Protein AF-A0A8J8P4Y7-F1 (afdb_monomer_lite)

Structure (mmCIF, N/CA/C/O backbone):
data_AF-A0A8J8P4Y7-F1
#
_entry.id   AF-A0A8J8P4Y7-F1
#
loop_
_atom_site.group_PDB
_atom_site.id
_atom_site.type_symbol
_atom_site.label_atom_id
_atom_site.label_alt_id
_atom_site.label_comp_id
_atom_site.label_asym_id
_atom_site.label_entity_id
_atom_site.label_seq_id
_atom_site.pdbx_PDB_ins_code
_atom_site.Cartn_x
_atom_site.Cartn_y
_atom_site.Cartn_z
_atom_site.occupancy
_atom_site.B_iso_or_equiv
_atom_site.auth_seq_id
_atom_site.auth_comp_id
_atom_site.auth_asym_id
_atom_site.auth_atom_id
_atom_site.pdbx_PDB_model_num
ATOM 1 N N . MET A 1 1 ? -2.052 -1.295 17.990 1.00 67.00 1 MET A N 1
ATOM 2 C CA . MET A 1 1 ? -0.932 -0.597 17.322 1.00 67.00 1 MET A CA 1
ATOM 3 C C . MET A 1 1 ? -0.901 0.845 17.812 1.00 67.00 1 MET A C 1
ATOM 5 O O . MET A 1 1 ? -1.959 1.467 17.832 1.00 67.00 1 MET A O 1
ATOM 9 N N . THR A 1 2 ? 0.243 1.356 18.278 1.00 83.56 2 THR A N 1
ATOM 10 C CA . THR A 1 2 ? 0.348 2.765 18.707 1.00 83.56 2 THR A CA 1
ATOM 11 C C . THR A 1 2 ? 0.399 3.689 17.486 1.00 83.56 2 THR A C 1
ATOM 13 O O . THR A 1 2 ? 0.768 3.260 16.392 1.00 83.56 2 THR A O 1
ATOM 16 N N . VAL A 1 3 ? 0.032 4.964 17.660 1.00 89.06 3 VAL A N 1
ATOM 17 C CA . VAL A 1 3 ? 0.063 5.965 16.576 1.00 89.06 3 VAL A CA 1
ATOM 18 C C . VAL A 1 3 ? 1.467 6.097 15.982 1.00 89.06 3 VAL A C 1
ATOM 20 O O . VAL A 1 3 ? 1.607 6.162 14.766 1.00 89.06 3 VAL A O 1
ATOM 23 N N . PHE A 1 4 ? 2.491 6.055 16.837 1.00 89.75 4 PHE A N 1
ATOM 24 C CA . PHE A 1 4 ? 3.898 6.089 16.446 1.00 89.75 4 PHE A CA 1
ATOM 25 C C . PHE A 1 4 ? 4.267 4.963 15.475 1.00 89.75 4 PHE A C 1
ATOM 27 O O . PHE A 1 4 ? 4.800 5.240 14.405 1.00 89.75 4 PHE A O 1
ATOM 34 N N . PHE A 1 5 ? 3.923 3.708 15.799 1.00 87.12 5 PHE A N 1
ATOM 35 C CA . PHE A 1 5 ? 4.222 2.580 14.913 1.00 87.12 5 PHE A CA 1
ATOM 36 C C . PHE A 1 5 ? 3.581 2.749 13.534 1.00 87.12 5 PHE A C 1
ATOM 38 O O . PHE A 1 5 ? 4.195 2.374 12.548 1.00 87.12 5 PHE A O 1
ATOM 45 N N . ARG A 1 6 ? 2.384 3.343 13.429 1.00 87.31 6 ARG A N 1
ATOM 46 C CA . ARG A 1 6 ? 1.764 3.599 12.116 1.00 87.31 6 ARG A CA 1
ATOM 47 C C . ARG A 1 6 ? 2.557 4.612 11.290 1.00 87.31 6 ARG A C 1
ATOM 49 O O . ARG A 1 6 ? 2.777 4.369 10.112 1.00 87.31 6 ARG A O 1
ATOM 56 N N . ILE A 1 7 ? 3.011 5.710 11.903 1.00 90.81 7 ILE A N 1
ATOM 57 C CA . ILE A 1 7 ? 3.855 6.712 11.226 1.00 90.81 7 ILE A CA 1
ATOM 58 C C . ILE A 1 7 ? 5.163 6.061 10.761 1.00 90.81 7 ILE A C 1
ATOM 60 O O . ILE A 1 7 ? 5.553 6.219 9.608 1.00 90.81 7 ILE A O 1
ATOM 64 N N . LEU A 1 8 ? 5.793 5.261 11.625 1.00 88.50 8 LEU A N 1
ATOM 65 C CA . LEU A 1 8 ? 7.009 4.524 11.289 1.00 88.50 8 LEU A CA 1
ATOM 66 C C . LEU A 1 8 ? 6.792 3.538 10.127 1.00 88.50 8 LEU A C 1
ATOM 68 O O . LEU A 1 8 ? 7.583 3.515 9.189 1.00 88.50 8 LEU A O 1
ATOM 72 N N . MET A 1 9 ? 5.699 2.766 10.137 1.00 84.25 9 MET A N 1
ATOM 73 C CA . MET A 1 9 ? 5.378 1.863 9.024 1.00 84.25 9 MET A CA 1
ATOM 74 C C . MET A 1 9 ? 5.112 2.628 7.729 1.00 84.25 9 MET A C 1
ATOM 76 O O . MET A 1 9 ? 5.584 2.224 6.670 1.00 84.25 9 MET A O 1
ATOM 80 N N . ASN A 1 10 ? 4.403 3.756 7.804 1.00 88.31 10 ASN A N 1
ATOM 81 C CA . ASN A 1 10 ? 4.172 4.618 6.649 1.00 88.31 10 ASN A CA 1
ATOM 82 C C . ASN A 1 10 ? 5.486 5.165 6.075 1.00 88.31 10 ASN A C 1
ATOM 84 O O . ASN A 1 10 ? 5.613 5.237 4.854 1.00 88.31 10 ASN A O 1
ATOM 88 N N . HIS A 1 11 ? 6.455 5.500 6.932 1.00 90.81 11 HIS A N 1
ATOM 89 C CA . HIS A 1 11 ? 7.795 5.913 6.525 1.00 90.81 11 HIS A CA 1
ATOM 90 C C . HIS A 1 11 ? 8.540 4.792 5.788 1.00 90.81 11 HIS A C 1
ATOM 92 O O . HIS A 1 11 ? 8.990 5.002 4.666 1.00 90.81 11 HIS A O 1
ATOM 98 N N . PHE A 1 12 ? 8.606 3.584 6.356 1.00 87.50 12 PHE A N 1
ATOM 99 C CA . PHE A 1 12 ? 9.275 2.456 5.695 1.00 87.50 12 PHE A CA 1
ATOM 100 C C . PHE A 1 12 ? 8.620 2.073 4.368 1.00 87.50 12 PHE A C 1
ATOM 102 O O . PHE A 1 12 ? 9.316 1.829 3.390 1.00 87.50 12 PHE A O 1
ATOM 109 N N . GLN A 1 13 ? 7.288 2.081 4.298 1.00 87.31 13 GLN A N 1
ATOM 110 C CA . GLN A 1 13 ? 6.571 1.837 3.046 1.00 87.31 13 GLN A CA 1
ATOM 111 C C . GLN A 1 13 ? 6.884 2.906 1.990 1.00 87.31 13 GLN A C 1
ATOM 113 O O . GLN A 1 13 ? 7.053 2.577 0.820 1.00 87.31 13 GLN A O 1
ATOM 118 N N . LEU A 1 14 ? 6.992 4.177 2.388 1.00 88.56 14 LEU A N 1
ATOM 119 C CA . LEU A 1 14 ? 7.361 5.267 1.483 1.00 88.56 14 LEU A CA 1
ATOM 120 C C . LEU A 1 14 ? 8.817 5.161 1.005 1.00 88.56 14 LEU A C 1
ATOM 122 O O . LEU A 1 14 ? 9.086 5.407 -0.170 1.00 88.56 14 LEU A O 1
ATOM 126 N N . LEU A 1 15 ? 9.739 4.749 1.880 1.00 87.25 15 LEU A N 1
ATOM 127 C CA . LEU A 1 15 ? 11.130 4.485 1.507 1.00 87.25 15 LEU A CA 1
ATOM 128 C C . LEU A 1 15 ? 11.232 3.344 0.494 1.00 87.25 15 LEU A C 1
ATOM 130 O O . LEU A 1 15 ? 11.951 3.482 -0.488 1.00 87.25 15 LEU A O 1
ATOM 134 N N . THR A 1 16 ? 10.485 2.255 0.680 1.00 84.56 16 THR A N 1
ATOM 135 C CA . THR A 1 16 ? 10.472 1.133 -0.271 1.00 84.56 16 THR A CA 1
ATOM 136 C C . THR A 1 16 ? 9.919 1.542 -1.636 1.00 84.56 16 THR A C 1
ATOM 138 O O . THR A 1 16 ? 10.506 1.174 -2.648 1.00 84.56 16 THR A O 1
ATOM 141 N N . LEU A 1 17 ? 8.863 2.364 -1.678 1.00 87.06 17 LEU A N 1
ATOM 142 C CA . LEU A 1 17 ? 8.360 2.953 -2.930 1.00 87.06 17 LEU A CA 1
ATOM 143 C C . LEU A 1 17 ? 9.372 3.912 -3.573 1.00 87.06 17 LEU A C 1
ATOM 145 O O . LEU A 1 17 ? 9.463 4.011 -4.789 1.00 87.06 17 LEU A O 1
ATOM 149 N N . THR A 1 18 ? 10.154 4.625 -2.762 1.00 85.75 18 THR A N 1
ATOM 150 C CA . THR A 1 18 ? 11.237 5.471 -3.281 1.00 85.75 18 THR A CA 1
ATOM 151 C C . THR A 1 18 ? 12.381 4.624 -3.850 1.00 85.75 18 THR A C 1
ATOM 153 O O . THR A 1 18 ? 12.959 4.942 -4.882 1.00 85.75 18 THR A O 1
ATOM 156 N N . ALA A 1 19 ? 12.697 3.504 -3.209 1.00 83.88 19 ALA A N 1
ATOM 157 C CA . ALA A 1 19 ? 13.748 2.603 -3.661 1.00 83.88 19 ALA A CA 1
ATOM 158 C C . ALA A 1 19 ? 13.392 1.851 -4.955 1.00 83.88 19 ALA A C 1
ATOM 160 O O . ALA A 1 19 ? 14.292 1.318 -5.600 1.00 83.88 19 ALA A O 1
ATOM 161 N N . SER A 1 20 ? 12.108 1.774 -5.327 1.00 81.88 20 SER A N 1
ATOM 162 C CA . SER A 1 20 ? 11.668 1.147 -6.578 1.00 81.88 20 SER A CA 1
ATOM 163 C C . SER A 1 20 ? 11.765 2.058 -7.801 1.00 81.88 20 SER A C 1
ATOM 165 O O . SER A 1 20 ? 11.549 1.582 -8.913 1.00 81.88 20 SER A O 1
ATOM 167 N N . PHE A 1 21 ? 12.113 3.338 -7.637 1.00 83.31 21 PHE A N 1
ATOM 168 C CA . PHE A 1 21 ? 12.521 4.161 -8.773 1.00 83.31 21 PHE A CA 1
ATOM 169 C C . PHE A 1 21 ? 13.902 3.713 -9.269 1.00 83.31 21 PHE A C 1
ATOM 171 O O . PHE A 1 21 ? 14.835 3.562 -8.475 1.00 83.31 21 PHE A O 1
ATOM 178 N N . ASP A 1 22 ? 14.047 3.548 -10.584 1.00 78.25 22 ASP A N 1
ATOM 179 C CA . ASP A 1 22 ? 15.304 3.160 -11.234 1.00 78.25 22 ASP A CA 1
ATOM 180 C C . ASP A 1 22 ? 16.260 4.359 -11.387 1.00 78.25 22 ASP A C 1
ATOM 182 O O . ASP A 1 22 ? 16.612 4.776 -12.489 1.00 78.25 22 ASP A O 1
ATOM 186 N N . LEU A 1 23 ? 16.639 4.973 -10.261 1.00 77.25 23 LEU A N 1
ATOM 187 C CA . LEU A 1 23 ? 17.478 6.178 -10.229 1.00 77.25 23 LEU A CA 1
ATOM 188 C C . LEU A 1 23 ? 18.984 5.880 -10.129 1.00 77.25 23 LEU A C 1
ATOM 190 O O . LEU A 1 23 ? 19.742 6.749 -9.712 1.00 77.25 23 LEU A O 1
ATOM 194 N N . GLU A 1 24 ? 19.413 4.659 -10.480 1.00 78.56 24 GLU A N 1
ATOM 195 C CA . GLU A 1 24 ? 20.826 4.230 -10.453 1.00 78.56 24 GLU A CA 1
ATOM 196 C C . GLU A 1 24 ? 21.525 4.549 -9.122 1.00 78.56 24 GLU A C 1
ATOM 198 O O . GLU A 1 24 ? 22.626 5.074 -9.071 1.00 78.56 24 GLU A O 1
ATOM 203 N N . TRP A 1 25 ? 20.867 4.250 -8.003 1.00 81.81 25 TRP A N 1
ATOM 204 C CA . TRP A 1 25 ? 21.324 4.658 -6.674 1.00 81.81 25 TRP A CA 1
ATOM 205 C C . TRP A 1 25 ? 22.778 4.255 -6.362 1.00 81.81 25 TRP A C 1
ATOM 207 O O . TRP A 1 25 ? 23.169 3.123 -6.660 1.00 81.81 25 TRP A O 1
ATOM 217 N N . PRO A 1 26 ? 23.555 5.090 -5.646 1.00 83.81 26 PRO A N 1
ATOM 218 C CA . PRO A 1 26 ? 24.888 4.719 -5.184 1.00 83.81 26 PRO A CA 1
ATOM 219 C C . PRO A 1 26 ? 24.840 3.534 -4.206 1.00 83.81 26 PRO A C 1
ATOM 221 O O . PRO A 1 26 ? 23.874 3.356 -3.457 1.00 83.81 26 PRO A O 1
ATOM 224 N N . SER A 1 27 ? 25.919 2.744 -4.171 1.00 80.44 27 SER A N 1
ATOM 225 C CA . SER A 1 27 ? 26.010 1.488 -3.399 1.00 80.44 27 SER A CA 1
ATOM 226 C C . SER A 1 27 ? 25.618 1.619 -1.917 1.00 80.44 27 SER A C 1
ATOM 228 O O . SER A 1 27 ? 24.980 0.728 -1.357 1.00 80.44 27 SER A O 1
ATOM 230 N N . GLN A 1 28 ? 25.924 2.754 -1.288 1.00 81.75 28 GLN A N 1
ATOM 231 C CA . GLN A 1 28 ? 25.591 3.041 0.106 1.00 81.75 28 GLN A CA 1
ATOM 232 C C . GLN A 1 28 ? 24.072 3.141 0.320 1.00 81.75 28 GLN A C 1
ATOM 234 O O . GLN A 1 28 ? 23.541 2.601 1.291 1.00 81.75 28 GLN A O 1
ATOM 239 N N . LEU A 1 29 ? 23.353 3.789 -0.605 1.00 80.81 29 LEU A N 1
ATOM 240 C CA . LEU A 1 29 ? 21.892 3.886 -0.548 1.00 80.81 29 LEU A CA 1
ATOM 241 C C . LEU A 1 29 ? 21.234 2.549 -0.886 1.00 80.81 29 LEU A C 1
ATOM 243 O O . LEU A 1 29 ? 20.260 2.175 -0.236 1.00 80.81 29 LEU A O 1
ATOM 247 N N . GLN A 1 30 ? 21.799 1.781 -1.820 1.00 81.31 30 GLN A N 1
ATOM 248 C CA . GLN A 1 30 ? 21.312 0.431 -2.115 1.00 81.31 30 GLN A CA 1
ATOM 249 C C . GLN A 1 30 ? 21.389 -0.490 -0.887 1.00 81.31 30 GLN A C 1
ATOM 251 O O . GLN A 1 30 ? 20.441 -1.232 -0.622 1.00 81.31 30 GLN A O 1
ATOM 256 N N . GLN A 1 31 ? 22.467 -0.414 -0.098 1.00 81.56 31 GLN A N 1
ATOM 257 C CA . GLN A 1 31 ? 22.594 -1.163 1.159 1.00 81.56 31 GLN A CA 1
ATOM 258 C C . GLN A 1 31 ? 21.553 -0.721 2.196 1.00 81.56 31 GLN A C 1
ATOM 260 O O . GLN A 1 31 ? 20.891 -1.565 2.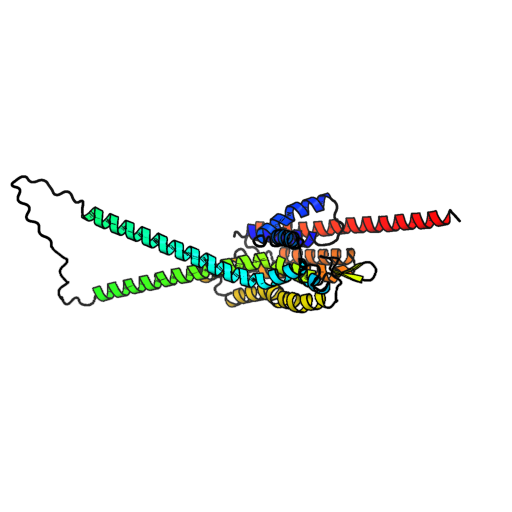800 1.00 81.56 31 GLN A O 1
ATOM 265 N N . PHE A 1 32 ? 21.348 0.590 2.362 1.00 82.25 32 PHE A N 1
ATOM 266 C CA . PHE A 1 32 ? 20.324 1.122 3.266 1.00 82.25 32 PHE A CA 1
ATOM 267 C C . PHE A 1 32 ? 18.905 0.684 2.868 1.00 82.25 32 PHE A C 1
ATOM 269 O O . PHE A 1 32 ? 18.132 0.211 3.710 1.00 82.25 32 PHE A O 1
ATOM 276 N N . PHE A 1 33 ? 18.559 0.780 1.581 1.00 81.44 33 PHE A N 1
ATOM 277 C CA . PHE A 1 33 ? 17.273 0.305 1.076 1.00 81.44 33 PHE A CA 1
ATOM 278 C C . PHE A 1 33 ? 17.120 -1.200 1.261 1.00 81.44 33 PHE A C 1
ATOM 280 O O . PHE A 1 33 ? 16.060 -1.649 1.683 1.00 81.44 33 PHE A O 1
ATOM 287 N N . SER A 1 34 ? 18.176 -1.978 1.027 1.00 75.50 34 SER A N 1
ATOM 288 C CA . SER A 1 34 ? 18.155 -3.431 1.222 1.00 75.50 34 SER A CA 1
ATOM 289 C C . SER A 1 34 ? 17.959 -3.829 2.686 1.00 75.50 34 SER A C 1
ATOM 291 O O . SER A 1 34 ? 17.294 -4.823 2.949 1.00 75.50 34 SER A O 1
ATOM 293 N N . ALA A 1 35 ? 18.453 -3.041 3.645 1.00 75.88 35 ALA A N 1
ATOM 294 C CA . ALA A 1 35 ? 18.175 -3.246 5.069 1.00 75.88 35 ALA A CA 1
ATOM 295 C C . ALA A 1 35 ? 16.746 -2.825 5.467 1.00 75.88 35 ALA A C 1
ATOM 297 O O . ALA A 1 35 ? 16.145 -3.407 6.370 1.00 75.88 35 ALA A O 1
ATOM 298 N N . THR A 1 36 ? 16.180 -1.832 4.777 1.00 72.19 36 THR A N 1
ATOM 299 C CA . THR A 1 36 ? 14.843 -1.285 5.064 1.00 72.19 36 THR A CA 1
ATOM 300 C C . THR A 1 36 ? 13.717 -2.101 4.418 1.00 72.19 36 THR A C 1
ATOM 302 O O . THR A 1 36 ? 12.642 -2.239 5.010 1.00 72.19 36 THR A O 1
ATOM 305 N N . LYS A 1 37 ? 13.967 -2.693 3.240 1.00 70.31 37 LYS A N 1
ATOM 306 C CA . LYS A 1 37 ? 13.020 -3.532 2.488 1.00 70.31 37 LYS A CA 1
ATOM 307 C C . LYS A 1 37 ? 12.408 -4.633 3.366 1.00 70.31 37 LYS A C 1
ATOM 309 O O . LYS A 1 37 ? 11.186 -4.597 3.531 1.00 70.31 37 LYS A O 1
ATOM 314 N N . PRO A 1 38 ? 13.195 -5.487 4.059 1.00 63.91 38 PRO A N 1
ATOM 315 C CA . PRO A 1 38 ? 12.656 -6.493 4.959 1.00 63.91 38 PRO A CA 1
ATOM 316 C C . PRO A 1 38 ? 11.788 -5.907 6.059 1.00 63.91 38 PRO A C 1
ATOM 318 O O . PRO A 1 38 ? 10.813 -6.529 6.397 1.00 63.91 38 PRO A O 1
ATOM 321 N N . VAL A 1 39 ? 12.062 -4.727 6.622 1.00 64.19 39 VAL A N 1
ATOM 322 C CA . VAL A 1 39 ? 11.243 -4.169 7.721 1.00 64.19 39 VAL A CA 1
ATOM 323 C C . VAL A 1 39 ? 9.893 -3.651 7.211 1.00 64.19 39 VAL A C 1
ATOM 325 O O . VAL A 1 39 ? 8.855 -3.841 7.855 1.00 64.19 39 VAL A O 1
ATOM 328 N N . SER A 1 40 ? 9.897 -3.041 6.023 1.00 62.03 40 SER A N 1
ATOM 329 C CA . SER A 1 40 ? 8.671 -2.646 5.324 1.00 62.03 40 SER A CA 1
ATOM 330 C C . SER A 1 40 ? 7.827 -3.867 4.938 1.00 62.03 40 SER A C 1
ATOM 332 O O . SER A 1 40 ? 6.601 -3.838 5.057 1.00 62.03 40 SER A O 1
ATOM 334 N N . GLU A 1 41 ? 8.505 -4.959 4.574 1.00 59.00 41 GLU A N 1
ATOM 335 C CA . GLU A 1 41 ? 7.914 -6.236 4.208 1.00 59.00 41 GLU A CA 1
ATOM 336 C C . GLU A 1 41 ? 7.573 -7.089 5.426 1.00 59.00 41 GLU A C 1
ATOM 338 O O . GLU A 1 41 ? 6.603 -7.803 5.354 1.00 59.00 41 GLU A O 1
ATOM 343 N N . VAL A 1 42 ? 8.251 -7.005 6.574 1.00 47.34 42 VAL A N 1
ATOM 344 C CA . VAL A 1 42 ? 7.956 -7.748 7.824 1.00 47.34 42 VAL A CA 1
ATOM 345 C C . VAL A 1 42 ? 6.528 -7.445 8.280 1.00 47.34 42 VAL A C 1
ATOM 347 O O . VAL A 1 42 ? 5.814 -8.300 8.800 1.00 47.34 42 VAL A O 1
ATOM 350 N N . SER A 1 43 ? 6.072 -6.225 8.000 1.00 48.06 43 SER A N 1
ATOM 351 C CA . SER A 1 43 ? 4.691 -5.799 8.224 1.00 48.06 43 SER A CA 1
ATOM 352 C C . SER A 1 43 ? 3.680 -6.436 7.254 1.00 48.06 43 SER A C 1
ATOM 354 O O . SER A 1 43 ? 2.487 -6.460 7.555 1.00 48.06 43 SER A O 1
ATOM 356 N N . THR A 1 44 ? 4.134 -6.967 6.115 1.00 49.00 44 THR A N 1
ATOM 357 C CA . THR A 1 44 ? 3.358 -7.653 5.061 1.00 49.00 44 THR A CA 1
ATOM 358 C C . THR A 1 44 ? 3.795 -9.119 4.818 1.00 49.00 44 THR A C 1
ATOM 360 O O . THR A 1 44 ? 3.182 -9.824 4.017 1.00 49.00 44 THR A O 1
ATOM 363 N N . GLN A 1 45 ? 4.780 -9.625 5.576 1.00 40.69 45 GLN A N 1
ATOM 364 C CA . GLN A 1 45 ? 5.555 -10.868 5.371 1.00 40.69 45 GLN A CA 1
ATOM 365 C C . GLN A 1 45 ? 4.823 -12.135 5.786 1.00 40.69 45 GLN A C 1
ATOM 367 O O . GLN A 1 45 ? 5.380 -13.229 5.700 1.00 40.69 45 GLN A O 1
ATOM 372 N N . PHE A 1 46 ? 3.550 -12.039 6.163 1.00 48.53 46 PHE A N 1
ATOM 373 C CA . PHE A 1 46 ? 2.712 -13.232 6.258 1.00 48.53 46 PHE A CA 1
ATOM 374 C C . PHE A 1 46 ? 2.667 -14.011 4.927 1.00 48.53 46 PHE A C 1
ATOM 376 O O . PHE A 1 46 ? 2.305 -15.183 4.918 1.00 48.53 46 PHE A O 1
ATOM 383 N N . LEU A 1 47 ? 3.079 -13.385 3.818 1.00 49.00 47 LEU A N 1
ATOM 384 C CA . LEU A 1 47 ? 3.142 -13.960 2.483 1.00 49.00 47 LEU A CA 1
ATOM 385 C C . LEU A 1 47 ? 4.594 -14.024 1.967 1.00 49.00 47 LEU A C 1
ATOM 387 O O . LEU A 1 47 ? 4.917 -13.402 0.960 1.00 49.00 47 LEU A O 1
ATOM 391 N N . SER A 1 48 ? 5.470 -14.812 2.607 1.00 49.88 48 SER A N 1
ATOM 392 C CA . SER A 1 48 ? 6.737 -15.276 1.996 1.00 49.88 48 SER A CA 1
ATOM 393 C C . SER A 1 48 ? 6.448 -16.300 0.886 1.00 49.88 48 SER A C 1
ATOM 395 O O . SER A 1 48 ? 6.803 -17.477 0.941 1.00 49.88 48 SER A O 1
ATOM 397 N N . VAL A 1 49 ? 5.687 -15.852 -0.108 1.00 54.66 49 VAL A N 1
ATOM 398 C CA . VAL A 1 49 ? 5.298 -16.637 -1.274 1.00 54.66 49 VAL A CA 1
ATOM 399 C C . VAL A 1 49 ? 6.509 -16.778 -2.190 1.00 54.66 49 VAL A C 1
ATOM 401 O O . VAL A 1 49 ? 6.738 -17.866 -2.696 1.00 54.66 49 VAL A O 1
ATOM 404 N N . ASP A 1 50 ? 7.343 -15.740 -2.303 1.00 54.25 50 ASP A N 1
ATOM 405 C CA . ASP A 1 50 ? 8.517 -15.728 -3.183 1.00 54.25 50 ASP A CA 1
ATOM 406 C C . ASP A 1 50 ? 9.512 -16.863 -2.838 1.00 54.25 50 ASP A C 1
ATOM 408 O O . ASP A 1 50 ? 9.902 -17.624 -3.720 1.00 54.25 50 ASP A O 1
ATOM 412 N N . CYS A 1 51 ? 9.816 -17.096 -1.551 1.00 57.72 51 CYS A N 1
ATOM 413 C CA . CYS A 1 51 ? 10.677 -18.212 -1.114 1.00 57.72 51 CYS A CA 1
ATOM 414 C C . CYS A 1 51 ? 10.006 -19.592 -1.283 1.00 57.72 51 CYS A C 1
ATOM 416 O O . CYS A 1 51 ? 10.649 -20.583 -1.637 1.00 57.72 51 CYS A O 1
ATOM 418 N N . PHE A 1 52 ? 8.691 -19.679 -1.059 1.00 53.69 52 PHE A N 1
ATOM 419 C CA . PHE A 1 52 ? 7.952 -20.937 -1.208 1.00 53.69 52 PHE A CA 1
ATOM 420 C C . PHE A 1 52 ? 7.751 -21.335 -2.681 1.00 53.69 52 PHE A C 1
ATOM 422 O O . PHE A 1 52 ? 7.710 -22.526 -3.000 1.00 53.69 52 PHE A O 1
ATOM 429 N N . LEU A 1 53 ? 7.597 -20.358 -3.580 1.00 56.44 53 LEU A N 1
ATOM 430 C CA . LEU A 1 53 ? 7.407 -20.580 -5.013 1.00 56.44 53 LEU A CA 1
ATOM 431 C C . LEU A 1 53 ? 8.717 -20.909 -5.723 1.00 56.44 53 LEU A C 1
ATOM 433 O O . LEU A 1 53 ? 8.723 -21.826 -6.542 1.00 56.44 53 LEU A O 1
ATOM 437 N N . ASP A 1 54 ? 9.823 -20.262 -5.352 1.00 54.91 54 ASP A N 1
ATOM 438 C CA . ASP A 1 54 ? 11.150 -20.583 -5.893 1.00 54.91 54 ASP A CA 1
ATOM 439 C C . ASP A 1 54 ? 11.525 -22.057 -5.630 1.00 54.91 54 ASP A C 1
ATOM 441 O O . ASP A 1 54 ? 11.912 -22.806 -6.531 1.00 54.91 54 ASP A O 1
ATOM 445 N N . LYS A 1 55 ? 11.238 -22.551 -4.415 1.00 53.47 55 LYS A N 1
ATOM 446 C CA . LYS A 1 55 ? 11.460 -23.957 -4.041 1.00 53.47 55 LYS A CA 1
ATOM 447 C C . LYS A 1 55 ? 10.531 -24.949 -4.757 1.00 53.47 55 LYS A C 1
ATOM 449 O O . LYS A 1 55 ? 10.850 -26.133 -4.838 1.00 53.47 55 LYS A O 1
ATOM 454 N N . ARG A 1 56 ? 9.364 -24.522 -5.254 1.00 51.25 56 ARG A N 1
ATOM 455 C CA . ARG A 1 56 ? 8.431 -25.412 -5.973 1.00 51.25 56 ARG A CA 1
ATOM 456 C C . ARG A 1 56 ? 8.829 -25.566 -7.443 1.00 51.25 56 ARG A C 1
ATOM 458 O O . ARG A 1 56 ? 8.758 -26.675 -7.965 1.00 51.25 56 ARG A O 1
ATOM 465 N N . THR A 1 57 ? 9.314 -24.490 -8.064 1.00 51.22 57 THR A N 1
ATOM 466 C CA . THR A 1 57 ? 9.815 -24.482 -9.450 1.00 51.22 57 THR A CA 1
ATOM 467 C C . THR A 1 57 ? 11.044 -25.378 -9.617 1.00 51.22 57 THR A C 1
ATOM 469 O O . THR A 1 57 ? 11.126 -26.128 -10.587 1.00 51.22 57 THR A O 1
ATOM 472 N N . SER A 1 58 ? 11.960 -25.396 -8.642 1.00 49.47 58 SER A N 1
ATOM 473 C CA . SER A 1 58 ? 13.136 -26.280 -8.689 1.00 49.47 58 SER A CA 1
ATOM 474 C C . SER A 1 58 ? 12.786 -27.772 -8.601 1.00 49.47 58 SER A C 1
ATOM 476 O O . SER A 1 58 ? 13.433 -28.585 -9.255 1.00 49.47 58 SER A O 1
ATOM 478 N N . ASN A 1 59 ? 11.725 -28.137 -7.871 1.00 47.22 59 ASN A N 1
ATOM 479 C CA . ASN A 1 59 ? 11.261 -29.526 -7.761 1.00 47.22 59 ASN A CA 1
ATOM 480 C C . ASN A 1 59 ? 10.451 -30.002 -8.984 1.00 47.22 59 ASN A C 1
ATOM 482 O O . ASN A 1 59 ? 10.425 -31.196 -9.268 1.00 47.22 59 ASN A O 1
ATOM 486 N N . LEU A 1 60 ? 9.808 -29.094 -9.727 1.00 49.97 60 LEU A N 1
ATOM 487 C CA . LEU A 1 60 ? 9.075 -29.414 -10.964 1.00 49.97 60 LEU A CA 1
ATOM 488 C C . LEU A 1 60 ? 9.994 -29.653 -12.174 1.00 49.97 60 LEU A C 1
ATOM 490 O O . LEU A 1 60 ? 9.569 -30.273 -13.145 1.00 49.97 60 LEU A O 1
ATOM 494 N N . ASN A 1 61 ? 11.261 -29.237 -12.096 1.00 49.22 61 ASN A N 1
ATOM 495 C CA . ASN A 1 61 ? 12.266 -29.503 -13.129 1.00 49.22 61 ASN A CA 1
ATOM 496 C C . ASN A 1 61 ? 12.880 -30.912 -13.059 1.00 49.22 61 ASN A C 1
ATOM 498 O O . ASN A 1 61 ? 13.757 -31.232 -13.864 1.00 49.22 61 ASN A O 1
ATOM 502 N N . GLN A 1 62 ? 12.418 -31.783 -12.153 1.00 47.84 62 GLN A N 1
ATOM 503 C CA . GLN A 1 62 ? 12.886 -33.164 -12.086 1.00 47.84 62 GLN A CA 1
ATOM 504 C C . GLN A 1 62 ? 11.842 -34.145 -12.635 1.00 47.84 62 GLN A C 1
ATOM 506 O O . GLN A 1 62 ? 11.045 -34.722 -11.905 1.00 47.84 62 GLN A O 1
ATOM 511 N N . GLY A 1 63 ? 11.930 -34.372 -13.949 1.00 50.09 63 GLY A N 1
ATOM 512 C CA . GLY A 1 63 ? 11.546 -35.634 -14.583 1.00 50.09 63 GLY A CA 1
ATOM 513 C C . GLY A 1 63 ? 10.157 -35.696 -15.227 1.00 50.09 63 GLY A C 1
ATOM 514 O O . GLY A 1 63 ? 9.139 -35.774 -14.553 1.00 50.09 63 GLY A O 1
ATOM 515 N N . ILE A 1 64 ? 10.168 -35.847 -16.558 1.00 48.34 64 ILE A N 1
ATOM 516 C CA . ILE A 1 64 ? 9.150 -36.497 -17.415 1.00 48.34 64 ILE A CA 1
ATOM 517 C C . ILE A 1 64 ? 8.023 -35.607 -17.990 1.00 48.34 64 ILE A C 1
ATOM 519 O O . ILE A 1 64 ? 7.515 -35.941 -19.056 1.00 48.34 64 ILE A O 1
ATOM 523 N N . LEU A 1 65 ? 7.680 -34.442 -17.424 1.00 47.25 65 LEU A N 1
ATOM 524 C CA . LEU A 1 65 ? 6.564 -33.626 -17.962 1.00 47.25 65 LEU A CA 1
ATOM 525 C C . LEU A 1 65 ? 6.948 -32.550 -19.004 1.00 47.25 65 LEU A C 1
ATOM 527 O O . LEU A 1 65 ? 6.067 -31.953 -19.618 1.00 47.25 65 LEU A O 1
ATOM 531 N N . SER A 1 66 ? 8.240 -32.289 -19.229 1.00 50.00 66 SER A N 1
ATOM 532 C CA . SER A 1 66 ? 8.716 -31.194 -20.096 1.00 50.00 66 SER A CA 1
ATOM 533 C C . SER A 1 66 ? 8.671 -31.486 -21.601 1.00 50.00 66 SER A C 1
ATOM 535 O O . SER A 1 66 ? 8.923 -30.585 -22.395 1.00 50.00 66 SER A O 1
ATOM 537 N N . SER A 1 67 ? 8.346 -32.715 -22.012 1.00 49.16 67 SER A N 1
ATOM 538 C CA . SER A 1 67 ? 8.294 -33.116 -23.426 1.00 49.16 67 SER A CA 1
ATOM 539 C C . SER A 1 67 ? 6.881 -33.226 -24.009 1.00 49.16 67 SER A C 1
ATOM 541 O O . SER A 1 67 ? 6.752 -33.484 -25.203 1.00 49.16 67 SER A O 1
ATOM 543 N N . LEU A 1 68 ? 5.826 -33.036 -23.205 1.00 48.75 68 LEU A N 1
ATOM 544 C CA . LEU A 1 68 ? 4.427 -33.206 -23.637 1.00 48.75 68 LEU A CA 1
ATOM 545 C C . LEU A 1 68 ? 3.556 -31.953 -23.459 1.00 48.75 68 LEU A C 1
ATOM 547 O O . LEU A 1 68 ? 2.353 -32.013 -23.699 1.00 48.75 68 LEU A O 1
ATOM 551 N N . ILE A 1 69 ? 4.136 -30.827 -23.041 1.00 48.19 69 ILE A N 1
ATOM 552 C CA . ILE A 1 69 ? 3.400 -29.584 -22.800 1.00 48.19 69 ILE A CA 1
ATOM 553 C C . ILE A 1 69 ? 3.963 -28.493 -23.712 1.00 48.19 69 ILE A C 1
ATOM 555 O O . ILE A 1 69 ? 5.165 -28.232 -23.693 1.00 48.19 69 ILE A O 1
ATOM 559 N N . ASP A 1 70 ? 3.081 -27.864 -24.496 1.00 46.12 70 ASP A N 1
ATOM 560 C CA . ASP A 1 70 ? 3.399 -26.722 -25.356 1.00 46.12 70 ASP A CA 1
ATOM 561 C C . ASP A 1 70 ? 4.238 -25.665 -24.610 1.00 46.12 70 ASP A C 1
ATOM 563 O O . ASP A 1 70 ? 3.925 -25.326 -23.460 1.00 46.12 70 ASP A O 1
ATOM 567 N N . PRO A 1 71 ? 5.256 -25.069 -25.259 1.00 49.50 71 PRO A N 1
ATOM 568 C CA . PRO A 1 71 ? 6.081 -24.020 -24.657 1.00 49.50 71 PRO A CA 1
ATOM 569 C C . PRO A 1 71 ? 5.266 -22.796 -24.193 1.00 49.50 71 PRO A C 1
ATOM 571 O O . PRO A 1 71 ? 5.703 -22.086 -23.286 1.00 49.50 71 PRO A O 1
ATOM 574 N N . ASP A 1 72 ? 4.057 -22.592 -24.730 1.00 49.69 72 ASP A N 1
ATOM 575 C CA . ASP A 1 72 ? 3.114 -21.548 -24.306 1.00 49.69 72 ASP A CA 1
ATOM 576 C C . ASP A 1 72 ? 2.494 -21.792 -22.913 1.00 49.69 72 ASP A C 1
ATOM 578 O O . ASP A 1 72 ? 2.146 -20.836 -22.215 1.00 49.69 72 ASP A O 1
ATOM 582 N N . SER A 1 73 ? 2.393 -23.040 -22.435 1.00 49.00 73 SER A N 1
ATOM 583 C CA . SER A 1 73 ? 1.825 -23.320 -21.104 1.00 49.00 73 SER A CA 1
ATOM 584 C C . SER A 1 73 ? 2.763 -22.903 -19.969 1.00 49.00 73 SER A C 1
ATOM 586 O O . SER A 1 73 ? 2.297 -22.565 -18.880 1.00 49.00 73 SER A O 1
ATOM 588 N N . ASN A 1 74 ? 4.078 -22.882 -20.209 1.00 56.16 74 ASN A N 1
ATOM 589 C CA . ASN A 1 74 ? 5.073 -22.464 -19.214 1.00 56.16 74 ASN A CA 1
ATOM 590 C C . ASN A 1 74 ? 4.985 -20.963 -18.892 1.00 56.16 74 ASN A C 1
ATOM 592 O O . ASN A 1 74 ? 5.441 -20.532 -17.833 1.00 56.16 74 ASN A O 1
ATOM 596 N N . TYR A 1 75 ? 4.353 -20.162 -19.759 1.00 58.78 75 TYR A N 1
ATOM 597 C CA . TYR A 1 75 ? 4.200 -18.724 -19.545 1.00 58.78 75 TYR A CA 1
ATOM 598 C C . TYR A 1 75 ? 3.265 -18.389 -18.380 1.00 58.78 75 TYR A C 1
ATOM 600 O O . TYR A 1 75 ? 3.581 -17.485 -17.618 1.00 58.78 75 TYR A O 1
ATOM 608 N N . VAL A 1 76 ? 2.150 -19.112 -18.203 1.00 58.72 76 VAL A N 1
ATOM 609 C CA . VAL A 1 76 ? 1.182 -18.865 -17.109 1.00 58.72 76 VAL A CA 1
ATOM 610 C C . VAL A 1 76 ? 1.736 -19.303 -15.748 1.00 58.72 76 VAL A C 1
ATOM 612 O O . VAL A 1 76 ? 1.412 -18.701 -14.727 1.00 58.72 76 VAL A O 1
ATOM 615 N N . PHE A 1 77 ? 2.619 -20.305 -15.731 1.00 63.47 77 PHE A N 1
ATOM 616 C CA . PHE A 1 77 ? 3.282 -20.796 -14.519 1.00 63.47 77 PHE A CA 1
ATOM 617 C C . PHE A 1 77 ? 4.472 -19.939 -14.066 1.00 63.47 77 PHE A C 1
ATOM 619 O O . PHE A 1 77 ? 5.108 -20.266 -13.063 1.00 63.47 77 PHE A O 1
ATOM 626 N N . ARG A 1 78 ? 4.773 -18.826 -14.750 1.00 76.00 78 ARG A N 1
ATOM 627 C CA . ARG A 1 78 ? 5.792 -17.885 -14.274 1.00 76.00 78 ARG A CA 1
ATOM 628 C C . ARG A 1 78 ? 5.424 -17.359 -12.889 1.00 76.00 78 ARG A C 1
ATOM 630 O O . ARG A 1 78 ? 4.282 -16.976 -12.625 1.00 76.00 78 ARG A O 1
ATOM 637 N N . ILE A 1 79 ? 6.441 -17.274 -12.033 1.00 77.69 79 ILE A N 1
ATOM 638 C CA . ILE A 1 79 ? 6.335 -16.815 -10.640 1.00 77.69 79 ILE A CA 1
ATOM 639 C C . ILE A 1 79 ? 5.615 -15.462 -10.565 1.00 77.69 79 ILE A C 1
ATOM 641 O O . ILE A 1 79 ? 4.767 -15.261 -9.696 1.00 77.69 79 ILE A O 1
ATOM 645 N N . PHE A 1 80 ? 5.877 -14.573 -11.526 1.00 81.38 80 PHE A N 1
ATOM 646 C CA . PHE A 1 80 ? 5.225 -13.271 -11.635 1.00 81.38 80 PHE A CA 1
ATOM 647 C C . PHE A 1 80 ? 3.686 -13.357 -11.708 1.00 81.38 80 PHE A C 1
ATOM 649 O O . PHE A 1 80 ? 2.985 -12.729 -10.912 1.00 81.38 80 PHE A O 1
ATOM 656 N N . PHE A 1 81 ? 3.130 -14.166 -12.615 1.00 84.06 81 PHE A N 1
ATOM 657 C CA . PHE A 1 81 ? 1.676 -14.278 -12.768 1.00 84.06 81 PHE A CA 1
ATOM 658 C C . PHE A 1 81 ? 1.025 -15.006 -11.594 1.00 84.06 81 PHE A C 1
ATOM 660 O O . PHE A 1 81 ? -0.053 -14.616 -11.139 1.00 84.06 81 PHE A O 1
ATOM 667 N N . GLN A 1 82 ? 1.698 -16.018 -11.046 1.00 82.62 82 GLN A N 1
ATOM 668 C CA . GLN A 1 82 ? 1.234 -16.684 -9.836 1.00 82.62 82 GLN A CA 1
ATOM 669 C C . GLN A 1 82 ? 1.169 -15.709 -8.650 1.00 82.62 82 GLN A C 1
ATOM 671 O O . GLN A 1 82 ? 0.185 -15.709 -7.905 1.00 82.62 82 GLN A O 1
ATOM 676 N N . LYS A 1 83 ? 2.175 -14.838 -8.501 1.00 84.19 83 LYS A N 1
ATOM 677 C CA . LYS A 1 83 ? 2.208 -13.776 -7.488 1.00 84.19 83 LYS A CA 1
ATOM 678 C C . LYS A 1 83 ? 1.034 -12.807 -7.644 1.00 84.19 83 LYS A C 1
ATOM 680 O O . LYS A 1 83 ? 0.377 -12.510 -6.647 1.00 84.19 83 LYS A O 1
ATOM 685 N N . LEU A 1 84 ? 0.712 -12.381 -8.870 1.00 86.69 84 LEU A N 1
ATOM 686 C CA . LEU A 1 84 ? -0.458 -11.533 -9.140 1.00 86.69 84 LEU A CA 1
ATOM 687 C C . LEU A 1 84 ? -1.770 -12.203 -8.727 1.00 86.69 84 LEU A C 1
ATOM 689 O O . LEU A 1 84 ? -2.591 -11.584 -8.056 1.00 86.69 84 LEU A O 1
ATOM 693 N N . ILE A 1 85 ? -1.964 -13.476 -9.071 1.00 88.00 85 ILE A N 1
ATOM 694 C CA . ILE A 1 85 ? -3.187 -14.201 -8.710 1.00 88.00 85 ILE A CA 1
ATOM 695 C C . ILE A 1 85 ? -3.297 -14.332 -7.184 1.00 88.00 85 ILE A C 1
ATOM 697 O O . ILE A 1 85 ? -4.324 -13.977 -6.605 1.00 88.00 85 ILE A O 1
ATOM 701 N N . ILE A 1 86 ? -2.230 -14.775 -6.508 1.00 86.19 86 ILE A N 1
ATOM 702 C CA . ILE A 1 86 ? -2.220 -14.949 -5.046 1.00 86.19 86 ILE A CA 1
ATOM 703 C C . ILE A 1 86 ? -2.502 -13.622 -4.332 1.00 86.19 86 ILE A C 1
ATOM 705 O O . ILE A 1 86 ? -3.331 -13.573 -3.421 1.00 86.19 86 ILE A O 1
ATOM 709 N N . LEU A 1 87 ? -1.855 -12.532 -4.751 1.00 85.50 87 LEU A N 1
ATOM 710 C CA . LEU A 1 87 ? -2.074 -11.212 -4.159 1.00 85.50 87 LEU A CA 1
ATOM 711 C C . LEU A 1 87 ? -3.433 -10.608 -4.528 1.00 85.50 87 LEU A C 1
ATOM 713 O O . LEU A 1 87 ? -3.995 -9.875 -3.719 1.00 85.50 87 LEU A O 1
ATOM 717 N N . GLY A 1 88 ? -4.003 -10.945 -5.685 1.00 87.44 88 GLY A N 1
ATOM 718 C CA . GLY A 1 88 ? -5.370 -10.567 -6.048 1.00 87.44 88 GLY A CA 1
ATOM 719 C C . GLY A 1 88 ? -6.420 -11.191 -5.120 1.00 87.44 88 GLY A C 1
ATOM 720 O O . GLY A 1 88 ? -7.394 -10.533 -4.755 1.00 87.44 88 GLY A O 1
ATOM 721 N N . PHE A 1 89 ? -6.194 -12.430 -4.665 1.00 89.31 89 PHE A N 1
ATOM 722 C CA . PHE A 1 89 ? -7.070 -13.126 -3.708 1.00 89.31 89 PHE A CA 1
ATOM 723 C C . PHE A 1 89 ? -6.728 -12.873 -2.229 1.00 89.31 89 PHE A C 1
ATOM 725 O O . PHE A 1 89 ? -7.526 -13.199 -1.345 1.00 89.31 89 PHE A O 1
ATOM 732 N N . SER A 1 90 ? -5.573 -12.270 -1.940 1.00 87.38 90 SER A N 1
ATOM 733 C CA . SER A 1 90 ? -5.079 -11.992 -0.583 1.00 87.38 90 SER A CA 1
ATOM 734 C C . SER A 1 90 ? -6.111 -11.324 0.345 1.00 87.38 90 SER A C 1
ATOM 736 O O . SER A 1 90 ? -6.293 -11.821 1.460 1.00 87.38 90 SER A O 1
ATOM 738 N N . PRO A 1 91 ? -6.865 -10.282 -0.066 1.00 89.25 91 PRO A N 1
ATOM 739 C CA . PRO A 1 91 ? -7.857 -9.651 0.807 1.00 89.25 91 PRO A CA 1
ATOM 740 C C . PRO A 1 91 ? -8.928 -10.623 1.319 1.00 89.25 91 PRO A C 1
ATOM 742 O O . PRO A 1 91 ? -9.301 -10.574 2.492 1.00 89.25 91 PRO A O 1
ATOM 745 N N . PHE A 1 92 ? -9.381 -11.558 0.477 1.00 91.94 92 PHE A N 1
ATOM 746 C CA . PHE A 1 92 ? -10.338 -12.590 0.882 1.00 91.94 92 PHE A CA 1
ATOM 747 C C . PHE A 1 92 ? -9.717 -13.588 1.860 1.00 91.94 92 PHE A C 1
ATOM 749 O O . PHE A 1 92 ? -10.337 -13.933 2.868 1.00 91.94 92 PHE A O 1
ATOM 756 N N . MET A 1 93 ? -8.474 -14.004 1.600 1.00 88.75 93 MET A N 1
ATOM 757 C CA . MET A 1 93 ? -7.723 -14.896 2.486 1.00 88.75 93 MET A CA 1
ATOM 758 C C . MET A 1 93 ? -7.503 -14.271 3.867 1.00 88.75 93 MET A C 1
ATOM 760 O O . MET A 1 93 ? -7.680 -14.942 4.882 1.00 88.75 93 MET A O 1
ATOM 764 N N . VAL A 1 94 ? -7.187 -12.974 3.924 1.00 87.19 94 VAL A N 1
ATOM 765 C CA . VAL A 1 94 ? -7.028 -12.219 5.176 1.00 87.19 94 VAL A CA 1
ATOM 766 C C . VAL A 1 94 ? -8.327 -12.194 5.977 1.00 87.19 94 VAL A C 1
ATOM 768 O O . VAL A 1 94 ? -8.304 -12.413 7.192 1.00 87.19 94 VAL A O 1
ATOM 771 N N . VAL A 1 95 ? -9.465 -11.955 5.319 1.00 91.19 95 VAL A N 1
ATOM 772 C CA . VAL A 1 95 ? -10.779 -11.969 5.977 1.00 91.19 95 VAL A CA 1
ATOM 773 C C . VAL A 1 95 ? -11.073 -13.361 6.534 1.00 91.19 95 VAL A C 1
ATOM 775 O O . VAL A 1 95 ? -11.327 -13.491 7.732 1.00 91.19 95 VAL A O 1
ATOM 778 N N . ALA A 1 96 ? -10.974 -14.404 5.706 1.00 91.81 96 ALA A N 1
ATOM 779 C CA . ALA A 1 96 ? -11.237 -15.782 6.118 1.00 91.81 96 ALA A CA 1
ATOM 780 C C . ALA A 1 96 ? -10.322 -16.227 7.274 1.00 91.81 96 ALA A C 1
ATOM 782 O O . ALA A 1 96 ? -10.805 -16.734 8.289 1.00 91.81 96 ALA A O 1
ATOM 783 N N . GLY A 1 97 ? -9.018 -15.961 7.165 1.00 90.31 97 GLY A N 1
ATOM 784 C CA . GLY A 1 97 ? -8.029 -16.278 8.194 1.00 90.31 97 GLY A CA 1
ATOM 785 C C . GLY A 1 97 ? -8.295 -15.547 9.509 1.00 90.31 97 GLY A C 1
ATOM 786 O O . GLY A 1 97 ? -8.272 -16.165 10.571 1.00 90.31 97 GLY A O 1
ATOM 787 N N . SER A 1 98 ? -8.640 -14.258 9.457 1.00 90.12 98 SER A N 1
ATOM 788 C CA . SER A 1 98 ? -8.975 -13.478 10.658 1.00 90.12 98 SER A CA 1
ATOM 789 C C . SER A 1 98 ? -10.212 -14.028 11.370 1.00 90.12 98 SER A C 1
ATOM 791 O O . SER A 1 98 ? -10.216 -14.153 12.596 1.00 90.12 98 SER A O 1
ATOM 793 N N . PHE A 1 99 ? -11.254 -14.396 10.617 1.00 91.81 99 PHE A N 1
ATOM 794 C CA . PHE A 1 99 ? -12.440 -15.042 11.181 1.00 91.81 99 PHE A CA 1
ATOM 795 C C . PHE A 1 99 ? -12.095 -16.386 11.821 1.00 91.81 99 PHE A C 1
ATOM 797 O O . PHE A 1 99 ? -12.533 -16.653 12.940 1.00 91.81 99 PHE A O 1
ATOM 804 N N . PHE A 1 100 ? -11.306 -17.222 11.147 1.00 92.38 100 PHE A N 1
ATOM 805 C CA . PHE A 1 100 ? -10.899 -18.524 11.667 1.00 92.38 100 PHE A CA 1
ATOM 806 C C . PHE A 1 100 ? -10.096 -18.391 12.969 1.00 92.38 100 PHE A C 1
ATOM 808 O O . PHE A 1 100 ? -10.489 -18.956 13.988 1.00 92.38 100 PHE A O 1
ATOM 815 N N . ILE A 1 101 ? -9.042 -17.565 12.973 1.00 91.25 101 ILE A N 1
ATOM 816 C CA . ILE A 1 101 ? -8.164 -17.344 14.134 1.00 91.25 101 ILE A CA 1
ATOM 817 C C . ILE A 1 101 ? -8.971 -16.894 15.352 1.00 91.25 101 ILE A C 1
ATOM 819 O O . ILE A 1 101 ? -8.854 -17.478 16.430 1.00 91.25 101 ILE A O 1
ATOM 823 N N . TRP A 1 102 ? -9.825 -15.882 15.196 1.00 92.00 102 TRP A N 1
ATOM 824 C CA . TRP A 1 102 ? -10.623 -15.395 16.316 1.00 92.00 102 TRP A CA 1
ATOM 825 C C . TRP A 1 102 ? -11.653 -16.421 16.784 1.00 92.00 102 TRP A C 1
ATOM 827 O O . TRP A 1 102 ? -11.868 -16.537 17.987 1.00 92.00 102 TRP A O 1
ATOM 837 N N . ASN A 1 103 ? -12.274 -17.191 15.885 1.00 90.00 103 ASN A N 1
ATOM 838 C CA . ASN A 1 103 ? -13.170 -18.267 16.305 1.00 90.00 103 ASN A CA 1
ATOM 839 C C . ASN A 1 103 ? -12.434 -19.338 17.120 1.00 90.00 103 ASN A C 1
ATOM 841 O O . ASN A 1 103 ? -12.946 -19.721 18.169 1.00 90.00 103 ASN A O 1
ATOM 845 N N . CYS A 1 104 ? -11.220 -19.728 16.724 1.00 90.75 104 CYS A N 1
ATOM 846 C CA . CYS A 1 104 ? -10.380 -20.650 17.491 1.00 90.75 104 CYS A CA 1
ATOM 847 C C . CYS A 1 104 ? -9.991 -20.081 18.864 1.00 90.75 104 CYS A C 1
ATOM 849 O O . CYS A 1 104 ? -10.121 -20.772 19.871 1.00 90.75 104 CYS A O 1
ATOM 851 N N . ILE A 1 105 ? -9.579 -18.809 18.935 1.00 90.44 105 ILE A N 1
ATOM 852 C CA . ILE A 1 105 ? -9.234 -18.146 20.206 1.00 90.44 105 ILE A CA 1
ATOM 853 C C . ILE A 1 105 ? -10.444 -18.098 21.142 1.00 90.44 105 ILE A C 1
ATOM 855 O O . ILE A 1 105 ? -10.319 -18.408 22.324 1.00 90.44 105 ILE A O 1
ATOM 859 N N . PHE A 1 106 ? -11.616 -17.710 20.633 1.00 87.06 106 PHE A N 1
ATOM 860 C CA . PHE A 1 106 ? -12.832 -17.646 21.444 1.00 87.06 106 PHE A CA 1
ATOM 861 C C . PHE A 1 106 ? -13.291 -19.029 21.901 1.00 87.06 106 PHE A C 1
ATOM 863 O O . PHE A 1 106 ? -13.709 -19.167 23.045 1.00 87.06 106 PHE A O 1
ATOM 870 N N . PHE A 1 107 ? -13.181 -20.041 21.041 1.00 88.75 107 PHE A N 1
ATOM 871 C CA . PHE A 1 107 ? -13.471 -21.423 21.410 1.00 88.75 107 PHE A CA 1
ATOM 872 C C . PHE A 1 107 ? -12.537 -21.910 22.523 1.00 88.75 107 PHE A C 1
ATOM 874 O O . PHE A 1 107 ? -13.001 -22.440 23.526 1.00 88.75 107 PHE A O 1
ATOM 881 N N . TYR A 1 108 ? -11.233 -21.650 22.397 1.00 89.56 108 TYR A N 1
ATOM 882 C CA . TYR A 1 108 ? -10.252 -21.990 23.426 1.00 89.56 108 TYR A CA 1
ATOM 883 C C . TYR A 1 108 ? -10.512 -21.258 24.754 1.00 89.56 108 TYR A C 1
ATOM 885 O O . TYR A 1 108 ? -10.387 -21.849 25.823 1.00 89.56 108 TYR A O 1
ATOM 893 N N . GLN A 1 109 ? -10.909 -19.981 24.702 1.00 86.69 109 GLN A N 1
ATOM 894 C CA . GLN A 1 109 ? -11.287 -19.212 25.895 1.00 86.69 109 GLN A CA 1
ATOM 895 C C . GLN A 1 109 ? -12.548 -19.765 26.569 1.00 86.69 109 GLN A C 1
ATOM 897 O O . GLN A 1 109 ? -12.583 -19.842 27.793 1.00 86.69 109 GLN A O 1
ATOM 902 N N . ASP A 1 110 ? -13.562 -20.156 25.794 1.00 84.19 110 ASP A N 1
ATOM 903 C CA . ASP A 1 110 ? -14.790 -20.758 26.325 1.00 84.19 110 ASP A CA 1
ATOM 904 C C . ASP A 1 110 ? -14.517 -22.122 26.970 1.00 84.19 110 ASP A C 1
ATOM 906 O O . ASP A 1 110 ? -14.968 -22.379 28.085 1.00 84.19 110 ASP A O 1
ATOM 910 N N . TRP A 1 111 ? -13.713 -22.959 26.306 1.00 86.62 111 TRP A N 1
ATOM 911 C CA . TRP A 1 111 ? -13.268 -24.248 26.834 1.00 86.62 111 TRP A CA 1
ATOM 912 C C . TRP A 1 111 ? -12.526 -24.082 28.167 1.00 86.62 111 TRP A C 1
ATOM 914 O O . TRP A 1 111 ? -12.940 -24.646 29.176 1.00 86.62 111 TRP A O 1
ATOM 924 N N . LYS A 1 112 ? -11.520 -23.199 28.216 1.00 86.88 112 LYS A N 1
ATOM 925 C CA . LYS A 1 112 ? -10.750 -22.938 29.440 1.00 86.88 112 LYS A CA 1
ATOM 926 C C . LYS A 1 112 ? -11.603 -22.366 30.581 1.00 86.88 112 LYS A C 1
ATOM 928 O O . LYS A 1 112 ? -11.375 -22.691 31.745 1.00 86.88 112 LYS A O 1
ATOM 933 N N . ASN A 1 113 ? -12.574 -21.503 30.273 1.00 81.19 113 ASN A N 1
ATOM 934 C CA . ASN A 1 113 ? -13.461 -20.934 31.289 1.00 81.19 113 ASN A CA 1
ATOM 935 C C . ASN A 1 113 ? -14.395 -21.994 31.891 1.00 81.19 113 ASN A C 1
ATOM 937 O O . ASN A 1 113 ? -14.630 -21.966 33.099 1.00 81.19 113 ASN A O 1
ATOM 941 N N . LYS A 1 114 ? -14.897 -22.937 31.082 1.00 79.81 114 LYS A N 1
ATOM 942 C CA . LYS A 1 114 ? -15.719 -24.057 31.567 1.00 79.81 114 LYS A CA 1
ATOM 943 C C . LYS A 1 114 ? -14.952 -24.951 32.533 1.00 79.81 114 LYS A C 1
ATOM 945 O O . LYS A 1 114 ? -15.489 -25.268 33.592 1.00 79.81 114 LYS A O 1
ATOM 950 N N . ASP A 1 115 ? -13.698 -25.267 32.229 1.00 74.00 115 ASP A N 1
ATOM 951 C CA . ASP A 1 115 ? -12.851 -26.048 33.137 1.00 74.00 115 ASP A CA 1
ATOM 952 C C . ASP A 1 115 ? -12.649 -25.307 34.471 1.00 74.00 115 ASP A C 1
ATOM 954 O O . ASP A 1 115 ? -12.892 -25.868 35.536 1.00 74.00 115 ASP A O 1
ATOM 958 N N . SER A 1 116 ? -12.358 -23.999 34.432 1.00 71.00 116 SER A N 1
ATOM 959 C CA . SER A 1 116 ? -12.165 -23.201 35.656 1.00 71.00 116 SER A CA 1
ATOM 960 C C . SER A 1 116 ? -13.417 -23.064 36.537 1.00 71.00 116 SER A C 1
ATOM 962 O O . SER A 1 116 ? -13.309 -23.020 37.762 1.00 71.00 116 SER A O 1
ATOM 964 N N . LEU A 1 117 ? -14.610 -23.007 35.931 1.00 71.31 117 LEU A N 1
ATOM 965 C CA . LEU A 1 117 ? -15.886 -22.990 36.656 1.00 71.31 117 LEU A CA 1
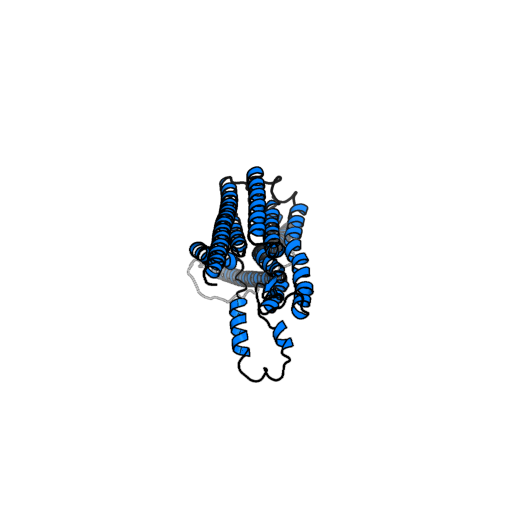ATOM 966 C C . LEU A 1 117 ? -16.180 -24.356 37.285 1.00 71.31 117 LEU A C 1
ATOM 968 O O . LEU A 1 117 ? -16.702 -24.422 38.395 1.00 71.31 117 LEU A O 1
ATOM 972 N N . THR A 1 118 ? -15.810 -25.435 36.595 1.00 65.50 118 THR A N 1
ATOM 973 C CA . THR A 1 118 ? -15.954 -26.805 37.098 1.00 65.50 118 THR A CA 1
ATOM 974 C C . THR A 1 118 ? -15.049 -27.019 38.315 1.00 65.50 118 THR A C 1
ATOM 976 O O . THR A 1 118 ? -15.519 -27.494 39.347 1.00 65.50 118 THR A O 1
ATOM 979 N N . ASP A 1 119 ? -13.799 -26.551 38.263 1.00 66.25 119 ASP A N 1
ATOM 980 C CA . ASP A 1 119 ? -12.863 -26.609 39.394 1.00 66.25 119 ASP A CA 1
ATOM 981 C C . ASP A 1 119 ? -13.316 -25.759 40.595 1.00 66.25 119 ASP A C 1
ATOM 983 O O . ASP A 1 119 ? -13.154 -26.173 41.746 1.00 66.25 119 ASP A O 1
ATOM 987 N N . SER A 1 120 ? -13.913 -24.579 40.365 1.00 62.47 120 SER A N 1
ATOM 988 C CA . SER A 1 120 ? -14.431 -23.745 41.461 1.00 62.47 120 SER A CA 1
ATOM 989 C C . SER A 1 120 ? -15.646 -24.385 42.134 1.00 62.47 120 SER A C 1
ATOM 991 O O . SER A 1 120 ? -15.712 -24.420 43.360 1.00 62.47 120 SER A O 1
ATOM 993 N N . GLN A 1 121 ? -16.576 -24.948 41.355 1.00 61.66 121 GLN A N 1
ATOM 994 C CA . GLN A 1 121 ? -17.739 -25.656 41.897 1.00 61.66 121 GLN A CA 1
ATOM 995 C C . GLN A 1 121 ? -17.338 -26.917 42.673 1.00 61.66 121 GLN A C 1
ATOM 997 O O . GLN A 1 121 ? -17.949 -27.224 43.700 1.00 61.66 121 GLN A O 1
ATOM 1002 N N . ILE A 1 122 ? -16.295 -27.624 42.227 1.00 60.16 122 ILE A N 1
ATOM 1003 C CA . ILE A 1 122 ? -15.723 -28.765 42.952 1.00 60.16 122 ILE A CA 1
ATOM 1004 C C . ILE A 1 122 ? -15.073 -28.303 44.266 1.00 60.16 122 ILE A C 1
ATOM 1006 O O . ILE A 1 122 ? -15.340 -28.900 45.309 1.00 60.16 122 ILE A O 1
ATOM 1010 N N . ASN A 1 123 ? -14.288 -27.219 44.261 1.00 54.94 123 ASN A N 1
ATOM 1011 C CA . ASN A 1 123 ? -13.654 -26.683 45.474 1.00 54.94 123 ASN A CA 1
ATOM 1012 C C . ASN A 1 123 ? -14.660 -26.139 46.500 1.00 54.94 123 ASN A C 1
ATOM 1014 O O . ASN A 1 123 ? -14.472 -26.338 47.701 1.00 54.94 123 ASN A O 1
ATOM 1018 N N . ASP A 1 124 ? -15.740 -25.494 46.058 1.00 58.03 124 ASP A N 1
ATOM 1019 C CA . ASP A 1 124 ? -16.799 -25.024 46.956 1.00 58.03 124 ASP A CA 1
ATOM 1020 C C . ASP A 1 124 ? -17.608 -26.197 47.533 1.00 58.03 124 ASP A C 1
ATOM 1022 O O . ASP A 1 124 ? -17.911 -26.212 48.727 1.00 58.03 124 ASP A O 1
ATOM 1026 N N . SER A 1 125 ? -17.871 -27.236 46.730 1.00 53.94 125 SER A N 1
ATOM 1027 C CA . SER A 1 125 ? -18.499 -28.477 47.212 1.00 53.94 125 SER A CA 1
ATOM 1028 C C . SER A 1 125 ? -17.608 -29.216 48.220 1.00 53.94 125 SER A C 1
ATOM 1030 O O . SER A 1 125 ? -18.100 -29.738 49.219 1.00 53.94 125 SER A O 1
ATOM 1032 N N . ALA A 1 126 ? -16.289 -29.214 48.008 1.00 49.50 126 ALA A N 1
ATOM 1033 C CA . ALA A 1 126 ? -15.319 -29.789 48.936 1.00 49.50 126 ALA A CA 1
ATOM 1034 C C . ALA A 1 126 ? -15.193 -28.981 50.242 1.00 49.50 126 ALA A C 1
ATOM 1036 O O . ALA A 1 126 ? -15.032 -29.570 51.306 1.00 49.50 126 ALA A O 1
ATOM 1037 N N . ARG A 1 127 ? -15.320 -27.646 50.202 1.00 45.69 127 ARG A N 1
ATOM 1038 C CA . ARG A 1 127 ? -15.301 -26.785 51.401 1.00 45.69 127 ARG A CA 1
ATOM 1039 C C . ARG A 1 127 ? -16.518 -26.976 52.304 1.00 45.69 127 ARG A C 1
ATOM 1041 O O . ARG A 1 127 ? -16.366 -26.943 53.519 1.00 45.69 127 ARG A O 1
ATOM 1048 N N . VAL A 1 128 ? -17.702 -27.218 51.741 1.00 49.75 128 VAL A N 1
ATOM 1049 C CA . VAL A 1 128 ? -18.914 -27.519 52.530 1.00 49.75 128 VAL A CA 1
ATOM 1050 C C . VAL A 1 128 ? -18.821 -28.893 53.211 1.00 49.75 128 VAL A C 1
ATOM 1052 O O . VAL A 1 128 ? -19.379 -29.081 54.288 1.00 49.75 128 VAL A O 1
ATOM 1055 N N . ALA A 1 129 ? -18.073 -29.837 52.632 1.00 46.59 129 ALA A N 1
ATOM 1056 C CA . ALA A 1 129 ? -17.844 -31.156 53.222 1.00 46.59 129 ALA A CA 1
ATOM 1057 C C . ALA A 1 129 ? -16.828 -31.157 54.388 1.00 46.59 129 ALA A C 1
ATOM 1059 O O . ALA A 1 129 ? -16.749 -32.145 55.116 1.00 46.59 129 ALA A O 1
ATOM 1060 N N . ILE A 1 130 ? -16.066 -30.074 54.591 1.00 41.72 130 ILE A N 1
ATOM 1061 C CA . ILE A 1 130 ? -15.034 -29.952 55.634 1.00 41.72 130 ILE A CA 1
ATOM 1062 C C . ILE A 1 130 ? -15.450 -28.851 56.624 1.00 41.72 130 ILE A C 1
ATOM 1064 O O . ILE A 1 130 ? -14.853 -27.780 56.683 1.00 41.72 130 ILE A O 1
ATOM 1068 N N . ILE A 1 131 ? -16.494 -29.100 57.414 1.00 35.16 131 ILE A N 1
ATOM 1069 C CA . ILE A 1 131 ? -16.718 -28.379 58.677 1.00 35.16 131 ILE A CA 1
ATOM 1070 C C . ILE A 1 131 ? -16.389 -29.380 59.795 1.00 35.16 131 ILE A C 1
ATOM 1072 O O . ILE A 1 131 ? -17.039 -30.425 59.856 1.00 35.16 131 ILE A O 1
ATOM 1076 N N . PRO A 1 132 ? -15.378 -29.133 60.650 1.00 34.44 132 PRO A N 1
ATOM 1077 C CA . PRO A 1 132 ? -15.098 -30.007 61.781 1.00 34.44 132 PRO A CA 1
ATOM 1078 C C . PRO A 1 132 ? -16.260 -29.914 62.772 1.00 34.44 132 PRO A C 1
ATOM 1080 O O . PRO A 1 132 ? -16.579 -28.827 63.251 1.00 34.44 132 PRO A O 1
ATOM 1083 N N . GLY A 1 133 ? -16.896 -31.049 63.054 1.00 33.28 133 GLY A N 1
ATOM 1084 C CA . GLY A 1 133 ? -17.832 -31.170 64.162 1.00 33.28 133 GLY A CA 1
ATOM 1085 C C . GLY A 1 133 ? -17.100 -30.974 65.486 1.00 33.28 133 GLY A C 1
ATOM 1086 O O . GLY A 1 133 ? -16.048 -31.571 65.717 1.00 33.28 133 GLY A O 1
ATOM 1087 N N . GLU A 1 134 ? -17.668 -30.113 66.320 1.00 31.19 134 GLU A N 1
ATOM 1088 C CA . GLU A 1 134 ? -17.325 -29.926 67.723 1.00 31.19 134 GLU A CA 1
ATOM 1089 C C . GLU A 1 134 ? -17.367 -31.279 68.450 1.00 31.19 134 GLU A C 1
ATOM 1091 O O . GLU A 1 134 ? -18.320 -32.051 68.322 1.00 31.19 134 GLU A O 1
ATOM 1096 N N . THR A 1 135 ? -16.272 -31.611 69.129 1.00 31.70 135 THR A N 1
ATOM 1097 C CA . THR A 1 135 ? -16.122 -32.852 69.884 1.00 31.70 135 THR A CA 1
ATOM 1098 C C . THR A 1 135 ? -16.800 -32.711 71.236 1.00 31.70 135 THR A C 1
ATOM 1100 O O . THR A 1 135 ? -16.172 -32.213 72.166 1.00 31.70 135 THR A O 1
ATOM 1103 N N . ASP A 1 136 ? -18.016 -33.238 71.354 1.00 26.78 136 ASP A N 1
ATOM 1104 C CA . ASP A 1 136 ? -18.567 -33.653 72.641 1.00 26.78 136 ASP A CA 1
ATOM 1105 C C . ASP A 1 136 ? -18.631 -35.180 72.688 1.00 26.78 136 ASP A C 1
ATOM 1107 O O . ASP A 1 136 ? -19.210 -35.858 71.834 1.00 26.78 136 ASP A O 1
ATOM 1111 N N . ALA A 1 137 ? -17.930 -35.720 73.679 1.00 34.59 137 ALA A N 1
ATOM 1112 C CA . ALA A 1 137 ? -17.846 -37.133 73.974 1.00 34.59 137 ALA A CA 1
ATOM 1113 C C . ALA A 1 137 ? -19.187 -37.640 74.521 1.00 34.59 137 ALA A C 1
ATOM 1115 O O . ALA A 1 137 ? -19.628 -37.171 75.559 1.00 34.59 137 ALA A O 1
ATOM 1116 N N . GLU A 1 138 ? -19.805 -38.611 73.846 1.00 33.38 138 GLU A N 1
ATOM 1117 C CA . GLU A 1 138 ? -20.144 -39.927 74.414 1.00 33.38 138 GLU A CA 1
ATOM 1118 C C . GLU A 1 138 ? -21.014 -40.759 73.449 1.00 33.38 138 GLU A C 1
ATOM 1120 O O . GLU A 1 138 ? -22.068 -40.345 72.974 1.00 33.38 138 GLU A O 1
ATOM 1125 N N . THR A 1 139 ? -20.600 -42.019 73.260 1.00 27.44 139 THR A N 1
ATOM 1126 C CA . THR A 1 139 ? -21.350 -43.164 72.693 1.00 27.44 139 THR A CA 1
ATOM 1127 C C . THR A 1 139 ? -21.631 -43.211 71.176 1.00 27.44 139 THR A C 1
ATOM 1129 O O . THR A 1 139 ? -22.620 -42.713 70.648 1.00 27.44 139 THR A O 1
ATOM 1132 N N . HIS A 1 140 ? -20.776 -43.968 70.474 1.00 27.06 140 HIS A N 1
ATOM 1133 C CA . HIS A 1 140 ? -20.859 -44.312 69.052 1.00 27.06 140 HIS A CA 1
ATOM 1134 C C . HIS A 1 140 ? -21.963 -45.337 68.713 1.00 27.06 140 HIS A C 1
ATOM 1136 O O . HIS A 1 140 ? -21.851 -46.520 69.037 1.00 27.06 140 HIS A O 1
ATOM 1142 N N . LYS A 1 141 ? -22.953 -44.910 67.919 1.00 26.28 141 LYS A N 1
ATOM 1143 C CA . LYS A 1 141 ? -23.633 -45.723 66.889 1.00 26.28 141 LYS A CA 1
ATOM 1144 C C . LYS A 1 141 ? -24.089 -44.798 65.754 1.00 26.28 141 LYS A C 1
ATOM 1146 O O . LYS A 1 141 ? -25.115 -44.135 65.856 1.00 26.28 141 LYS A O 1
ATOM 1151 N N . THR A 1 142 ? -23.318 -44.743 64.669 1.00 25.80 142 THR A N 1
ATOM 1152 C CA . THR A 1 142 ? -23.665 -43.958 63.475 1.00 25.80 142 THR A CA 1
ATOM 1153 C C . THR A 1 142 ? -24.600 -44.773 62.584 1.00 25.80 142 THR A C 1
ATOM 1155 O O . THR A 1 142 ? -24.163 -45.640 61.829 1.00 25.80 142 THR A O 1
ATOM 1158 N N . THR A 1 143 ? -25.899 -44.500 62.672 1.00 23.83 143 THR A N 1
ATOM 1159 C CA . THR A 1 143 ? -26.875 -44.896 61.650 1.00 23.83 143 THR A CA 1
ATOM 1160 C C . THR A 1 143 ? -26.657 -44.015 60.418 1.00 23.83 143 THR A C 1
ATOM 1162 O O . THR A 1 143 ? -26.742 -42.792 60.512 1.00 23.83 143 THR A O 1
ATOM 1165 N N . MET A 1 144 ? -26.369 -44.621 59.263 1.00 24.25 144 MET A N 1
ATOM 1166 C CA . MET A 1 144 ? -26.334 -43.919 57.977 1.00 24.25 144 MET A CA 1
ATOM 1167 C C . MET A 1 144 ? -27.723 -43.351 57.661 1.00 24.25 144 MET A C 1
ATOM 1169 O O . MET A 1 144 ? -28.665 -44.107 57.437 1.00 24.25 144 MET A O 1
ATOM 1173 N N . VAL A 1 145 ? -27.844 -42.025 57.603 1.00 24.92 145 VAL A N 1
ATOM 1174 C CA . VAL A 1 145 ? -28.992 -41.354 56.986 1.00 24.92 145 VAL A CA 1
ATOM 1175 C C . VAL A 1 145 ? -28.533 -40.804 55.640 1.00 24.92 145 VAL A C 1
ATOM 1177 O O . VAL A 1 145 ? -27.982 -39.713 55.540 1.00 24.92 145 VAL A O 1
ATOM 1180 N N . THR A 1 146 ? -28.752 -41.580 54.581 1.00 25.83 146 THR A N 1
ATOM 1181 C CA . THR A 1 146 ? -28.785 -41.071 53.208 1.00 25.83 146 THR A CA 1
ATOM 1182 C C . THR A 1 146 ? -30.072 -40.273 53.022 1.00 25.83 146 THR A C 1
ATOM 1184 O O . THR A 1 146 ? -31.149 -40.861 52.918 1.00 25.83 146 THR A O 1
ATOM 1187 N N . GLN A 1 147 ? -29.985 -38.944 52.961 1.00 25.19 147 GLN A N 1
ATOM 1188 C CA . GLN A 1 147 ? -31.062 -38.112 52.424 1.00 25.19 147 GLN A CA 1
ATOM 1189 C C . GLN A 1 147 ? -30.700 -37.650 51.012 1.00 25.19 147 GLN A C 1
ATOM 1191 O O . GLN A 1 147 ? -29.812 -36.828 50.802 1.00 25.19 147 GLN A O 1
ATOM 1196 N N . ALA A 1 148 ? -31.414 -38.223 50.042 1.00 26.52 148 ALA A N 1
ATOM 1197 C CA . ALA A 1 148 ? -31.537 -37.713 48.685 1.00 26.52 148 ALA A CA 1
ATOM 1198 C C . ALA A 1 148 ? -32.272 -36.354 48.691 1.00 26.52 148 ALA A C 1
ATOM 1200 O O . ALA A 1 148 ? -33.111 -36.120 49.566 1.00 26.52 148 ALA A O 1
ATOM 1201 N N . PRO A 1 149 ? -32.015 -35.462 47.718 1.00 30.62 149 PRO A N 1
ATOM 1202 C CA . PRO A 1 149 ? -32.624 -34.140 47.689 1.00 30.62 149 PRO A CA 1
ATOM 1203 C C . PRO A 1 149 ? -34.116 -34.249 47.344 1.00 30.62 149 PRO A C 1
ATOM 1205 O O . PRO A 1 149 ? -34.505 -34.541 46.214 1.00 30.62 149 PRO A O 1
ATOM 1208 N N . THR A 1 150 ? -34.973 -34.020 48.336 1.00 26.44 150 THR A N 1
ATOM 1209 C CA . THR A 1 150 ? -36.425 -33.933 48.162 1.00 26.44 150 THR A CA 1
ATOM 1210 C C . THR A 1 150 ? -36.826 -32.674 47.396 1.00 26.44 150 THR A C 1
ATOM 1212 O O . THR A 1 150 ? -36.479 -31.555 47.768 1.00 26.44 150 THR A O 1
ATOM 1215 N N . LEU A 1 151 ? -37.621 -32.899 46.347 1.00 33.03 151 LEU A N 1
ATOM 1216 C CA . LEU A 1 151 ? -38.376 -31.930 45.555 1.00 33.03 151 LEU A CA 1
ATOM 1217 C C . LEU A 1 151 ? -39.023 -30.821 46.404 1.00 33.03 151 LEU A C 1
ATOM 1219 O O . LEU A 1 151 ? -39.782 -31.082 47.338 1.00 33.03 151 LEU A O 1
ATOM 1223 N N . ILE A 1 152 ? -38.766 -29.578 45.996 1.00 33.06 152 ILE A N 1
ATOM 1224 C CA . ILE A 1 152 ? -39.365 -28.345 46.514 1.00 33.06 152 ILE A CA 1
ATOM 1225 C C . ILE A 1 152 ? -40.898 -28.438 46.410 1.00 33.06 152 ILE A C 1
ATOM 1227 O O . ILE A 1 152 ? -41.469 -28.450 45.317 1.00 33.06 152 ILE A O 1
ATOM 1231 N N . LYS A 1 153 ? -41.579 -28.503 47.562 1.00 31.39 153 LYS A N 1
ATOM 1232 C CA . LYS A 1 153 ? -43.042 -28.406 47.665 1.00 31.39 153 LYS A CA 1
ATOM 1233 C C . LYS A 1 153 ? -43.507 -26.978 47.356 1.00 31.39 153 LYS A C 1
ATOM 1235 O O . LYS A 1 153 ? -42.960 -26.006 47.868 1.00 31.39 153 LYS A O 1
ATOM 1240 N N . LYS A 1 154 ? -44.566 -26.894 46.542 1.00 36.62 154 LYS A N 1
ATOM 1241 C CA . LYS A 1 154 ? -45.361 -25.701 46.213 1.00 36.62 154 LYS A CA 1
ATOM 1242 C C . LYS A 1 154 ? -45.661 -24.854 47.459 1.00 36.62 154 LYS A C 1
ATOM 1244 O O . LYS A 1 154 ? -46.428 -25.279 48.317 1.00 36.62 154 LYS A O 1
ATOM 1249 N N . GLY A 1 155 ? -45.121 -23.639 47.491 1.00 30.03 155 GLY A N 1
ATOM 1250 C CA . GLY A 1 155 ? -45.519 -22.556 48.384 1.00 30.03 155 GLY A CA 1
ATOM 1251 C C . GLY A 1 155 ? -45.661 -21.271 47.572 1.00 30.03 155 GLY A C 1
ATOM 1252 O O . GLY A 1 155 ? -44.803 -20.943 46.756 1.00 30.03 155 GLY A O 1
ATOM 1253 N N . THR A 1 156 ? -46.783 -20.585 47.741 1.00 41.12 156 THR A N 1
ATOM 1254 C CA . THR A 1 156 ? -47.151 -19.300 47.135 1.00 41.12 156 THR A CA 1
ATOM 1255 C C . THR A 1 156 ? -46.070 -18.239 47.393 1.00 41.12 156 THR A C 1
ATOM 1257 O O . THR A 1 156 ? -46.036 -17.627 48.454 1.00 41.12 156 THR A O 1
ATOM 1260 N N . PHE A 1 157 ? -45.178 -18.019 46.422 1.00 39.91 157 PHE A N 1
ATOM 1261 C CA . PHE A 1 157 ? -44.094 -17.030 46.491 1.00 39.91 157 PHE A CA 1
ATOM 1262 C C . PHE A 1 157 ? -44.377 -15.891 45.496 1.00 39.91 157 PHE A C 1
ATOM 1264 O O . PHE A 1 157 ? -44.098 -15.984 44.299 1.00 39.91 157 PHE A O 1
ATOM 1271 N N . GLY A 1 158 ? -45.044 -14.843 45.984 1.00 36.34 158 GLY A N 1
ATOM 1272 C CA . GLY A 1 158 ? -45.515 -13.706 45.193 1.00 36.34 158 GLY A CA 1
ATOM 1273 C C . GLY A 1 158 ? -44.445 -12.633 44.948 1.00 36.34 158 GLY A C 1
ATOM 1274 O O . GLY A 1 158 ? -43.683 -12.276 45.842 1.00 36.34 158 GLY A O 1
ATOM 1275 N N . GLY A 1 159 ? -44.422 -12.093 43.723 1.00 36.75 159 GLY A N 1
ATOM 1276 C CA . GLY A 1 159 ? -43.839 -10.792 43.353 1.00 36.75 159 GLY A CA 1
ATOM 1277 C C . GLY A 1 159 ? -42.310 -10.689 43.319 1.00 36.75 159 GLY A C 1
ATOM 1278 O O . GLY A 1 159 ? -41.721 -10.579 42.246 1.00 36.75 159 GLY A O 1
ATOM 1279 N N . SER A 1 160 ? -41.665 -10.729 44.486 1.00 37.75 160 SER A N 1
ATOM 1280 C CA . SER A 1 160 ? -40.274 -10.281 44.675 1.00 37.75 160 SER A CA 1
ATOM 1281 C C . SER A 1 160 ? -39.228 -11.203 44.023 1.00 37.75 160 SER A C 1
ATOM 1283 O O . SER A 1 160 ? -38.303 -10.747 43.351 1.00 37.75 160 SER A O 1
ATOM 1285 N N . LEU A 1 161 ? -39.419 -12.525 44.106 1.00 42.84 161 LEU A N 1
ATOM 1286 C CA . LEU A 1 161 ? -38.482 -13.501 43.527 1.00 42.84 161 LEU A CA 1
ATOM 1287 C C . LEU A 1 161 ? -38.574 -13.567 41.992 1.00 42.84 161 LEU A C 1
ATOM 1289 O O . LEU A 1 161 ? -37.570 -13.769 41.315 1.00 42.84 161 LEU A O 1
ATOM 1293 N N . LYS A 1 162 ? -39.766 -13.311 41.428 1.00 41.47 162 LYS A N 1
ATOM 1294 C CA . LYS A 1 162 ? -39.960 -13.138 39.977 1.00 41.47 162 LYS A CA 1
ATOM 1295 C C . LYS A 1 162 ? -39.205 -11.908 39.472 1.00 41.47 162 LYS A C 1
ATOM 1297 O O . LYS A 1 162 ? -38.585 -11.974 38.416 1.00 41.47 162 LYS A O 1
ATOM 1302 N N . GLN A 1 163 ? -39.224 -10.814 40.231 1.00 46.06 163 GLN A N 1
ATOM 1303 C CA . GLN A 1 163 ? -38.516 -9.582 39.884 1.00 46.06 163 GLN A CA 1
ATOM 1304 C C . GLN A 1 163 ? -36.991 -9.767 39.961 1.00 46.06 163 GLN A C 1
ATOM 1306 O O . GLN A 1 163 ? -36.294 -9.380 39.030 1.00 46.06 163 GLN A O 1
ATOM 1311 N N . SER A 1 164 ? -36.483 -10.479 40.974 1.00 48.66 164 SER A N 1
ATOM 1312 C CA . SER A 1 164 ? -35.062 -10.855 41.082 1.00 48.66 164 SER A CA 1
ATOM 1313 C C . SER A 1 164 ? -34.591 -11.770 39.936 1.00 48.66 164 SER A C 1
ATOM 1315 O O . SER A 1 164 ? -33.578 -11.478 39.302 1.00 48.66 164 SER A O 1
ATOM 1317 N N . PHE A 1 165 ? -35.367 -12.799 39.570 1.00 58.62 165 PHE A N 1
ATOM 1318 C CA . PHE A 1 165 ? -35.058 -13.657 38.414 1.00 58.62 165 PHE A CA 1
ATOM 1319 C C . PHE A 1 165 ? -35.117 -12.911 37.071 1.00 58.62 165 PHE A C 1
ATOM 1321 O O . PHE A 1 165 ? -34.337 -13.210 36.167 1.00 58.62 165 PHE A O 1
ATOM 1328 N N . THR A 1 166 ? -36.030 -11.943 36.924 1.00 60.72 166 THR A N 1
ATOM 1329 C CA . THR A 1 166 ? -36.157 -11.146 35.691 1.00 60.72 166 THR A CA 1
ATOM 1330 C C . THR A 1 166 ? -34.958 -10.210 35.527 1.00 60.72 166 THR A C 1
ATOM 1332 O O . THR A 1 166 ? -34.347 -10.195 34.462 1.00 60.72 166 THR A O 1
ATOM 1335 N N . VAL A 1 167 ? -34.540 -9.533 36.603 1.00 68.50 167 VAL A N 1
ATOM 1336 C CA . VAL A 1 167 ? -33.344 -8.669 36.623 1.00 68.50 167 VAL A CA 1
ATOM 1337 C C . VAL A 1 167 ? -32.067 -9.471 36.346 1.00 68.50 167 VAL A C 1
ATOM 1339 O O . VAL A 1 167 ? -31.224 -9.044 35.560 1.00 68.50 167 VAL A O 1
ATOM 1342 N N . GLN A 1 168 ? -31.927 -10.667 36.923 1.00 71.19 168 GLN A N 1
ATOM 1343 C CA . GLN A 1 168 ? -30.743 -11.506 36.715 1.00 71.19 168 GLN A CA 1
ATOM 1344 C C . GLN A 1 168 ? -30.666 -12.072 35.286 1.00 71.19 168 GLN A C 1
ATOM 1346 O O . GLN A 1 168 ? -29.585 -12.156 34.703 1.00 71.19 168 GLN A O 1
ATOM 1351 N N . LYS A 1 169 ? -31.816 -12.380 34.671 1.00 69.81 169 LYS A N 1
ATOM 1352 C CA . LYS A 1 169 ? -31.897 -12.776 33.257 1.00 69.81 169 LYS A CA 1
ATOM 1353 C C . LYS A 1 169 ? -31.533 -11.624 32.313 1.00 69.81 169 LYS A C 1
ATOM 1355 O O . LYS A 1 169 ? -30.809 -11.846 31.346 1.00 69.81 169 LYS A O 1
ATOM 1360 N N . GLU A 1 170 ? -31.991 -10.404 32.591 1.00 73.62 170 GLU A N 1
ATOM 1361 C CA . GLU A 1 170 ? -31.628 -9.212 31.808 1.00 73.62 170 GLU A CA 1
ATOM 1362 C C . GLU A 1 170 ? -30.129 -8.895 31.894 1.00 73.62 170 GLU A C 1
ATOM 1364 O O . GLU A 1 170 ? -29.509 -8.580 30.876 1.00 73.62 170 GLU A O 1
ATOM 1369 N N . GLN A 1 171 ? -29.519 -9.053 33.073 1.00 77.25 171 GLN A N 1
ATOM 1370 C CA . GLN A 1 171 ? -28.075 -8.888 33.260 1.00 77.25 171 GLN A CA 1
ATOM 1371 C C . GLN A 1 171 ? -27.256 -9.921 32.472 1.00 77.25 171 GLN A C 1
ATOM 1373 O O . GLN A 1 171 ? -26.258 -9.554 31.850 1.00 77.25 171 GLN A O 1
ATOM 1378 N N . LEU A 1 172 ? -27.692 -11.185 32.432 1.00 74.81 172 LEU A N 1
ATOM 1379 C CA . LEU A 1 172 ? -27.046 -12.235 31.635 1.00 74.81 172 LEU A CA 1
ATOM 1380 C C . LEU A 1 172 ? -27.138 -11.948 30.129 1.00 74.81 172 LEU A C 1
ATOM 1382 O O . LEU A 1 172 ? -26.123 -11.988 29.437 1.00 74.81 172 LEU A O 1
ATOM 1386 N N . ILE A 1 173 ? -28.318 -11.562 29.630 1.00 79.00 173 ILE A N 1
ATOM 1387 C CA . ILE A 1 173 ? -28.513 -11.194 28.215 1.00 79.00 173 ILE A CA 1
ATOM 1388 C C . ILE A 1 173 ? -27.650 -9.979 27.841 1.00 79.00 173 ILE A C 1
ATOM 1390 O O . ILE A 1 173 ? -27.061 -9.927 26.758 1.00 79.00 173 ILE A O 1
ATOM 1394 N N . HIS A 1 174 ? -27.554 -8.989 28.732 1.00 80.94 174 HIS A N 1
ATOM 1395 C CA . HIS A 1 174 ? -26.718 -7.813 28.510 1.00 80.94 174 HIS A CA 1
ATOM 1396 C C . HIS A 1 174 ? -25.226 -8.172 28.471 1.00 80.94 174 HIS A C 1
ATOM 1398 O O . HIS A 1 174 ? -24.507 -7.708 27.583 1.00 80.94 174 HIS A O 1
ATOM 1404 N N . ALA A 1 175 ? -24.770 -9.043 29.375 1.00 77.44 175 ALA A N 1
ATOM 1405 C CA . ALA A 1 175 ? -23.396 -9.536 29.397 1.00 77.44 175 ALA A CA 1
ATOM 1406 C C . ALA A 1 175 ? -23.044 -10.336 28.128 1.00 77.44 175 ALA A C 1
ATOM 1408 O O . ALA A 1 175 ? -22.002 -10.082 27.517 1.00 77.44 175 ALA A O 1
ATOM 1409 N N . GLU A 1 176 ? -23.931 -11.228 27.671 1.00 80.88 176 GLU A N 1
ATOM 1410 C CA . GLU A 1 176 ? -23.764 -11.972 26.413 1.00 80.88 176 GLU A CA 1
ATOM 1411 C C . GLU A 1 176 ? -23.677 -11.035 25.202 1.00 80.88 176 GLU A C 1
ATOM 1413 O O . GLU A 1 176 ? -22.829 -11.214 24.320 1.00 80.88 176 GLU A O 1
ATOM 1418 N N . LYS A 1 177 ? -24.517 -9.992 25.167 1.00 83.50 177 LYS A N 1
ATOM 1419 C CA . LYS A 1 177 ? -24.491 -8.982 24.104 1.00 83.50 177 LYS A CA 1
ATOM 1420 C C . LYS A 1 177 ? -23.165 -8.221 24.081 1.00 83.50 177 LYS A C 1
ATOM 1422 O O . LYS A 1 177 ? -22.549 -8.135 23.021 1.00 83.50 177 LYS A O 1
ATOM 1427 N N . ILE A 1 178 ? -22.685 -7.747 25.234 1.00 83.31 178 ILE A N 1
ATOM 1428 C CA . ILE A 1 178 ? -21.383 -7.067 25.351 1.00 83.31 178 ILE A CA 1
ATOM 1429 C C . ILE A 1 178 ? -20.250 -7.985 24.879 1.00 83.31 178 ILE A C 1
ATOM 1431 O O . ILE A 1 178 ? -19.369 -7.554 24.134 1.00 83.31 178 ILE A O 1
ATOM 1435 N N . GLN A 1 179 ? -20.264 -9.261 25.271 1.00 82.38 179 GLN A N 1
ATOM 1436 C CA . GLN A 1 179 ? -19.237 -10.221 24.865 1.00 82.38 179 GLN A CA 1
ATOM 1437 C C . GLN A 1 179 ? -19.251 -10.468 23.349 1.00 82.38 179 GLN A C 1
ATOM 1439 O O . GLN A 1 179 ? -18.187 -10.515 22.720 1.00 82.38 179 GLN A O 1
ATOM 1444 N N . LYS A 1 180 ? -20.439 -10.573 22.743 1.00 84.12 180 LYS A N 1
ATOM 1445 C CA . LYS A 1 180 ? -20.604 -10.718 21.291 1.00 84.12 180 LYS A CA 1
ATOM 1446 C C . LYS A 1 180 ? -20.140 -9.473 20.535 1.00 84.12 180 LYS A C 1
ATOM 1448 O O . LYS A 1 180 ? -19.405 -9.606 19.554 1.00 84.12 180 LYS A O 1
ATOM 1453 N N . ASP A 1 181 ? -20.508 -8.284 21.005 1.00 84.88 181 ASP A N 1
ATOM 1454 C CA . ASP A 1 181 ? -20.104 -7.011 20.402 1.00 84.88 181 ASP A CA 1
ATOM 1455 C C . ASP A 1 181 ? -18.583 -6.822 20.474 1.00 84.88 181 ASP A C 1
ATOM 1457 O O . ASP A 1 181 ? -17.958 -6.463 19.474 1.00 84.88 181 ASP A O 1
ATOM 1461 N N . LYS A 1 182 ? -17.967 -7.191 21.603 1.00 85.25 182 LYS A N 1
ATOM 1462 C CA . LYS A 1 182 ? -16.510 -7.203 21.800 1.00 85.25 182 LYS A CA 1
ATOM 1463 C C . LYS A 1 182 ? -15.802 -8.199 20.874 1.00 85.25 182 LYS A C 1
ATOM 1465 O O . LYS A 1 182 ? -14.760 -7.885 20.298 1.00 85.25 182 LYS A O 1
ATOM 1470 N N . LYS A 1 183 ? -16.366 -9.402 20.677 1.00 85.69 183 LYS A N 1
ATOM 1471 C CA . LYS A 1 183 ? -15.860 -10.391 19.701 1.00 85.69 183 LYS A CA 1
ATOM 1472 C C . LYS A 1 183 ? -15.871 -9.822 18.285 1.00 85.69 183 LYS A C 1
ATOM 1474 O O . LYS A 1 183 ? -14.850 -9.866 17.602 1.00 85.69 183 LYS A O 1
ATOM 1479 N N . GLN A 1 184 ? -17.003 -9.266 17.856 1.00 88.25 184 GLN A N 1
ATOM 1480 C CA . GLN A 1 184 ? -17.131 -8.656 16.532 1.00 88.25 184 GLN A CA 1
ATOM 1481 C C . GLN A 1 184 ? -16.194 -7.456 16.367 1.00 88.25 184 GLN A C 1
ATOM 1483 O O . GLN A 1 184 ? -15.559 -7.324 15.324 1.00 88.25 184 GLN A O 1
ATOM 1488 N N . GLY A 1 185 ? -16.065 -6.617 17.399 1.00 90.06 185 GLY A N 1
ATOM 1489 C CA . GLY A 1 185 ? -15.168 -5.465 17.416 1.00 90.06 185 GLY A CA 1
ATOM 1490 C C . GLY A 1 185 ? -13.722 -5.845 17.134 1.00 90.06 185 GLY A C 1
ATOM 1491 O O . GLY A 1 185 ? -13.106 -5.308 16.215 1.00 90.06 185 GLY A O 1
ATOM 1492 N N . ARG A 1 186 ? -13.217 -6.845 17.860 1.00 89.62 186 ARG A N 1
ATOM 1493 C CA . ARG A 1 186 ? -11.855 -7.365 17.697 1.00 89.62 186 ARG A CA 1
ATOM 1494 C C . ARG A 1 186 ? -11.602 -7.951 16.309 1.00 89.62 186 ARG A C 1
ATOM 1496 O O . ARG A 1 186 ? -10.586 -7.624 15.705 1.00 89.62 186 ARG A O 1
ATOM 1503 N N . ILE A 1 187 ? -12.532 -8.755 15.785 1.00 90.69 187 ILE A N 1
ATOM 1504 C CA . ILE A 1 187 ? -12.423 -9.337 14.435 1.00 90.69 187 ILE A CA 1
ATOM 1505 C C . ILE A 1 187 ? -12.355 -8.231 13.378 1.00 90.69 187 ILE A C 1
ATOM 1507 O O . ILE A 1 187 ? -11.441 -8.226 12.554 1.00 90.69 187 ILE A O 1
ATOM 1511 N N . ILE A 1 188 ? -13.289 -7.274 13.424 1.00 92.00 188 ILE A N 1
ATOM 1512 C CA . ILE A 1 188 ? -13.354 -6.159 12.470 1.00 92.00 188 ILE A CA 1
ATOM 1513 C C . ILE A 1 188 ? -12.070 -5.326 12.532 1.00 92.00 188 ILE A C 1
ATOM 1515 O O . ILE A 1 188 ? -11.483 -5.032 11.492 1.00 92.00 188 ILE A O 1
ATOM 1519 N N . ALA A 1 189 ? -11.598 -4.993 13.736 1.00 91.62 189 ALA A N 1
ATOM 1520 C CA . ALA A 1 189 ? -10.372 -4.227 13.916 1.00 91.62 189 ALA A CA 1
ATOM 1521 C C . ALA A 1 189 ? -9.148 -4.959 13.345 1.00 91.62 189 ALA A C 1
ATOM 1523 O O . ALA A 1 189 ? -8.349 -4.341 12.645 1.00 91.62 189 ALA A O 1
ATOM 1524 N N . THR A 1 190 ? -9.008 -6.270 13.590 1.00 90.31 190 THR A N 1
ATOM 1525 C CA . THR A 1 190 ? -7.913 -7.071 13.018 1.00 90.31 190 THR A CA 1
ATOM 1526 C C . THR A 1 190 ? -7.968 -7.080 11.494 1.00 90.31 190 THR A C 1
ATOM 1528 O O . THR A 1 190 ? -6.955 -6.786 10.866 1.00 90.31 190 THR A O 1
ATOM 1531 N N . ILE A 1 191 ? -9.139 -7.338 10.902 1.00 91.56 191 ILE A N 1
ATOM 1532 C CA . ILE A 1 191 ? -9.318 -7.344 9.443 1.00 91.56 191 ILE A CA 1
ATOM 1533 C C . ILE A 1 191 ? -8.902 -5.998 8.847 1.00 91.56 191 ILE A C 1
ATOM 1535 O O . ILE A 1 191 ? -8.111 -5.964 7.909 1.00 91.56 191 ILE A O 1
ATOM 1539 N N . ILE A 1 192 ? -9.388 -4.888 9.410 1.00 91.75 192 ILE A N 1
ATOM 1540 C CA . ILE A 1 192 ? -9.055 -3.543 8.927 1.00 91.75 192 ILE A CA 1
ATOM 1541 C C . ILE A 1 192 ? -7.549 -3.292 9.013 1.00 91.75 192 ILE A C 1
ATOM 1543 O O . ILE A 1 192 ? -6.961 -2.843 8.036 1.00 91.75 192 ILE A O 1
ATOM 1547 N N . ILE A 1 193 ? -6.915 -3.601 10.148 1.00 89.69 193 ILE A N 1
ATOM 1548 C CA . ILE A 1 193 ? -5.472 -3.394 10.331 1.00 89.69 193 ILE A CA 1
ATOM 1549 C C . ILE A 1 193 ? -4.677 -4.189 9.291 1.00 89.69 193 ILE A C 1
ATOM 1551 O O . ILE A 1 193 ? -3.820 -3.616 8.624 1.00 89.69 193 ILE A O 1
ATOM 1555 N N . VAL A 1 194 ? -4.964 -5.484 9.122 1.00 88.19 194 VAL A N 1
ATOM 1556 C CA . VAL A 1 194 ? -4.212 -6.329 8.182 1.00 88.19 194 VAL A CA 1
ATOM 1557 C C . VAL A 1 194 ? -4.442 -5.885 6.736 1.00 88.19 194 VAL A C 1
ATOM 1559 O O . VAL A 1 194 ? -3.476 -5.743 5.992 1.00 88.19 194 VAL A O 1
ATOM 1562 N N . LEU A 1 195 ? -5.684 -5.579 6.342 1.00 90.19 195 LEU A N 1
ATOM 1563 C CA . LEU A 1 195 ? -5.979 -5.070 4.997 1.00 90.19 195 LEU A CA 1
ATOM 1564 C C . LEU A 1 195 ? -5.249 -3.752 4.708 1.00 90.19 195 LEU A C 1
ATOM 1566 O O . LEU A 1 195 ? -4.727 -3.576 3.611 1.00 90.19 195 LEU A O 1
ATOM 1570 N N . PHE A 1 196 ? -5.167 -2.848 5.686 1.00 88.44 196 PHE A N 1
ATOM 1571 C CA . PHE A 1 196 ? -4.447 -1.579 5.542 1.00 88.44 196 PHE A CA 1
ATOM 1572 C C . PHE A 1 196 ? -2.938 -1.765 5.405 1.00 88.44 196 PHE A C 1
ATOM 1574 O O . PHE A 1 196 ? -2.300 -1.035 4.649 1.00 88.44 196 PHE A O 1
ATOM 1581 N N . LEU A 1 197 ? -2.363 -2.733 6.121 1.00 85.62 197 LEU A N 1
ATOM 1582 C CA . LEU A 1 197 ? -0.936 -3.035 6.029 1.00 85.62 197 LEU A CA 1
ATOM 1583 C C . LEU A 1 197 ? -0.573 -3.682 4.687 1.00 85.62 197 LEU A C 1
ATOM 1585 O O . LEU A 1 197 ? 0.457 -3.338 4.117 1.00 85.62 197 LEU A O 1
ATOM 1589 N N . VAL A 1 198 ? -1.427 -4.569 4.168 1.00 85.38 198 VAL A N 1
ATOM 1590 C CA . VAL A 1 198 ? -1.191 -5.323 2.922 1.00 85.38 198 VAL A CA 1
ATOM 1591 C C . VAL A 1 198 ? -1.529 -4.507 1.660 1.00 85.38 198 VAL A C 1
ATOM 1593 O O . VAL A 1 198 ? -0.948 -4.733 0.597 1.00 85.38 198 VAL A O 1
ATOM 1596 N N . HIS A 1 199 ? -2.431 -3.526 1.767 1.00 89.62 199 HIS A N 1
ATOM 1597 C CA . HIS A 1 199 ? -2.869 -2.649 0.671 1.00 89.62 199 HIS A CA 1
ATOM 1598 C C . HIS A 1 199 ? -1.744 -2.059 -0.206 1.00 89.62 199 HIS A C 1
ATOM 1600 O O . HIS A 1 199 ? -1.843 -2.212 -1.428 1.00 89.62 199 HIS A O 1
ATOM 1606 N N . PRO A 1 200 ? -0.687 -1.411 0.331 1.00 88.19 200 PRO A N 1
ATOM 1607 C CA . PRO A 1 200 ? 0.359 -0.818 -0.503 1.00 88.19 200 PRO A CA 1
ATOM 1608 C C . PRO A 1 200 ? 1.118 -1.865 -1.324 1.00 88.19 200 PRO A C 1
ATOM 1610 O O . PRO A 1 200 ? 1.405 -1.616 -2.492 1.00 88.19 200 PRO A O 1
ATOM 1613 N N . THR A 1 201 ? 1.377 -3.051 -0.762 1.00 86.31 201 THR A N 1
ATOM 1614 C CA . THR A 1 201 ? 2.046 -4.153 -1.472 1.00 86.31 201 THR A CA 1
ATOM 1615 C C . THR A 1 201 ? 1.184 -4.696 -2.607 1.00 86.31 201 THR A C 1
ATOM 1617 O O . THR A 1 201 ? 1.684 -4.861 -3.719 1.00 86.31 201 THR A O 1
ATOM 1620 N N . ILE A 1 202 ? -0.114 -4.928 -2.362 1.00 89.25 202 ILE A N 1
ATOM 1621 C CA . ILE A 1 202 ? -1.044 -5.348 -3.422 1.00 89.25 202 ILE A CA 1
ATOM 1622 C C . ILE A 1 202 ? -1.068 -4.285 -4.516 1.00 89.25 202 ILE A C 1
ATOM 1624 O O . ILE A 1 202 ? -0.825 -4.594 -5.675 1.00 89.25 202 ILE A O 1
ATOM 1628 N N . THR A 1 203 ? -1.311 -3.028 -4.145 1.00 92.56 203 THR A N 1
ATOM 1629 C CA . THR A 1 203 ? -1.467 -1.935 -5.108 1.00 92.56 203 THR A CA 1
ATOM 1630 C C . THR A 1 203 ? -0.212 -1.758 -5.960 1.00 92.56 203 THR 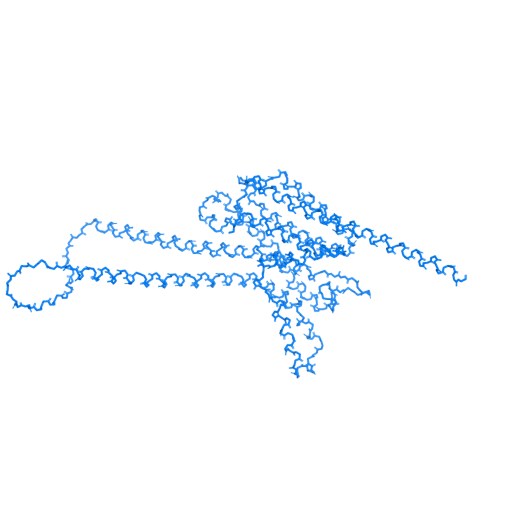A C 1
ATOM 1632 O O . THR A 1 203 ? -0.318 -1.710 -7.180 1.00 92.56 203 THR A O 1
ATOM 1635 N N . SER A 1 204 ? 0.974 -1.745 -5.342 1.00 90.31 204 SER A N 1
ATOM 1636 C CA . SER A 1 204 ? 2.251 -1.657 -6.057 1.00 90.31 204 SER A CA 1
ATOM 1637 C C . SER A 1 204 ? 2.459 -2.833 -7.007 1.00 90.31 204 SER A C 1
ATOM 1639 O O . SER A 1 204 ? 2.759 -2.607 -8.173 1.00 90.31 204 SER A O 1
ATOM 1641 N N . THR A 1 205 ? 2.203 -4.069 -6.567 1.00 89.31 205 THR A N 1
ATOM 1642 C CA . THR A 1 205 ? 2.376 -5.249 -7.431 1.00 89.31 205 THR A CA 1
ATOM 1643 C C . THR A 1 205 ? 1.418 -5.226 -8.624 1.00 89.31 205 THR A C 1
ATOM 1645 O O . THR A 1 205 ? 1.816 -5.534 -9.744 1.00 89.31 205 THR A O 1
ATOM 1648 N N . MET A 1 206 ? 0.159 -4.826 -8.409 1.00 93.19 206 MET A N 1
ATOM 1649 C CA . MET A 1 206 ? -0.829 -4.745 -9.488 1.00 93.19 206 MET A CA 1
ATOM 1650 C C . MET A 1 206 ? -0.518 -3.617 -10.479 1.00 93.19 206 MET A C 1
ATOM 1652 O O . MET A 1 206 ? -0.760 -3.787 -11.668 1.00 93.19 206 MET A O 1
ATOM 1656 N N . PHE A 1 207 ? 0.030 -2.485 -10.023 1.00 93.56 207 PHE A N 1
ATOM 1657 C CA . PHE A 1 207 ? 0.507 -1.429 -10.920 1.00 93.56 207 PHE A CA 1
ATOM 1658 C C . PHE A 1 207 ? 1.776 -1.852 -11.673 1.00 93.56 207 PHE A C 1
ATOM 1660 O O . PHE A 1 207 ? 1.866 -1.604 -12.871 1.00 93.56 207 PHE A O 1
ATOM 1667 N N . ASN A 1 208 ? 2.720 -2.543 -11.025 1.00 90.56 208 ASN A N 1
ATOM 1668 C CA . ASN A 1 208 ? 3.952 -3.015 -11.670 1.00 90.56 208 ASN A CA 1
ATOM 1669 C C . ASN A 1 208 ? 3.686 -4.029 -12.792 1.00 90.56 208 ASN A C 1
ATOM 1671 O O . ASN A 1 208 ? 4.517 -4.159 -13.685 1.00 90.56 208 ASN A O 1
ATOM 1675 N N . ALA A 1 209 ? 2.509 -4.667 -12.825 1.00 91.62 209 ALA A N 1
ATOM 1676 C CA . ALA A 1 209 ? 2.054 -5.458 -13.971 1.00 91.62 209 ALA A CA 1
ATOM 1677 C C . ALA A 1 209 ? 1.851 -4.654 -15.266 1.00 91.62 209 ALA A C 1
ATOM 1679 O O . ALA A 1 209 ? 1.630 -5.247 -16.314 1.00 91.62 209 ALA A O 1
ATOM 1680 N N . PHE A 1 210 ? 1.924 -3.325 -15.208 1.00 92.88 210 PHE A N 1
ATOM 1681 C CA . PHE A 1 210 ? 1.890 -2.434 -16.369 1.00 92.88 210 PHE A CA 1
ATOM 1682 C C . PHE A 1 210 ? 3.220 -1.699 -16.586 1.00 92.88 210 PHE A C 1
ATOM 1684 O O . PHE A 1 210 ? 3.318 -0.870 -17.487 1.00 92.88 210 PHE A O 1
ATOM 1691 N N . SER A 1 211 ? 4.239 -1.976 -15.766 1.00 91.38 211 SER A N 1
ATOM 1692 C CA . SER A 1 211 ? 5.550 -1.335 -15.873 1.00 91.38 211 SER A CA 1
ATOM 1693 C C . SER A 1 211 ? 6.367 -2.003 -16.976 1.00 91.38 211 SER A C 1
ATOM 1695 O O . SER A 1 211 ? 7.016 -3.026 -16.753 1.00 91.38 211 SER A O 1
ATOM 1697 N N . CYS A 1 212 ? 6.305 -1.444 -18.180 1.00 90.88 212 CYS A N 1
ATOM 1698 C CA . CYS A 1 212 ? 6.982 -1.960 -19.366 1.00 90.88 212 CYS A CA 1
ATOM 1699 C C . CYS A 1 212 ? 8.149 -1.056 -19.765 1.00 90.88 212 CYS A C 1
ATOM 1701 O O . CYS A 1 212 ? 7.994 0.164 -19.849 1.00 90.88 212 CYS A O 1
ATOM 1703 N N . GLN A 1 213 ? 9.293 -1.664 -20.073 1.00 89.25 213 GLN A N 1
ATOM 1704 C CA . GLN A 1 213 ? 10.478 -0.985 -20.588 1.00 89.25 213 GLN A CA 1
ATOM 1705 C C . GLN A 1 213 ? 10.864 -1.513 -21.968 1.00 89.25 213 GLN A C 1
ATOM 1707 O O . GLN A 1 213 ? 10.706 -2.699 -22.261 1.00 89.25 213 GLN A O 1
ATOM 1712 N N . ASN A 1 214 ? 11.371 -0.635 -22.829 1.00 89.56 214 ASN A N 1
ATOM 1713 C CA . ASN A 1 214 ? 11.816 -1.020 -24.161 1.00 89.56 214 ASN A CA 1
ATOM 1714 C C . ASN A 1 214 ? 13.241 -1.590 -24.100 1.00 89.56 214 ASN A C 1
ATOM 1716 O O . ASN A 1 214 ? 14.158 -0.909 -23.649 1.00 89.56 214 ASN A O 1
ATOM 1720 N N . ILE A 1 215 ? 13.414 -2.832 -24.552 1.00 89.75 215 ILE A N 1
ATOM 1721 C CA . ILE A 1 215 ? 14.713 -3.492 -24.708 1.00 89.75 215 ILE A CA 1
ATOM 1722 C C . ILE A 1 215 ? 14.800 -3.991 -26.149 1.00 89.75 215 ILE A C 1
ATOM 1724 O O . ILE A 1 215 ? 13.985 -4.817 -26.573 1.00 89.75 215 ILE A O 1
ATOM 1728 N N . ASP A 1 216 ? 15.787 -3.494 -26.892 1.00 88.44 216 ASP A N 1
ATOM 1729 C CA . ASP A 1 216 ? 16.058 -3.856 -28.290 1.00 88.44 216 ASP A CA 1
ATOM 1730 C C . ASP A 1 216 ? 14.831 -3.720 -29.212 1.00 88.44 216 ASP A C 1
ATOM 1732 O O . ASP A 1 216 ? 14.563 -4.569 -30.061 1.00 88.44 216 ASP A O 1
ATOM 1736 N N . GLY A 1 217 ? 14.033 -2.665 -29.014 1.00 86.69 217 GLY A N 1
ATOM 1737 C CA . GLY A 1 217 ? 12.830 -2.404 -29.808 1.00 86.69 217 GLY A CA 1
ATOM 1738 C C . GLY A 1 217 ? 11.596 -3.202 -29.379 1.00 86.69 217 GLY A C 1
ATOM 1739 O O . GLY A 1 217 ? 10.528 -3.016 -29.958 1.00 86.69 217 GLY A O 1
ATOM 1740 N N . THR A 1 218 ? 11.701 -4.046 -28.348 1.00 91.12 218 THR A N 1
ATOM 1741 C CA . THR A 1 218 ? 10.573 -4.804 -27.787 1.00 91.12 218 THR A CA 1
ATOM 1742 C C . THR A 1 218 ? 10.244 -4.339 -26.375 1.00 91.12 218 THR A C 1
ATOM 1744 O O . THR A 1 218 ? 11.125 -4.235 -25.523 1.00 91.12 218 THR A O 1
ATOM 1747 N N . GLU A 1 219 ? 8.970 -4.064 -26.100 1.00 91.69 219 GLU A N 1
ATOM 1748 C CA . GLU A 1 219 ? 8.532 -3.734 -24.746 1.00 91.69 219 GLU A CA 1
ATOM 1749 C C . GLU A 1 219 ? 8.440 -5.001 -23.897 1.00 91.69 219 GLU A C 1
ATOM 1751 O O . GLU A 1 219 ? 7.708 -5.941 -24.214 1.00 91.69 219 GLU A O 1
ATOM 1756 N N . ARG A 1 220 ? 9.190 -5.022 -22.802 1.00 90.69 220 ARG A N 1
ATOM 1757 C CA . ARG A 1 220 ? 9.260 -6.129 -21.851 1.00 90.69 220 ARG A CA 1
ATOM 1758 C C . ARG A 1 220 ? 8.896 -5.641 -20.461 1.00 90.69 220 ARG A C 1
ATOM 1760 O O . ARG A 1 220 ? 9.138 -4.488 -20.109 1.00 90.69 220 ARG A O 1
ATOM 1767 N N . LEU A 1 221 ? 8.297 -6.522 -19.676 1.00 90.12 221 LEU A N 1
ATOM 1768 C CA . LEU A 1 221 ? 7.890 -6.225 -18.311 1.00 90.12 221 LEU A CA 1
ATOM 1769 C C . LEU A 1 221 ? 9.131 -5.991 -17.444 1.00 90.12 221 LEU A C 1
ATOM 1771 O O . LEU A 1 221 ? 10.040 -6.812 -17.438 1.00 90.12 221 LEU A O 1
ATOM 1775 N N . TYR A 1 222 ? 9.153 -4.901 -16.681 1.00 87.44 222 TYR A N 1
ATOM 1776 C CA . TYR A 1 222 ? 10.304 -4.510 -15.863 1.00 87.44 222 TYR A CA 1
ATOM 1777 C C . TYR A 1 222 ? 10.678 -5.566 -14.805 1.00 87.44 222 TYR A C 1
ATOM 1779 O O . TYR A 1 222 ? 11.853 -5.850 -14.600 1.00 87.44 222 TYR A O 1
ATOM 1787 N N . GLU A 1 223 ? 9.679 -6.179 -14.164 1.00 82.94 223 GLU A N 1
ATOM 1788 C CA . GLU A 1 223 ? 9.873 -7.184 -13.101 1.00 82.94 223 GLU A CA 1
ATOM 1789 C C . GLU A 1 223 ? 10.317 -8.564 -13.626 1.00 82.94 223 GLU A C 1
ATOM 1791 O O . GLU A 1 223 ? 10.945 -9.332 -12.902 1.00 82.94 223 GLU A O 1
ATOM 1796 N N . ASP A 1 224 ? 9.989 -8.902 -14.878 1.00 85.94 224 ASP A N 1
ATOM 1797 C CA . ASP A 1 224 ? 10.425 -10.138 -15.541 1.00 85.94 224 ASP A CA 1
ATOM 1798 C C . ASP A 1 224 ? 10.650 -9.849 -17.028 1.00 85.94 224 ASP A C 1
ATOM 1800 O O . ASP A 1 224 ? 9.722 -9.902 -17.837 1.00 85.94 224 ASP A O 1
ATOM 1804 N N . LEU A 1 225 ? 11.907 -9.571 -17.391 1.00 87.56 225 LEU A N 1
ATOM 1805 C CA . LEU A 1 225 ? 12.299 -9.199 -18.756 1.00 87.56 225 LEU A CA 1
ATOM 1806 C C . LEU A 1 225 ? 11.990 -10.284 -19.793 1.00 87.56 225 LEU A C 1
ATOM 1808 O O . LEU A 1 225 ? 11.998 -10.014 -20.991 1.00 87.56 225 LEU A O 1
ATOM 1812 N N . GLN A 1 226 ? 11.726 -11.520 -19.371 1.00 86.81 226 GLN A N 1
ATOM 1813 C CA . GLN A 1 226 ? 11.329 -12.577 -20.293 1.00 86.81 226 GLN A CA 1
ATOM 1814 C C . GLN A 1 226 ? 9.860 -12.441 -20.721 1.00 86.81 226 GLN A C 1
ATOM 1816 O O . GLN A 1 226 ? 9.440 -13.077 -21.686 1.00 86.81 226 GLN A O 1
ATOM 1821 N N . VAL A 1 227 ? 9.055 -11.632 -20.031 1.00 87.00 227 VAL A N 1
ATOM 1822 C CA . VAL A 1 227 ? 7.663 -11.365 -20.395 1.00 87.00 227 VAL A CA 1
ATOM 1823 C C . VAL A 1 227 ? 7.604 -10.183 -21.357 1.00 87.00 227 VAL A C 1
ATOM 1825 O O . VAL A 1 227 ? 7.974 -9.062 -21.016 1.00 87.00 227 VAL A O 1
ATOM 1828 N N . ILE A 1 228 ? 7.101 -10.430 -22.565 1.00 89.38 228 ILE A N 1
ATOM 1829 C CA . ILE A 1 228 ? 6.846 -9.388 -23.562 1.00 89.38 228 ILE A CA 1
ATOM 1830 C C . ILE A 1 228 ? 5.513 -8.714 -23.223 1.00 89.38 228 ILE A C 1
ATOM 1832 O O . ILE A 1 228 ? 4.483 -9.378 -23.057 1.00 89.38 228 ILE A O 1
ATOM 1836 N N . CYS A 1 229 ? 5.534 -7.389 -23.104 1.00 91.62 229 CYS A N 1
ATOM 1837 C CA . CYS A 1 229 ? 4.351 -6.603 -22.795 1.00 91.62 229 CYS A CA 1
ATOM 1838 C C . CYS A 1 229 ? 3.338 -6.635 -23.943 1.00 91.62 229 CYS A C 1
ATOM 1840 O O . CYS A 1 229 ? 3.680 -6.806 -25.109 1.00 91.62 229 CYS A O 1
ATOM 1842 N N . TYR A 1 230 ? 2.060 -6.488 -23.588 1.00 89.69 230 TYR A N 1
ATOM 1843 C CA . TYR A 1 230 ? 0.923 -6.458 -24.524 1.00 89.69 230 TYR A CA 1
ATOM 1844 C C . TYR A 1 230 ? 0.765 -7.688 -25.438 1.00 89.69 230 TYR A C 1
ATOM 1846 O O . TYR A 1 230 ? -0.061 -7.683 -26.346 1.00 89.69 230 TYR A O 1
ATOM 1854 N N . GLN A 1 231 ? 1.489 -8.777 -25.171 1.00 87.94 231 GLN A N 1
ATOM 1855 C CA . GLN A 1 231 ? 1.249 -10.072 -25.801 1.00 87.94 231 GLN A CA 1
ATOM 1856 C C . GLN A 1 231 ? 0.112 -10.822 -25.086 1.00 87.94 231 GLN A C 1
ATOM 1858 O O . GLN A 1 231 ? -0.183 -10.544 -23.923 1.00 87.94 231 GLN A O 1
ATOM 1863 N N . LYS A 1 232 ? -0.522 -11.795 -25.762 1.00 82.88 232 LYS A N 1
ATOM 1864 C CA . LYS A 1 232 ? -1.743 -12.491 -25.299 1.00 82.88 232 LYS A CA 1
ATOM 1865 C C . LYS A 1 232 ? -1.737 -12.869 -23.807 1.00 82.88 232 LYS A C 1
ATOM 1867 O O . LYS A 1 232 ? -2.680 -12.524 -23.105 1.00 82.88 232 LYS A O 1
ATOM 1872 N N . SER A 1 233 ? -0.703 -13.549 -23.311 1.00 81.44 233 SER A N 1
ATOM 1873 C CA . SER A 1 233 ? -0.630 -14.011 -21.913 1.00 81.44 233 SER A CA 1
ATOM 1874 C C . SER A 1 233 ? -0.565 -12.851 -20.912 1.00 81.44 233 SER A C 1
ATOM 1876 O O . SER A 1 233 ? -1.382 -12.775 -19.993 1.00 81.44 233 SER A O 1
ATOM 1878 N N . HIS A 1 234 ? 0.356 -11.910 -21.132 1.00 89.31 234 HIS A N 1
ATOM 1879 C CA . HIS A 1 234 ? 0.503 -10.707 -20.316 1.00 89.31 234 HIS A CA 1
ATOM 1880 C C . HIS A 1 234 ? -0.770 -9.855 -20.331 1.00 89.31 234 HIS A C 1
ATOM 1882 O O . HIS A 1 234 ? -1.277 -9.476 -19.280 1.00 89.31 234 HIS A O 1
ATOM 1888 N N . GLN A 1 235 ? -1.324 -9.599 -21.517 1.00 90.19 235 GLN A N 1
ATOM 1889 C CA . GLN A 1 235 ? -2.497 -8.754 -21.712 1.00 90.19 235 GLN A CA 1
ATOM 1890 C C . GLN A 1 235 ? -3.737 -9.318 -21.009 1.00 90.19 235 GLN A C 1
ATOM 1892 O O . GLN A 1 235 ? -4.454 -8.571 -20.342 1.00 90.19 235 GLN A O 1
ATOM 1897 N N . ILE A 1 236 ? -3.974 -10.632 -21.112 1.00 89.19 236 ILE A N 1
ATOM 1898 C CA . ILE A 1 236 ? -5.094 -11.282 -20.424 1.00 89.19 236 ILE A CA 1
ATOM 1899 C C . ILE A 1 236 ? -4.946 -11.099 -18.916 1.00 89.19 236 ILE A C 1
ATOM 1901 O O . ILE A 1 236 ? -5.891 -10.651 -18.274 1.00 89.19 236 ILE A O 1
ATOM 1905 N N . ILE A 1 237 ? -3.785 -11.401 -18.334 1.00 88.19 237 ILE A N 1
ATOM 1906 C CA . ILE A 1 237 ? -3.619 -11.379 -16.873 1.00 88.19 237 ILE A CA 1
ATOM 1907 C C . ILE A 1 237 ? -3.593 -9.941 -16.338 1.00 88.19 237 ILE A C 1
ATOM 1909 O O . ILE A 1 237 ? -4.282 -9.638 -15.364 1.00 88.19 237 ILE A O 1
ATOM 1913 N N . ALA A 1 238 ? -2.883 -9.028 -17.000 1.00 90.75 238 ALA A N 1
ATOM 1914 C CA . ALA A 1 238 ? -2.839 -7.622 -16.615 1.00 90.75 238 ALA A CA 1
ATOM 1915 C C . ALA A 1 238 ? -4.248 -6.996 -16.621 1.00 90.75 238 ALA A C 1
ATOM 1917 O O . ALA A 1 238 ? -4.655 -6.375 -15.639 1.00 90.75 238 ALA A O 1
ATOM 1918 N N . TYR A 1 239 ? -5.050 -7.221 -17.667 1.00 92.81 239 TYR A N 1
ATOM 1919 C CA . TYR A 1 239 ? -6.388 -6.627 -17.751 1.00 92.81 239 TYR A CA 1
ATOM 1920 C C . TYR A 1 239 ? -7.472 -7.377 -16.975 1.00 92.81 239 TYR A C 1
ATOM 1922 O O . TYR A 1 239 ? -8.365 -6.727 -16.441 1.00 92.81 239 TYR A O 1
ATOM 1930 N N . SER A 1 240 ? -7.418 -8.707 -16.873 1.00 90.31 240 SER A N 1
ATOM 1931 C CA . SER A 1 240 ? -8.442 -9.478 -16.144 1.00 90.31 240 SER A CA 1
ATOM 1932 C C . SER A 1 240 ? -8.183 -9.582 -14.641 1.00 90.31 240 SER A C 1
ATOM 1934 O O . SER A 1 240 ? -9.135 -9.697 -13.873 1.00 90.31 240 SER A O 1
ATOM 1936 N N . VAL A 1 241 ? -6.923 -9.513 -14.201 1.00 91.62 241 VAL A N 1
ATOM 1937 C CA . VAL A 1 241 ? -6.548 -9.603 -12.780 1.00 91.62 241 VAL A CA 1
ATOM 1938 C C . VAL A 1 241 ? -6.053 -8.258 -12.262 1.00 91.62 241 VAL A C 1
ATOM 1940 O O . VAL A 1 241 ? -6.555 -7.785 -11.242 1.00 91.62 241 VAL A O 1
ATOM 1943 N N . GLY A 1 242 ? -5.116 -7.617 -12.965 1.00 92.81 242 GLY A N 1
ATOM 1944 C CA . GLY A 1 242 ? -4.485 -6.367 -12.529 1.00 92.81 242 GLY A CA 1
ATOM 1945 C C . GLY A 1 242 ? -5.476 -5.209 -12.389 1.00 92.81 242 GLY A C 1
ATOM 1946 O O . GLY A 1 242 ? -5.642 -4.678 -11.290 1.00 92.81 242 GLY A O 1
ATOM 1947 N N . ILE A 1 243 ? -6.191 -4.847 -13.464 1.00 94.19 243 ILE A N 1
ATOM 1948 C CA . ILE A 1 243 ? -7.142 -3.715 -13.440 1.00 94.19 243 ILE A CA 1
ATOM 1949 C C . ILE A 1 243 ? -8.259 -3.914 -12.398 1.00 94.19 243 ILE A C 1
ATOM 1951 O O . ILE A 1 243 ? -8.441 -3.023 -11.561 1.00 94.19 243 ILE A O 1
ATOM 1955 N N . PRO A 1 244 ? -8.995 -5.046 -12.364 1.00 94.50 244 PRO A N 1
ATOM 1956 C CA . PRO A 1 244 ? -10.041 -5.241 -11.363 1.00 94.50 244 PRO A CA 1
ATOM 1957 C C . PRO A 1 244 ? -9.495 -5.202 -9.938 1.00 94.50 244 PRO A C 1
ATOM 1959 O O . PRO A 1 244 ? -10.130 -4.618 -9.062 1.00 94.50 244 PRO A O 1
ATOM 1962 N N . SER A 1 245 ? -8.295 -5.742 -9.706 1.00 93.81 245 SER A N 1
ATOM 1963 C CA . SER A 1 245 ? -7.650 -5.690 -8.391 1.00 93.81 245 SER A CA 1
ATOM 1964 C C . SER A 1 245 ? -7.282 -4.263 -7.977 1.00 93.81 245 SER A C 1
ATOM 1966 O O . SER A 1 245 ? -7.472 -3.894 -6.819 1.00 93.81 245 SER A O 1
ATOM 1968 N N . LEU A 1 246 ? -6.813 -3.423 -8.904 1.00 95.06 246 LEU A N 1
ATOM 1969 C CA . LEU A 1 246 ? -6.542 -2.007 -8.633 1.00 95.06 246 LEU A CA 1
ATOM 1970 C C . LEU A 1 246 ? -7.814 -1.230 -8.283 1.00 95.06 246 LEU A C 1
ATOM 1972 O O . LEU A 1 246 ? -7.809 -0.426 -7.352 1.00 95.06 246 LEU A O 1
ATOM 1976 N N . ILE A 1 247 ? -8.915 -1.487 -8.989 1.00 95.44 247 ILE A N 1
ATOM 1977 C CA . ILE A 1 247 ? -10.190 -0.809 -8.733 1.00 95.44 247 ILE A CA 1
ATOM 1978 C C . ILE A 1 247 ? -10.776 -1.268 -7.393 1.00 95.44 247 ILE A C 1
ATOM 1980 O O . ILE A 1 247 ? -11.068 -0.442 -6.526 1.00 95.44 247 ILE A O 1
ATOM 1984 N N . LEU A 1 248 ? -10.919 -2.582 -7.198 1.00 94.19 248 LEU A N 1
ATOM 1985 C CA . LEU A 1 248 ? -11.564 -3.157 -6.017 1.00 94.19 248 LEU A CA 1
ATOM 1986 C C . LEU A 1 248 ? -10.729 -2.969 -4.751 1.00 94.19 248 LEU A C 1
ATOM 1988 O O . LEU A 1 248 ? -11.261 -2.591 -3.708 1.00 94.19 248 LEU A O 1
ATOM 1992 N N . TRP A 1 249 ? -9.424 -3.221 -4.830 1.00 90.56 249 TRP A N 1
ATOM 1993 C CA . TRP A 1 249 ? -8.555 -3.231 -3.655 1.00 90.56 249 TRP A CA 1
ATOM 1994 C C . TRP A 1 249 ? -7.728 -1.960 -3.548 1.00 90.56 249 TRP A C 1
ATOM 1996 O O . TRP A 1 249 ? -7.683 -1.361 -2.475 1.00 90.56 249 TRP A O 1
ATOM 2006 N N . GLY A 1 250 ? -7.123 -1.514 -4.651 1.00 93.06 250 GLY A N 1
ATOM 2007 C CA . GLY A 1 250 ? -6.293 -0.309 -4.676 1.00 93.06 250 GLY A CA 1
ATOM 2008 C C . GLY A 1 250 ? -7.080 0.945 -4.292 1.00 93.06 250 GLY A C 1
ATOM 2009 O O . GLY A 1 250 ? -6.730 1.619 -3.326 1.00 93.06 250 GLY A O 1
ATOM 2010 N N . LEU A 1 251 ? -8.178 1.235 -4.991 1.00 96.00 251 LEU A N 1
ATOM 2011 C CA . LEU A 1 251 ? -9.032 2.395 -4.705 1.00 96.00 251 LEU A CA 1
ATOM 2012 C C . LEU A 1 251 ? -10.171 2.070 -3.731 1.00 96.00 251 LEU A C 1
ATOM 2014 O O . LEU A 1 251 ? -10.531 2.901 -2.889 1.00 96.00 251 LEU A O 1
ATOM 2018 N N . GLY A 1 252 ? -10.731 0.863 -3.816 1.00 95.62 252 GLY A N 1
ATOM 2019 C CA . GLY A 1 252 ? -11.884 0.477 -3.009 1.00 95.62 252 GLY A CA 1
ATOM 2020 C C . GLY A 1 252 ? -11.596 0.406 -1.509 1.00 95.62 252 GLY A C 1
ATOM 2021 O O . GLY A 1 252 ? -12.413 0.906 -0.740 1.00 95.62 252 GLY A O 1
ATOM 2022 N N . ILE A 1 253 ? -10.441 -0.114 -1.060 1.00 94.25 253 ILE A N 1
ATOM 2023 C CA . ILE A 1 253 ? -10.129 -0.216 0.384 1.00 94.25 253 ILE A CA 1
ATOM 2024 C C . ILE A 1 253 ? -10.047 1.172 1.056 1.00 94.25 253 ILE A C 1
ATOM 2026 O O . ILE A 1 253 ? -10.776 1.385 2.034 1.00 94.25 253 ILE A O 1
ATOM 2030 N N . PRO A 1 254 ? -9.242 2.141 0.560 1.00 95.81 254 PRO A N 1
ATOM 2031 C CA . PRO A 1 254 ? -9.222 3.493 1.120 1.00 95.81 254 PRO A CA 1
ATOM 2032 C C . PRO A 1 254 ? -10.594 4.175 1.069 1.00 95.81 254 PRO A C 1
ATOM 2034 O O . PRO A 1 254 ? -11.018 4.772 2.059 1.00 95.81 254 PRO A O 1
ATOM 2037 N N . THR A 1 255 ? -11.318 4.058 -0.054 1.00 96.56 255 THR A N 1
ATOM 2038 C CA . THR A 1 255 ? -12.653 4.663 -0.222 1.00 96.56 255 THR A CA 1
ATOM 2039 C C . THR A 1 255 ? -13.663 4.087 0.764 1.00 96.56 255 THR A C 1
ATOM 2041 O O . THR A 1 255 ? -14.401 4.829 1.411 1.00 96.56 255 THR A O 1
ATOM 2044 N N . TYR A 1 256 ? -13.689 2.763 0.910 1.00 95.62 256 TYR A N 1
ATOM 2045 C CA . TYR A 1 256 ? -14.604 2.069 1.804 1.00 95.62 256 TYR A CA 1
ATOM 2046 C C . TYR A 1 256 ? -14.329 2.420 3.266 1.00 95.62 256 TYR A C 1
ATOM 2048 O O . TYR A 1 256 ? -15.256 2.748 4.008 1.00 95.62 256 TYR A O 1
ATOM 2056 N N . GLY A 1 257 ? -13.058 2.430 3.678 1.00 95.12 257 GLY A N 1
ATOM 2057 C CA . GLY A 1 257 ? -12.685 2.863 5.020 1.00 95.12 257 GLY A CA 1
ATOM 2058 C C . GLY A 1 257 ? -13.075 4.322 5.287 1.00 95.12 257 GLY A C 1
ATOM 2059 O O . GLY A 1 257 ? -13.621 4.623 6.352 1.00 95.12 257 GLY A O 1
ATOM 2060 N N . LEU A 1 258 ? -12.875 5.217 4.312 1.00 96.25 258 LEU A N 1
ATOM 2061 C CA . LEU A 1 258 ? -13.275 6.620 4.423 1.00 96.25 258 LEU A CA 1
ATOM 2062 C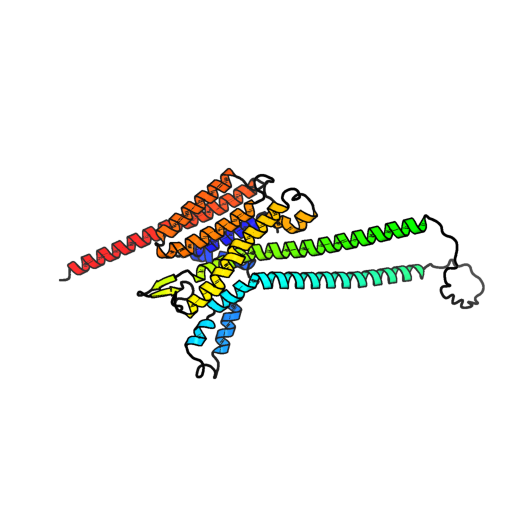 C . LEU A 1 258 ? -14.790 6.745 4.582 1.00 96.25 258 LEU A C 1
ATOM 2064 O O . LEU A 1 258 ? -15.255 7.456 5.472 1.00 96.25 258 LEU A O 1
ATOM 2068 N N . LEU A 1 259 ? -15.561 6.021 3.770 1.00 96.19 259 LEU A N 1
ATOM 2069 C CA . LEU A 1 259 ? -17.019 5.997 3.840 1.00 96.19 259 LEU A CA 1
ATOM 2070 C C . LEU A 1 259 ? -17.512 5.461 5.190 1.00 96.19 259 LEU A C 1
ATOM 2072 O O . LEU A 1 259 ? -18.424 6.042 5.780 1.00 96.19 259 LEU A O 1
ATOM 2076 N N . LEU A 1 260 ? -16.888 4.404 5.720 1.00 94.25 260 LEU A N 1
ATOM 2077 C CA . LEU A 1 260 ? -17.201 3.862 7.044 1.00 94.25 260 LEU A CA 1
ATOM 2078 C C . LEU A 1 260 ? -17.001 4.907 8.146 1.00 94.25 260 LEU A C 1
ATOM 2080 O O . LEU A 1 260 ? -17.911 5.133 8.949 1.00 94.25 260 LEU A O 1
ATOM 2084 N N . VAL A 1 261 ? -15.841 5.568 8.180 1.00 94.31 261 VAL A N 1
ATOM 2085 C CA . VAL A 1 261 ? -15.543 6.597 9.189 1.00 94.31 261 VAL A CA 1
ATOM 2086 C C . VAL A 1 261 ? -16.453 7.811 9.005 1.00 94.31 261 VAL A C 1
ATOM 2088 O O . VAL A 1 261 ? -17.009 8.315 9.979 1.00 94.31 261 VAL A O 1
ATOM 2091 N N . TYR A 1 262 ? -16.681 8.242 7.763 1.00 94.50 262 TYR A N 1
ATOM 2092 C CA . TYR A 1 262 ? -17.555 9.367 7.445 1.00 94.50 262 TYR A CA 1
ATOM 2093 C C . TYR A 1 262 ? -19.000 9.119 7.890 1.00 94.50 262 TYR A C 1
ATOM 2095 O O . TYR A 1 262 ? -19.612 9.986 8.515 1.00 94.50 262 TYR A O 1
ATOM 2103 N N . ARG A 1 263 ? -19.545 7.921 7.641 1.00 94.00 263 ARG A N 1
ATOM 2104 C CA . ARG A 1 263 ? -20.919 7.571 8.032 1.00 94.00 263 ARG A CA 1
ATOM 2105 C C . ARG A 1 263 ? -21.105 7.562 9.550 1.00 94.00 263 ARG A C 1
ATOM 2107 O O . ARG A 1 263 ? -22.172 7.919 10.037 1.00 94.00 263 ARG A O 1
ATOM 2114 N N . ASN A 1 264 ? -20.056 7.216 10.294 1.00 92.19 264 ASN A N 1
ATOM 2115 C CA . ASN A 1 264 ? -20.059 7.167 11.758 1.00 92.19 264 ASN A CA 1
ATOM 2116 C C . ASN A 1 264 ? -19.431 8.422 12.402 1.00 92.19 264 ASN A C 1
ATOM 2118 O O . ASN A 1 264 ? -19.194 8.436 13.609 1.00 92.19 264 ASN A O 1
ATOM 2122 N N . ARG A 1 265 ? -19.186 9.502 11.636 1.00 93.38 265 ARG A N 1
ATOM 2123 C CA . ARG A 1 265 ? -18.421 10.689 12.080 1.00 93.38 265 ARG A CA 1
ATOM 2124 C C . ARG A 1 265 ? -18.947 11.361 13.351 1.00 93.38 265 ARG A C 1
ATOM 2126 O O . ARG A 1 265 ? -18.175 11.944 14.106 1.00 93.38 265 ARG A O 1
ATOM 2133 N N . LYS A 1 266 ? -20.261 11.293 13.584 1.00 92.81 266 LYS A N 1
ATOM 2134 C CA . LYS A 1 266 ? -20.918 11.892 14.759 1.00 92.81 266 LYS A CA 1
ATOM 2135 C C . LYS A 1 266 ? -20.686 11.083 16.038 1.00 92.81 266 LYS A C 1
ATOM 2137 O O . LYS A 1 266 ? -20.836 11.614 17.129 1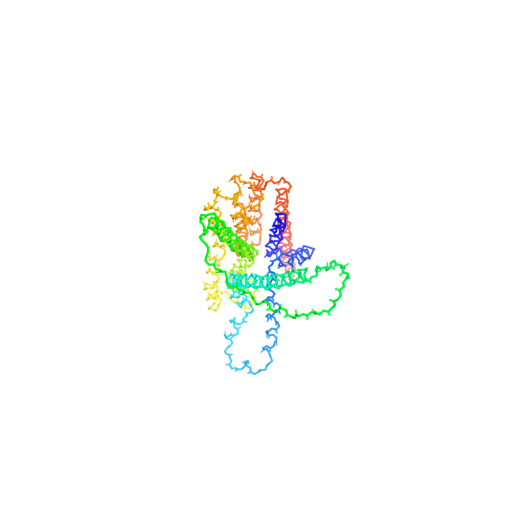.00 92.81 266 LYS A O 1
ATOM 2142 N N . GLU A 1 267 ? -20.301 9.816 15.905 1.00 92.88 267 GLU A N 1
ATOM 2143 C CA . GLU A 1 267 ? -20.212 8.855 17.004 1.00 92.88 267 GLU A CA 1
ATOM 2144 C C . GLU A 1 267 ? -18.795 8.293 17.192 1.00 92.88 267 GLU A C 1
ATOM 2146 O O . GLU A 1 267 ? -18.603 7.321 17.916 1.00 92.88 267 GLU A O 1
ATOM 2151 N N . LEU A 1 268 ? -17.776 8.922 16.593 1.00 90.19 268 LEU A N 1
ATOM 2152 C CA . LEU A 1 268 ? -16.379 8.459 16.643 1.00 90.19 268 LEU A CA 1
ATOM 2153 C C . LEU A 1 268 ? -15.796 8.375 18.064 1.00 90.19 268 LEU A C 1
ATOM 2155 O O . LEU A 1 268 ? -14.798 7.691 18.283 1.00 90.19 268 LEU A O 1
ATOM 2159 N N . MET A 1 269 ? -16.391 9.070 19.035 1.00 88.62 269 MET A N 1
ATOM 2160 C CA . MET A 1 269 ? -15.944 9.035 20.431 1.00 88.62 269 MET A CA 1
ATOM 2161 C C . MET A 1 269 ? -16.584 7.902 21.244 1.00 88.62 269 MET A C 1
ATOM 2163 O O . MET A 1 269 ? -16.108 7.621 22.343 1.00 88.62 269 MET A O 1
ATOM 2167 N N . LYS A 1 270 ? -17.624 7.234 20.720 1.00 91.75 270 LYS A N 1
ATOM 2168 C CA . LYS A 1 270 ? -18.260 6.094 21.392 1.00 91.75 270 LYS A CA 1
ATOM 2169 C C . LYS A 1 270 ? -17.307 4.902 21.446 1.00 91.75 270 LYS A C 1
ATOM 2171 O O . LYS A 1 270 ? -16.570 4.641 20.491 1.00 91.75 270 LYS A O 1
ATOM 2176 N N . PHE A 1 271 ? -17.335 4.171 22.559 1.00 89.38 271 PHE A N 1
ATOM 2177 C CA . PHE A 1 271 ? -16.433 3.045 22.801 1.00 89.38 271 PHE A CA 1
ATOM 2178 C C . PHE A 1 271 ? -16.589 1.951 21.734 1.00 89.38 271 PHE A C 1
ATOM 2180 O O . PHE A 1 271 ? -15.590 1.462 21.215 1.00 89.38 271 PHE A O 1
ATOM 2187 N N . GLU A 1 272 ? -17.821 1.648 21.320 1.00 87.62 272 GLU A N 1
ATOM 2188 C CA . GLU A 1 272 ? -18.134 0.596 20.346 1.00 87.62 272 GLU A CA 1
ATOM 2189 C C . GLU A 1 272 ? -17.584 0.918 18.948 1.00 87.62 272 GLU A C 1
ATOM 2191 O O . GLU A 1 272 ? -17.068 0.048 18.243 1.00 87.62 272 GLU A O 1
ATOM 2196 N N . VAL A 1 273 ? -17.680 2.187 18.540 1.00 90.88 273 VAL A N 1
ATOM 2197 C CA . VAL A 1 273 ? -17.151 2.683 17.259 1.00 90.88 273 VAL A CA 1
ATOM 2198 C C . VAL A 1 273 ? -15.625 2.716 17.299 1.00 90.88 273 VAL A C 1
ATOM 2200 O O . VAL A 1 273 ? -14.966 2.300 16.343 1.00 90.88 273 VAL A O 1
ATOM 2203 N N . LYS A 1 274 ? -15.057 3.152 18.427 1.00 91.12 274 LYS A N 1
ATOM 2204 C CA . LYS A 1 274 ? -13.612 3.242 18.637 1.00 91.12 274 LYS A CA 1
ATOM 2205 C C . LYS A 1 274 ? -12.933 1.879 18.711 1.00 91.12 274 LYS A C 1
ATOM 2207 O O . LYS A 1 274 ? -11.821 1.748 18.207 1.00 91.12 274 LYS A O 1
ATOM 2212 N N . GLU A 1 275 ? -13.584 0.866 19.277 1.00 88.81 275 GLU A N 1
ATOM 2213 C CA . GLU A 1 275 ? -13.068 -0.507 19.285 1.00 88.81 275 GLU A CA 1
ATOM 2214 C C . GLU A 1 275 ? -12.979 -1.079 17.861 1.00 88.81 275 GLU A C 1
ATOM 2216 O O . GLU A 1 275 ? -11.969 -1.684 17.512 1.00 88.81 275 GLU A O 1
ATOM 2221 N N . LYS A 1 276 ? -13.992 -0.827 17.018 1.00 90.25 276 LYS A N 1
ATOM 2222 C CA . LYS A 1 276 ? -14.068 -1.336 15.635 1.00 90.25 276 LYS A CA 1
ATOM 2223 C C . LYS A 1 276 ? -13.167 -0.582 14.659 1.00 90.25 276 LYS A C 1
ATOM 2225 O O . LYS A 1 276 ? -12.433 -1.193 13.888 1.00 90.25 276 LYS A O 1
ATOM 2230 N N . TYR A 1 277 ? -13.249 0.746 14.667 1.00 92.00 277 TYR A N 1
ATOM 2231 C CA . TYR A 1 277 ? -12.689 1.603 13.616 1.00 92.00 277 TYR A CA 1
ATOM 2232 C C . TYR A 1 277 ? -11.604 2.551 14.119 1.00 92.00 277 TYR A C 1
ATOM 2234 O O . TYR A 1 277 ? -11.035 3.295 13.325 1.00 92.00 277 TYR A O 1
ATOM 2242 N N . GLY A 1 278 ? -11.281 2.531 15.416 1.00 91.75 278 GLY A N 1
ATOM 2243 C CA . GLY A 1 278 ? -10.324 3.459 16.017 1.00 91.75 278 GLY A CA 1
ATOM 2244 C C . GLY A 1 278 ? -8.954 3.444 15.343 1.00 91.75 278 GLY A C 1
ATOM 2245 O O . GLY A 1 278 ? -8.292 4.475 15.295 1.00 91.75 278 GLY A O 1
ATOM 2246 N N . PHE A 1 279 ? -8.536 2.323 14.746 1.00 91.44 279 PHE A N 1
ATOM 2247 C CA . PHE A 1 279 ? -7.307 2.275 13.950 1.00 91.44 279 PHE A CA 1
ATOM 2248 C C . PHE A 1 279 ? -7.272 3.319 12.819 1.00 91.44 279 PHE A C 1
ATOM 2250 O O . PHE A 1 279 ? -6.203 3.850 12.538 1.00 91.44 279 PHE A O 1
ATOM 2257 N N . LEU A 1 280 ? -8.415 3.661 12.222 1.00 92.44 280 LEU A N 1
ATOM 2258 C CA . LEU A 1 280 ? -8.505 4.545 11.056 1.00 92.44 280 LEU A CA 1
ATOM 2259 C C . LEU A 1 280 ? -8.404 6.036 11.399 1.00 92.44 280 LEU A C 1
ATOM 2261 O O . LEU A 1 280 ? -8.070 6.834 10.532 1.00 92.44 280 LEU A O 1
ATOM 2265 N N . TYR A 1 281 ? -8.710 6.427 12.642 1.00 93.38 281 TYR A N 1
ATOM 2266 C CA . TYR A 1 281 ? -8.816 7.847 13.010 1.00 93.38 281 TYR A CA 1
ATOM 2267 C C . TYR A 1 281 ? -8.204 8.215 14.374 1.00 93.38 281 TYR A C 1
ATOM 2269 O O . TYR A 1 281 ? -8.051 9.400 14.675 1.00 93.38 281 TYR A O 1
ATOM 2277 N N . ASN A 1 282 ? -7.828 7.247 15.221 1.00 92.00 282 ASN A N 1
ATOM 2278 C CA . ASN A 1 282 ? -7.210 7.546 16.517 1.00 92.00 282 ASN A CA 1
ATOM 2279 C C . ASN A 1 282 ? -5.907 8.326 16.323 1.00 92.00 282 ASN A C 1
ATOM 2281 O O . ASN A 1 282 ? -5.104 7.985 15.459 1.00 92.00 282 ASN A O 1
ATOM 2285 N N . GLY A 1 283 ? -5.669 9.333 17.163 1.00 92.06 283 GLY A N 1
ATOM 2286 C CA . GLY A 1 283 ? -4.468 10.173 17.115 1.00 92.06 283 GLY A CA 1
ATOM 2287 C C . GLY A 1 283 ? -4.554 11.366 16.161 1.00 92.06 283 GLY A C 1
ATOM 2288 O O . GLY A 1 283 ? -3.679 12.229 16.221 1.00 92.06 283 GLY A O 1
ATOM 2289 N N . TYR A 1 284 ? -5.605 11.456 15.341 1.00 94.81 284 TYR A N 1
ATOM 2290 C CA . TYR A 1 284 ? -5.875 12.614 14.491 1.00 94.81 284 TYR A CA 1
ATOM 2291 C C . TYR A 1 284 ? -6.796 13.631 15.175 1.00 94.81 284 TYR A C 1
ATOM 2293 O O . TYR A 1 284 ? -7.608 13.292 16.042 1.00 94.81 284 TYR A O 1
ATOM 2301 N N . ARG A 1 285 ? -6.676 14.907 14.797 1.00 94.12 285 ARG A N 1
ATOM 2302 C CA . ARG A 1 285 ? -7.542 15.986 15.293 1.00 94.12 285 ARG A CA 1
ATOM 2303 C C . ARG A 1 285 ? -8.960 15.818 14.730 1.00 94.12 285 ARG A C 1
ATOM 2305 O O . ARG A 1 285 ? -9.164 15.789 13.519 1.00 94.12 285 ARG A O 1
ATOM 2312 N N . ASN A 1 286 ? -9.957 15.743 15.606 1.00 89.62 286 ASN A N 1
ATOM 2313 C CA . ASN A 1 286 ? -11.383 15.685 15.261 1.00 89.62 286 ASN A CA 1
ATOM 2314 C C . ASN A 1 286 ? -12.009 17.060 15.578 1.00 89.62 286 ASN A C 1
ATOM 2316 O O . ASN A 1 286 ? -11.748 17.559 16.672 1.00 89.62 286 ASN A O 1
ATOM 2320 N N . PRO A 1 287 ? -12.778 17.708 14.675 1.00 90.19 287 PRO A N 1
ATOM 2321 C CA . PRO A 1 287 ? -13.307 17.220 13.388 1.00 90.19 287 PRO A CA 1
ATOM 2322 C C . PRO A 1 287 ? -12.495 17.570 12.140 1.00 90.19 287 PRO A C 1
ATOM 2324 O O . PRO A 1 287 ? -12.886 17.196 11.039 1.00 90.19 287 PRO A O 1
ATOM 2327 N N . GLN A 1 288 ? -11.377 18.276 12.279 1.00 91.00 288 GLN A N 1
ATOM 2328 C CA . GLN A 1 288 ? -10.687 18.873 11.132 1.00 91.00 288 GLN A CA 1
ATOM 2329 C C . GLN A 1 288 ? -9.875 17.872 10.285 1.00 91.00 288 GLN A C 1
ATOM 2331 O O . GLN A 1 288 ? -9.701 18.112 9.094 1.00 91.00 288 GLN A O 1
ATOM 2336 N N . ALA A 1 289 ? -9.384 16.770 10.869 1.00 94.94 289 ALA A N 1
ATOM 2337 C CA . ALA A 1 289 ? -8.405 15.874 10.240 1.00 94.94 289 ALA A CA 1
ATOM 2338 C C . ALA A 1 289 ? -8.646 14.367 10.490 1.00 94.94 289 ALA A C 1
ATOM 2340 O O . ALA A 1 289 ? -7.745 13.557 10.288 1.00 94.94 289 ALA A O 1
ATOM 2341 N N . TYR A 1 290 ? -9.849 13.943 10.897 1.00 94.62 290 TYR A N 1
ATOM 2342 C CA . TYR A 1 290 ? -10.135 12.524 11.200 1.00 94.62 290 TYR A CA 1
ATOM 2343 C C . TYR A 1 290 ? -9.977 11.570 9.997 1.00 94.62 290 TYR A C 1
ATOM 2345 O O . TYR A 1 290 ? -9.885 10.361 10.185 1.00 94.62 290 TYR A O 1
ATOM 2353 N N . PHE A 1 291 ? -9.973 12.100 8.771 1.00 95.38 291 PHE A N 1
ATOM 2354 C CA . PHE A 1 291 ? -9.842 11.355 7.514 1.00 95.38 291 PHE A CA 1
ATOM 2355 C C . PHE A 1 291 ? -8.400 11.311 6.979 1.00 95.38 291 PHE A C 1
ATOM 2357 O O . PHE A 1 291 ? -8.164 10.825 5.874 1.00 95.38 291 PHE A O 1
ATOM 2364 N N . TRP A 1 292 ? -7.429 11.839 7.726 1.00 96.06 292 TRP A N 1
ATOM 2365 C CA . TRP A 1 292 ? -6.066 12.020 7.226 1.00 96.06 292 TRP A CA 1
ATOM 2366 C C . TRP A 1 292 ? -5.341 10.708 6.900 1.00 96.06 292 TRP A C 1
ATOM 2368 O O . TRP A 1 292 ? -4.548 10.668 5.963 1.00 96.06 292 TRP A O 1
ATOM 2378 N N . GLU A 1 293 ? -5.663 9.612 7.594 1.00 94.06 293 GLU A N 1
ATOM 2379 C CA . GLU A 1 293 ? -5.119 8.282 7.277 1.00 94.06 293 GLU A CA 1
ATOM 2380 C C . GLU A 1 293 ? -5.381 7.897 5.810 1.00 94.06 293 GLU A C 1
ATOM 2382 O O . GLU A 1 293 ? -4.503 7.376 5.128 1.00 94.06 293 GLU A O 1
ATOM 2387 N N . PHE A 1 294 ? -6.560 8.233 5.280 1.00 96.00 294 PHE A N 1
ATOM 2388 C CA . PHE A 1 294 ? -6.915 7.938 3.892 1.00 96.00 294 PHE A CA 1
ATOM 2389 C C . PHE A 1 294 ? -6.120 8.793 2.903 1.00 96.00 294 PHE A C 1
ATOM 2391 O O . PHE A 1 294 ? -5.729 8.293 1.853 1.00 96.00 294 PHE A O 1
ATOM 2398 N N . ILE A 1 295 ? -5.807 10.049 3.247 1.00 96.38 295 ILE A N 1
ATOM 2399 C CA . ILE A 1 295 ? -4.913 10.895 2.436 1.00 96.38 295 ILE A CA 1
ATOM 2400 C C . ILE A 1 295 ? -3.524 10.258 2.345 1.00 96.38 295 ILE A C 1
ATOM 2402 O O . ILE A 1 295 ? -2.950 10.204 1.259 1.00 96.38 295 ILE A O 1
ATOM 2406 N N . ILE A 1 296 ? -3.001 9.723 3.454 1.00 94.56 296 ILE A N 1
ATOM 2407 C CA . ILE A 1 296 ? -1.712 9.016 3.463 1.00 94.56 296 ILE A CA 1
ATOM 2408 C C . ILE A 1 296 ? -1.752 7.779 2.551 1.00 94.56 296 ILE A C 1
ATOM 2410 O O . ILE A 1 296 ? -0.771 7.500 1.859 1.00 94.56 296 ILE A O 1
ATOM 2414 N N . MET A 1 297 ? -2.870 7.049 2.502 1.00 94.50 297 MET A N 1
ATOM 2415 C CA . MET A 1 297 ? -3.026 5.920 1.577 1.00 94.50 297 MET A CA 1
ATOM 2416 C C . MET A 1 297 ? -3.066 6.372 0.116 1.00 94.50 297 MET A C 1
ATOM 2418 O O . MET A 1 297 ? -2.312 5.847 -0.699 1.00 94.50 297 MET A O 1
ATOM 2422 N N . TYR A 1 298 ? -3.890 7.370 -0.217 1.00 96.56 298 TYR A N 1
ATOM 2423 C CA . TYR A 1 298 ? -3.968 7.903 -1.580 1.00 96.56 298 TYR A CA 1
ATOM 2424 C C . TYR A 1 298 ? -2.634 8.478 -2.057 1.00 96.56 298 TYR A C 1
ATOM 2426 O O . TYR A 1 298 ? -2.269 8.278 -3.211 1.00 96.56 298 TYR A O 1
ATOM 2434 N N . ARG A 1 299 ? -1.857 9.105 -1.166 1.00 96.00 299 ARG A N 1
ATOM 2435 C CA . ARG A 1 299 ? -0.489 9.559 -1.455 1.00 96.00 299 ARG A CA 1
ATOM 2436 C C . ARG A 1 299 ? 0.382 8.425 -1.997 1.00 96.00 299 ARG A C 1
ATOM 2438 O O . ARG A 1 299 ? 1.062 8.617 -2.997 1.00 96.00 299 ARG A O 1
ATOM 2445 N N . LYS A 1 300 ? 0.345 7.243 -1.373 1.00 94.06 300 LYS A N 1
ATOM 2446 C CA . LYS A 1 300 ? 1.113 6.073 -1.837 1.00 94.06 300 LYS A CA 1
ATOM 2447 C C . LYS A 1 300 ? 0.649 5.613 -3.218 1.00 94.06 300 LYS A C 1
ATOM 2449 O O . LYS A 1 300 ? 1.486 5.332 -4.064 1.00 94.06 300 LYS A O 1
ATOM 2454 N N . ILE A 1 301 ? -0.665 5.599 -3.460 1.00 95.81 301 ILE A N 1
ATOM 2455 C CA . ILE A 1 301 ? -1.244 5.241 -4.766 1.00 95.81 301 ILE A CA 1
ATOM 2456 C C . ILE A 1 301 ? -0.749 6.196 -5.858 1.00 95.81 301 ILE A C 1
ATOM 2458 O O . ILE A 1 301 ? -0.341 5.739 -6.918 1.00 95.81 301 ILE A O 1
ATOM 2462 N N . VAL A 1 302 ? -0.734 7.507 -5.593 1.00 96.56 302 VAL A N 1
ATOM 2463 C CA . VAL A 1 302 ? -0.240 8.510 -6.551 1.00 96.56 302 VAL A CA 1
ATOM 2464 C C . VAL A 1 302 ? 1.257 8.343 -6.820 1.00 96.56 302 VAL A C 1
ATOM 2466 O O . VAL A 1 302 ? 1.671 8.438 -7.970 1.00 96.56 302 VAL A O 1
ATOM 2469 N N . ILE A 1 303 ? 2.068 8.042 -5.801 1.00 95.06 303 ILE A N 1
ATOM 2470 C CA . ILE A 1 303 ? 3.506 7.778 -5.985 1.00 95.06 303 ILE A CA 1
ATOM 2471 C C . ILE A 1 303 ? 3.727 6.545 -6.866 1.00 95.06 303 ILE A C 1
ATOM 2473 O O . ILE A 1 303 ? 4.508 6.615 -7.807 1.00 95.06 303 ILE A O 1
ATOM 2477 N N . ILE A 1 304 ? 3.003 5.450 -6.614 1.00 93.81 304 ILE A N 1
ATOM 2478 C CA . ILE A 1 304 ? 3.068 4.235 -7.444 1.00 93.81 304 ILE A CA 1
ATOM 2479 C C . ILE A 1 304 ? 2.613 4.532 -8.880 1.00 93.81 304 ILE A C 1
ATOM 2481 O O . ILE A 1 304 ? 3.225 4.067 -9.837 1.00 93.81 304 ILE A O 1
ATOM 2485 N N . PHE A 1 305 ? 1.555 5.328 -9.045 1.00 94.25 305 PHE A N 1
ATOM 2486 C CA . PHE A 1 305 ? 1.078 5.744 -10.360 1.00 94.25 305 PHE A CA 1
ATOM 2487 C C . PHE A 1 305 ? 2.162 6.522 -11.123 1.00 94.25 305 PHE A C 1
ATOM 2489 O O . PHE A 1 305 ? 2.465 6.186 -12.264 1.00 94.25 305 PHE A O 1
ATOM 2496 N N . ILE A 1 306 ? 2.788 7.517 -10.484 1.00 94.25 306 ILE A N 1
ATOM 2497 C CA . ILE A 1 306 ? 3.914 8.261 -11.069 1.00 94.25 306 ILE A CA 1
ATOM 2498 C C . ILE A 1 306 ? 5.050 7.299 -11.424 1.00 94.25 306 ILE A C 1
ATOM 2500 O O . ILE A 1 306 ? 5.576 7.358 -12.531 1.00 94.25 306 ILE A O 1
ATOM 2504 N N . GLN A 1 307 ? 5.398 6.384 -10.519 1.00 91.06 307 GLN A N 1
ATOM 2505 C CA . GLN A 1 307 ? 6.450 5.404 -10.749 1.00 91.06 307 GLN A CA 1
ATOM 2506 C C . GLN A 1 307 ? 6.195 4.581 -12.016 1.00 91.06 307 GLN A C 1
ATOM 2508 O O . GLN A 1 307 ? 7.089 4.478 -12.844 1.00 91.06 307 GLN A O 1
ATOM 2513 N N . VAL A 1 308 ? 5.001 4.027 -12.202 1.00 90.81 308 VAL A N 1
ATOM 2514 C CA . VAL A 1 308 ? 4.739 3.135 -13.338 1.00 90.81 308 VAL A CA 1
ATOM 2515 C C . VAL A 1 308 ? 4.535 3.904 -14.640 1.00 90.81 308 VAL A C 1
ATOM 2517 O O . VAL A 1 308 ? 5.172 3.596 -15.642 1.00 90.81 308 VAL A O 1
ATOM 2520 N N . PHE A 1 309 ? 3.678 4.926 -14.645 1.00 91.00 309 PHE A N 1
ATOM 2521 C CA . PHE A 1 309 ? 3.285 5.585 -15.894 1.00 91.00 309 PHE A CA 1
ATOM 2522 C C . PHE A 1 309 ? 4.307 6.602 -16.402 1.00 91.00 309 PHE A C 1
ATOM 2524 O O . PHE A 1 309 ? 4.368 6.836 -17.605 1.00 91.00 309 PHE A O 1
ATOM 2531 N N . LEU A 1 310 ? 5.120 7.205 -15.526 1.00 91.06 310 LEU A N 1
ATOM 2532 C CA . LEU A 1 310 ? 6.175 8.138 -15.948 1.00 91.06 310 LEU A CA 1
ATOM 2533 C C . LEU A 1 310 ? 7.533 7.446 -16.129 1.00 91.06 310 LEU A C 1
ATOM 2535 O O . LEU A 1 310 ? 8.490 8.121 -16.501 1.00 91.06 310 LEU A O 1
ATOM 2539 N N . ALA A 1 311 ? 7.629 6.124 -15.929 1.00 85.19 311 ALA A N 1
ATOM 2540 C CA . ALA A 1 311 ? 8.862 5.371 -16.181 1.00 85.19 311 ALA A CA 1
ATOM 2541 C C . ALA A 1 311 ? 9.344 5.514 -17.636 1.00 85.19 311 ALA A C 1
ATOM 2543 O O . ALA A 1 311 ? 10.539 5.654 -17.880 1.00 85.19 311 ALA A O 1
ATOM 2544 N N . GLN A 1 312 ? 8.417 5.542 -18.601 1.00 82.19 312 GLN A N 1
ATOM 2545 C CA . GLN A 1 312 ? 8.746 5.651 -20.027 1.00 82.19 312 GLN A CA 1
ATOM 2546 C C . GLN A 1 312 ? 9.126 7.076 -20.464 1.00 82.19 312 GLN A C 1
ATOM 2548 O O . GLN A 1 312 ? 9.830 7.249 -21.454 1.00 82.19 312 GLN A O 1
ATOM 2553 N N . SER A 1 313 ? 8.703 8.101 -19.718 1.00 86.31 313 SER A N 1
ATOM 2554 C CA . SER A 1 313 ? 8.977 9.512 -20.035 1.00 86.31 313 SER A CA 1
ATOM 2555 C C . SER A 1 313 ? 10.392 9.967 -19.647 1.00 86.31 313 SER A C 1
ATOM 2557 O O . SER A 1 313 ? 10.753 11.118 -19.888 1.00 86.31 313 SER A O 1
ATOM 2559 N N . GLY A 1 314 ? 11.182 9.085 -19.028 1.00 86.62 314 GLY A N 1
ATOM 2560 C CA . GLY A 1 314 ? 12.552 9.339 -18.591 1.00 86.62 314 GLY A CA 1
ATOM 2561 C C . GLY A 1 314 ? 12.697 9.470 -17.072 1.00 86.62 314 GLY A C 1
ATOM 2562 O O . GLY A 1 314 ? 11.886 10.103 -16.388 1.00 86.62 314 GLY A O 1
ATOM 2563 N N . LYS A 1 315 ? 13.799 8.916 -16.548 1.00 88.38 315 LYS A N 1
ATOM 2564 C CA . LYS A 1 315 ? 14.121 8.836 -15.109 1.00 88.38 315 LYS A CA 1
ATOM 2565 C C . LYS A 1 315 ? 14.111 10.209 -14.417 1.00 88.38 315 LYS A C 1
ATOM 2567 O O . LYS A 1 315 ? 13.583 10.356 -13.316 1.00 88.38 315 LYS A O 1
ATOM 2572 N N . ILE A 1 316 ? 14.633 11.238 -15.091 1.00 90.38 316 ILE A N 1
ATOM 2573 C CA . ILE A 1 316 ? 14.681 12.623 -14.588 1.00 90.38 316 ILE A CA 1
ATOM 2574 C C . ILE A 1 316 ? 13.266 13.195 -14.403 1.00 90.38 316 ILE A C 1
ATOM 2576 O O . ILE A 1 316 ? 12.956 13.751 -13.348 1.00 90.38 316 ILE A O 1
ATOM 2580 N N . VAL A 1 317 ? 12.385 13.032 -15.399 1.00 92.12 317 VAL A N 1
ATOM 2581 C CA . VAL A 1 317 ? 10.998 13.538 -15.358 1.00 92.12 317 VAL A CA 1
ATOM 2582 C C . VAL A 1 317 ? 10.206 12.852 -14.245 1.00 92.12 317 VAL A C 1
ATOM 2584 O O . VAL A 1 317 ? 9.481 13.509 -13.492 1.00 92.12 317 VAL A O 1
ATOM 2587 N N . GLN A 1 318 ? 10.379 11.540 -14.103 1.00 92.44 318 GLN A N 1
ATOM 2588 C CA . GLN A 1 318 ? 9.769 10.734 -13.049 1.00 92.44 318 GLN A CA 1
ATOM 2589 C C . GLN A 1 318 ? 10.213 11.189 -11.644 1.00 92.44 318 GLN A C 1
ATOM 2591 O O . GLN A 1 318 ? 9.369 11.403 -10.765 1.00 92.44 318 GLN A O 1
ATOM 2596 N N . ALA A 1 319 ? 11.519 11.398 -11.435 1.00 92.69 319 ALA A N 1
ATOM 2597 C CA . ALA A 1 319 ? 12.080 11.861 -10.165 1.00 92.69 319 ALA A CA 1
ATOM 2598 C C . ALA A 1 319 ? 11.615 13.281 -9.803 1.00 92.69 319 ALA A C 1
ATOM 2600 O O . ALA A 1 319 ? 11.167 13.512 -8.679 1.00 92.69 319 ALA A O 1
ATOM 2601 N N . LEU A 1 320 ? 11.638 14.220 -10.756 1.00 94.44 320 LEU A N 1
ATOM 2602 C CA . LEU A 1 320 ? 11.151 15.591 -10.552 1.00 94.44 320 LEU A CA 1
ATOM 2603 C C . LEU A 1 320 ? 9.655 15.634 -10.217 1.00 94.44 320 LEU A C 1
ATOM 2605 O O . LEU A 1 320 ? 9.250 16.340 -9.293 1.00 94.44 320 LEU A O 1
ATOM 2609 N N . SER A 1 321 ? 8.839 14.848 -10.925 1.00 95.31 321 SER A N 1
ATOM 2610 C CA . SER A 1 321 ? 7.395 14.754 -10.669 1.00 95.31 321 SER A CA 1
ATOM 2611 C C . SER A 1 321 ? 7.109 14.205 -9.269 1.00 95.31 321 SER A C 1
ATOM 2613 O O . SER A 1 321 ? 6.261 14.733 -8.545 1.00 95.31 321 SER A O 1
ATOM 2615 N N . THR A 1 322 ? 7.863 13.184 -8.852 1.00 94.94 322 THR A N 1
ATOM 2616 C CA . THR A 1 322 ? 7.772 12.606 -7.505 1.00 94.94 322 THR A CA 1
ATOM 2617 C C . THR A 1 322 ? 8.204 13.608 -6.436 1.00 94.94 322 THR A C 1
ATOM 2619 O O . THR A 1 322 ? 7.503 13.780 -5.438 1.00 94.94 322 THR A O 1
ATOM 2622 N N . LEU A 1 323 ? 9.319 14.314 -6.649 1.00 95.81 323 LEU A N 1
ATOM 2623 C CA . LEU A 1 323 ? 9.823 15.337 -5.732 1.00 95.81 323 LEU A CA 1
ATOM 2624 C C . LEU A 1 323 ? 8.805 16.469 -5.540 1.00 95.81 323 LEU A C 1
ATOM 2626 O O . LEU A 1 323 ? 8.487 16.822 -4.404 1.00 95.81 323 LEU A O 1
ATOM 2630 N N . LEU A 1 324 ? 8.240 16.989 -6.635 1.00 97.25 324 LEU A N 1
ATOM 2631 C CA . LEU A 1 324 ? 7.198 18.015 -6.592 1.00 97.25 324 LEU A CA 1
ATOM 2632 C C . LEU A 1 324 ? 5.979 17.533 -5.794 1.00 97.25 324 LEU A C 1
ATOM 2634 O O . LEU A 1 324 ? 5.492 18.243 -4.912 1.00 97.25 324 LEU A O 1
ATOM 2638 N N . PHE A 1 325 ? 5.511 16.309 -6.048 1.00 97.81 325 PHE A N 1
ATOM 2639 C CA . PHE A 1 325 ? 4.380 15.736 -5.323 1.00 97.81 325 PHE A CA 1
ATOM 2640 C C . PHE A 1 325 ? 4.660 15.562 -3.820 1.00 97.81 325 PHE A C 1
ATOM 2642 O O . PHE A 1 325 ? 3.797 15.864 -2.988 1.00 97.81 325 PHE A O 1
ATOM 2649 N N . LEU A 1 326 ? 5.869 15.131 -3.445 1.00 96.69 326 LEU A N 1
ATOM 2650 C CA . LEU A 1 326 ? 6.278 15.016 -2.042 1.00 96.69 326 LEU A CA 1
ATOM 2651 C C . LEU A 1 326 ? 6.332 16.380 -1.345 1.00 96.69 326 LEU A C 1
ATOM 2653 O O . LEU A 1 326 ? 5.856 16.491 -0.215 1.00 96.69 326 LEU A O 1
ATOM 2657 N N . ILE A 1 327 ? 6.822 17.427 -2.018 1.00 97.00 327 ILE A N 1
ATOM 2658 C CA . ILE A 1 327 ? 6.815 18.804 -1.496 1.00 97.00 327 ILE A CA 1
ATOM 2659 C C . ILE A 1 327 ? 5.376 19.291 -1.270 1.00 97.00 327 ILE A C 1
ATOM 2661 O O . ILE A 1 327 ? 5.073 19.857 -0.215 1.00 97.00 327 ILE A O 1
ATOM 2665 N N . LEU A 1 328 ? 4.453 19.015 -2.199 1.00 97.62 328 LEU A N 1
ATOM 2666 C CA . LEU A 1 328 ? 3.032 19.334 -2.020 1.00 97.62 328 LEU A CA 1
ATOM 2667 C C . LEU A 1 328 ? 2.438 18.595 -0.812 1.00 97.62 328 LEU A C 1
ATOM 2669 O O . LEU A 1 328 ? 1.775 19.214 0.022 1.00 97.62 328 LEU A O 1
ATOM 2673 N N . CYS A 1 329 ? 2.729 17.303 -0.651 1.00 97.25 329 CYS A N 1
ATOM 2674 C CA . CYS A 1 329 ? 2.282 16.519 0.502 1.00 97.25 329 CYS A CA 1
ATOM 2675 C C . CYS A 1 329 ? 2.863 17.028 1.830 1.00 97.25 329 CYS A C 1
ATOM 2677 O O . CYS A 1 329 ? 2.161 17.059 2.847 1.00 97.25 329 CYS A O 1
ATOM 2679 N N . LEU A 1 330 ? 4.133 17.439 1.828 1.00 96.75 330 LEU A N 1
ATOM 2680 C CA . LEU A 1 330 ? 4.795 18.044 2.978 1.00 96.75 330 LEU A CA 1
ATOM 2681 C C . LEU A 1 330 ? 4.118 19.365 3.348 1.00 96.75 330 LEU A C 1
ATOM 2683 O O . LEU A 1 330 ? 3.783 19.566 4.513 1.00 96.75 330 LEU A O 1
ATOM 2687 N N . SER A 1 331 ? 3.841 20.227 2.365 1.00 96.50 331 SER A N 1
ATOM 2688 C CA . SER A 1 331 ? 3.168 21.509 2.597 1.00 96.50 331 SER A CA 1
ATOM 2689 C C . SER A 1 331 ? 1.762 21.315 3.180 1.00 96.50 331 SER A C 1
ATOM 2691 O O . SER A 1 331 ? 1.414 21.930 4.189 1.00 96.50 331 SER A O 1
ATOM 2693 N N . ALA A 1 332 ? 0.988 20.367 2.640 1.00 96.19 332 ALA A N 1
ATOM 2694 C CA . ALA A 1 332 ? -0.324 20.003 3.164 1.00 96.19 332 ALA A CA 1
ATOM 2695 C C . ALA A 1 332 ? -0.243 19.500 4.617 1.00 96.19 332 ALA A C 1
ATOM 2697 O O . ALA A 1 332 ? -1.056 19.897 5.455 1.00 96.19 332 ALA A O 1
ATOM 2698 N N . THR A 1 333 ? 0.754 18.666 4.931 1.00 95.25 333 THR A N 1
ATOM 2699 C CA . THR A 1 333 ? 0.983 18.135 6.287 1.00 95.25 333 THR A CA 1
ATOM 2700 C C . THR A 1 333 ? 1.393 19.240 7.263 1.00 95.25 333 THR A C 1
ATOM 2702 O O . THR A 1 333 ? 0.861 19.303 8.373 1.00 95.25 333 THR A O 1
ATOM 2705 N N . ALA A 1 334 ? 2.274 20.150 6.839 1.00 94.12 334 ALA A N 1
ATOM 2706 C CA . ALA A 1 334 ? 2.746 21.275 7.640 1.00 94.12 334 ALA A CA 1
ATOM 2707 C C . ALA A 1 334 ? 1.622 22.270 7.968 1.00 94.12 334 ALA A C 1
ATOM 2709 O O . ALA A 1 334 ? 1.535 22.740 9.102 1.00 94.12 334 ALA A O 1
ATOM 2710 N N . VAL A 1 335 ? 0.732 22.545 7.005 1.00 94.31 335 VAL A N 1
ATOM 2711 C CA . VAL A 1 335 ? -0.420 23.442 7.195 1.00 94.31 335 VAL A CA 1
ATOM 2712 C C . VAL A 1 335 ? -1.497 22.793 8.061 1.00 94.31 335 VAL A C 1
ATOM 2714 O O . VAL A 1 335 ? -2.052 23.442 8.946 1.00 94.31 335 VAL A O 1
ATOM 2717 N N . LYS A 1 336 ? -1.837 21.522 7.812 1.00 95.25 336 LYS A N 1
ATOM 2718 C CA . LYS A 1 336 ? -2.961 20.878 8.507 1.00 95.25 336 LYS A CA 1
ATOM 2719 C C . LYS A 1 336 ? -2.616 20.363 9.894 1.00 95.25 336 LYS A C 1
ATOM 2721 O O . LYS A 1 336 ? -3.522 20.316 10.723 1.00 95.25 336 LYS A O 1
ATOM 2726 N N . GLN A 1 337 ? -1.359 19.987 10.147 1.00 94.75 337 GLN A N 1
ATOM 2727 C CA . GLN A 1 337 ? -0.917 19.363 11.402 1.00 94.75 337 GLN A CA 1
ATOM 2728 C C . GLN A 1 337 ? -1.947 18.346 11.929 1.00 94.75 337 GLN A C 1
ATOM 2730 O O . GLN A 1 337 ? -2.581 18.553 12.970 1.00 94.75 337 GLN A O 1
ATOM 2735 N N . PRO A 1 338 ? -2.189 17.274 11.164 1.00 95.25 338 PRO A N 1
ATOM 2736 C CA . PRO A 1 338 ? -3.344 16.402 11.341 1.00 95.25 338 PRO A CA 1
ATOM 2737 C C . PRO A 1 338 ? -3.338 15.643 12.674 1.00 95.25 338 PRO A C 1
ATOM 2739 O O . PRO A 1 338 ? -4.405 15.260 13.158 1.00 95.25 338 PRO A O 1
ATOM 2742 N N . PHE A 1 339 ? -2.172 15.421 13.286 1.00 95.25 339 PHE A N 1
ATOM 2743 C CA . PHE A 1 339 ? -2.049 14.682 14.539 1.00 95.25 339 PHE A CA 1
ATOM 2744 C C . PHE A 1 339 ? -2.341 15.563 15.759 1.00 95.25 339 PHE A C 1
ATOM 2746 O O . PHE A 1 339 ? -2.065 16.765 15.785 1.00 95.25 339 PHE A O 1
ATOM 2753 N N . GLN A 1 340 ? -2.880 14.952 16.815 1.00 93.50 340 GLN A N 1
ATOM 2754 C CA . GLN A 1 340 ? -3.169 15.640 18.078 1.00 93.50 340 GLN A CA 1
ATOM 2755 C C . GLN A 1 340 ? -1.888 16.148 18.756 1.00 93.50 340 GLN A C 1
ATOM 2757 O O . GLN A 1 340 ? -1.842 17.291 19.201 1.00 93.50 340 GLN A O 1
ATOM 2762 N N . ASN A 1 341 ? -0.829 15.333 18.765 1.00 93.44 341 ASN A N 1
ATOM 2763 C CA . ASN A 1 341 ? 0.436 15.668 19.420 1.00 93.44 341 ASN A CA 1
ATOM 2764 C C . ASN A 1 341 ? 1.413 16.322 18.434 1.00 93.44 341 ASN A C 1
ATOM 2766 O O . ASN A 1 341 ? 1.639 15.796 17.343 1.00 93.44 341 ASN A O 1
ATOM 2770 N N . LEU A 1 342 ? 2.055 17.422 18.838 1.00 92.38 342 LEU A N 1
ATOM 2771 C CA . LEU A 1 342 ? 3.076 18.105 18.031 1.00 92.38 342 LEU A CA 1
ATOM 2772 C C . LEU A 1 342 ? 4.245 17.186 17.630 1.00 92.38 342 LEU A C 1
ATOM 2774 O O . LEU A 1 342 ? 4.550 17.156 16.442 1.00 92.38 342 LEU A O 1
ATOM 2778 N N . PRO A 1 343 ? 4.832 16.367 18.530 1.00 93.81 343 PRO A N 1
ATOM 2779 C CA . PRO A 1 343 ? 5.910 15.456 18.145 1.00 93.81 343 PRO A CA 1
ATOM 2780 C C . PRO A 1 343 ? 5.514 14.475 17.035 1.00 93.81 343 PRO A C 1
ATOM 2782 O O . PRO A 1 343 ? 6.332 14.151 16.183 1.00 93.81 343 PRO A O 1
ATOM 2785 N N . LEU A 1 344 ? 4.251 14.035 16.996 1.00 93.94 344 LEU A N 1
ATOM 2786 C CA . LEU A 1 344 ? 3.760 13.146 15.937 1.00 93.94 344 LEU A CA 1
ATOM 2787 C C . LEU A 1 344 ? 3.658 13.870 14.587 1.00 93.94 344 LEU A C 1
ATOM 2789 O O . LEU A 1 344 ? 3.986 13.282 13.562 1.00 93.94 344 LEU A O 1
ATOM 2793 N N . ASN A 1 345 ? 3.262 15.148 14.586 1.00 95.38 345 ASN A N 1
ATOM 2794 C CA . ASN A 1 345 ? 3.301 15.975 13.377 1.00 95.38 345 ASN A CA 1
ATOM 2795 C C . ASN A 1 345 ? 4.741 16.190 12.897 1.00 95.38 345 ASN A C 1
ATOM 2797 O O . ASN A 1 345 ? 5.003 16.077 11.704 1.00 95.38 345 ASN A O 1
ATOM 2801 N N . SER A 1 346 ? 5.676 16.451 13.816 1.00 94.75 346 SER A N 1
ATOM 2802 C CA . SER A 1 346 ? 7.095 16.583 13.476 1.00 94.75 346 SER A CA 1
ATOM 2803 C C . SER A 1 346 ? 7.651 15.295 12.871 1.00 94.75 346 SER A C 1
ATOM 2805 O O . SER A 1 346 ? 8.359 15.364 11.875 1.00 94.75 346 SER A O 1
ATOM 2807 N N . LEU A 1 347 ? 7.295 14.124 13.409 1.00 94.25 347 LEU A N 1
ATOM 2808 C CA . LEU A 1 347 ? 7.733 12.833 12.868 1.00 94.25 347 LEU A CA 1
ATOM 2809 C C . LEU A 1 347 ? 7.231 12.581 11.438 1.00 94.25 347 LEU A C 1
ATOM 2811 O O . LEU A 1 347 ? 8.025 12.177 10.593 1.00 94.25 347 LEU A O 1
ATOM 2815 N N . GLU A 1 348 ? 5.954 12.844 11.138 1.00 94.25 348 GLU A N 1
ATOM 2816 C CA . GLU A 1 348 ? 5.436 12.705 9.764 1.00 94.25 348 GLU A CA 1
ATOM 2817 C C . GLU A 1 348 ? 6.123 13.692 8.807 1.00 94.25 348 GLU A C 1
ATOM 2819 O O . GLU A 1 348 ? 6.524 13.310 7.708 1.00 94.25 348 GLU A O 1
ATOM 2824 N N . SER A 1 349 ? 6.321 14.945 9.231 1.00 94.88 349 SER A N 1
ATOM 2825 C CA . SER A 1 349 ? 7.027 15.951 8.428 1.00 94.88 349 SER A CA 1
ATOM 2826 C C . SER A 1 349 ? 8.487 15.569 8.171 1.00 94.88 349 SER A C 1
ATOM 2828 O O . SER A 1 349 ? 8.954 15.708 7.045 1.00 94.88 349 SER A O 1
ATOM 2830 N N . ILE A 1 350 ? 9.200 15.045 9.175 1.00 94.44 350 ILE A N 1
ATOM 2831 C CA . ILE A 1 350 ? 10.580 14.553 9.028 1.00 94.44 350 ILE A CA 1
ATOM 2832 C C . ILE A 1 350 ? 10.625 13.352 8.077 1.00 94.44 350 ILE A C 1
ATOM 2834 O O . ILE A 1 350 ? 11.514 13.289 7.236 1.00 94.44 350 ILE A O 1
ATOM 2838 N N . SER A 1 351 ? 9.659 12.433 8.163 1.00 93.81 351 SER A N 1
ATOM 2839 C CA . SER A 1 351 ? 9.536 11.282 7.254 1.00 93.81 351 SER A CA 1
ATOM 2840 C C . SER A 1 351 ? 9.322 11.702 5.792 1.00 93.81 351 SER A C 1
ATOM 2842 O O . SER A 1 351 ? 9.937 11.148 4.877 1.00 93.81 351 SER A O 1
ATOM 2844 N N . LEU A 1 352 ? 8.467 12.701 5.553 1.00 94.62 352 LEU A N 1
ATOM 2845 C CA . LEU A 1 352 ? 8.252 13.254 4.214 1.00 94.62 352 LEU A CA 1
ATOM 2846 C C . LEU A 1 352 ? 9.477 14.017 3.707 1.00 94.62 352 LEU A C 1
ATOM 2848 O O . LEU A 1 352 ? 9.853 13.865 2.547 1.00 94.62 352 LEU A O 1
ATOM 2852 N N . MET A 1 353 ? 10.112 14.799 4.580 1.00 95.19 353 MET A N 1
ATOM 2853 C CA . MET A 1 353 ? 11.329 15.537 4.261 1.00 95.19 353 MET A CA 1
ATOM 2854 C C . MET A 1 353 ? 12.472 14.591 3.890 1.00 95.19 353 MET A C 1
ATOM 2856 O O . MET A 1 353 ? 13.122 14.802 2.872 1.00 95.19 353 MET A O 1
ATOM 2860 N N . SER A 1 354 ? 12.700 13.530 4.669 1.00 93.75 354 SER A N 1
ATOM 2861 C CA . SER A 1 354 ? 13.758 12.561 4.376 1.00 93.75 354 SER A CA 1
ATOM 2862 C C . SER A 1 354 ? 13.526 11.871 3.036 1.00 93.75 354 SER A C 1
ATOM 2864 O O . SER A 1 354 ? 14.452 11.797 2.240 1.00 93.75 354 SER A O 1
ATOM 2866 N N . SER A 1 355 ? 12.284 11.485 2.728 1.00 92.44 355 SER A N 1
ATOM 2867 C CA . SER A 1 355 ? 11.932 10.894 1.428 1.00 92.44 355 SER A CA 1
ATOM 2868 C C . SER A 1 355 ? 12.159 11.870 0.263 1.00 92.44 355 SER A C 1
ATOM 2870 O O . SER A 1 355 ? 12.706 11.486 -0.768 1.00 92.44 355 SER A O 1
ATOM 2872 N N . ALA A 1 356 ? 11.793 13.148 0.425 1.00 94.75 356 ALA A N 1
ATOM 2873 C CA . ALA A 1 356 ? 12.036 14.179 -0.586 1.00 94.75 356 ALA A CA 1
ATOM 2874 C C . ALA A 1 356 ? 13.539 14.419 -0.814 1.00 94.75 356 ALA A C 1
ATOM 2876 O O . ALA A 1 356 ? 13.983 14.489 -1.959 1.00 94.75 356 ALA A O 1
ATOM 2877 N N . ILE A 1 357 ? 14.330 14.479 0.263 1.00 92.62 357 ILE A N 1
ATOM 2878 C CA . ILE A 1 357 ? 15.793 14.586 0.188 1.00 92.62 357 ILE A CA 1
ATOM 2879 C C . ILE A 1 357 ? 16.381 13.366 -0.528 1.00 92.62 357 ILE A C 1
ATOM 2881 O O . ILE A 1 357 ? 17.227 13.534 -1.399 1.00 92.62 357 ILE A O 1
ATOM 2885 N N . THR A 1 358 ? 15.911 12.150 -0.226 1.00 90.94 358 THR A N 1
ATOM 2886 C CA . THR A 1 358 ? 16.360 10.929 -0.910 1.00 90.94 358 THR A CA 1
ATOM 2887 C C . THR A 1 358 ? 16.135 11.011 -2.421 1.00 90.94 358 THR A C 1
ATOM 2889 O O . THR A 1 358 ? 17.070 10.767 -3.179 1.00 90.94 358 THR A O 1
ATOM 2892 N N . VAL A 1 359 ? 14.940 11.413 -2.871 1.00 92.06 359 VAL A N 1
ATOM 2893 C CA . VAL A 1 359 ? 14.651 11.591 -4.307 1.00 92.06 359 VAL A CA 1
ATOM 2894 C C . VAL A 1 359 ? 15.532 12.682 -4.925 1.00 92.06 359 VAL A C 1
ATOM 2896 O O . VAL A 1 359 ? 16.078 12.484 -6.008 1.00 92.06 359 VAL A O 1
ATOM 2899 N N . TYR A 1 360 ? 15.718 13.810 -4.236 1.00 92.00 360 TYR A N 1
ATOM 2900 C CA . TYR A 1 360 ? 16.579 14.901 -4.702 1.00 92.00 360 TYR A CA 1
ATOM 2901 C C . TYR A 1 360 ? 18.044 14.465 -4.870 1.00 92.00 360 TYR A C 1
ATOM 2903 O O . TYR A 1 360 ? 18.667 14.766 -5.886 1.00 92.00 360 TYR A O 1
ATOM 2911 N N . CYS A 1 361 ? 18.591 13.704 -3.919 1.00 89.56 361 CYS A N 1
ATOM 2912 C CA . CYS A 1 361 ? 19.934 13.136 -4.041 1.00 89.56 361 CYS A CA 1
ATOM 2913 C C . CYS A 1 361 ? 20.038 12.151 -5.217 1.00 89.56 361 CYS A C 1
ATOM 2915 O O . CYS A 1 361 ? 21.040 12.169 -5.929 1.00 89.56 361 CYS A O 1
ATOM 2917 N N . GLY A 1 362 ? 19.008 11.329 -5.451 1.00 88.50 362 GLY A N 1
ATOM 2918 C CA . GLY A 1 362 ? 18.948 10.435 -6.615 1.00 88.50 362 GLY A CA 1
ATOM 2919 C C . GLY A 1 362 ? 18.973 11.195 -7.943 1.00 88.50 362 GLY A C 1
ATOM 2920 O O . GLY A 1 362 ? 19.693 10.817 -8.861 1.00 88.50 362 GLY A O 1
ATOM 2921 N N . LEU A 1 363 ? 18.264 12.325 -8.021 1.00 89.50 363 LEU A N 1
ATOM 2922 C CA . LEU A 1 363 ? 18.268 13.192 -9.200 1.00 89.50 363 LEU A CA 1
ATOM 2923 C C . LEU A 1 363 ? 19.670 13.729 -9.528 1.00 89.50 363 LEU A C 1
ATOM 2925 O O . LEU A 1 363 ? 20.062 13.733 -10.693 1.00 89.50 363 LEU A O 1
ATOM 2929 N N . PHE A 1 364 ? 20.425 14.164 -8.514 1.00 87.31 364 PHE A N 1
ATOM 2930 C CA . PHE A 1 364 ? 21.793 14.655 -8.703 1.00 87.31 364 PHE A CA 1
ATOM 2931 C C . PHE A 1 364 ? 22.714 13.566 -9.268 1.00 87.31 364 PHE A C 1
ATOM 2933 O O . PHE A 1 364 ? 23.513 13.839 -10.159 1.00 87.31 364 PHE A O 1
ATOM 2940 N N . TYR A 1 365 ? 22.560 12.326 -8.797 1.00 87.06 365 TYR A N 1
ATOM 2941 C CA . TYR A 1 365 ? 23.359 11.198 -9.270 1.00 87.06 365 TYR A CA 1
ATOM 2942 C C . TYR A 1 365 ? 23.072 10.850 -10.738 1.00 87.06 365 TYR A C 1
ATOM 2944 O O . TYR A 1 365 ? 24.001 10.676 -11.522 1.00 87.06 365 TYR A O 1
ATOM 2952 N N . ILE A 1 366 ? 21.796 10.834 -11.140 1.00 86.88 366 ILE A N 1
ATOM 2953 C CA . ILE A 1 366 ? 21.416 10.615 -12.546 1.00 86.88 366 ILE A CA 1
ATOM 2954 C C . ILE A 1 366 ? 21.960 11.723 -13.444 1.00 86.88 366 ILE A C 1
ATOM 2956 O O . ILE A 1 366 ? 22.409 11.449 -14.556 1.00 86.88 366 ILE A O 1
ATOM 2960 N N . ALA A 1 367 ? 21.886 12.977 -12.993 1.00 85.62 367 ALA A N 1
ATOM 2961 C CA . ALA A 1 367 ? 22.362 14.111 -13.774 1.00 85.62 367 ALA A CA 1
ATOM 2962 C C . ALA A 1 367 ? 23.874 14.016 -14.036 1.00 85.62 367 ALA A C 1
ATOM 2964 O O . ALA A 1 367 ? 24.306 14.217 -15.169 1.00 85.62 367 ALA A O 1
ATOM 2965 N N . ASP A 1 368 ? 24.657 13.644 -13.019 1.00 85.81 368 ASP A N 1
ATOM 2966 C CA . ASP A 1 368 ? 26.101 13.416 -13.147 1.00 85.81 368 ASP A CA 1
ATOM 2967 C C . ASP A 1 368 ? 26.419 12.244 -14.091 1.00 85.81 368 ASP A C 1
ATOM 2969 O O . ASP A 1 368 ? 27.230 12.379 -15.009 1.00 85.81 368 ASP A O 1
ATOM 2973 N N . ALA A 1 369 ? 25.713 11.117 -13.942 1.00 82.19 369 ALA A N 1
ATOM 2974 C CA . ALA A 1 369 ? 25.869 9.956 -14.819 1.00 82.19 369 ALA A CA 1
ATOM 2975 C C . ALA A 1 369 ? 25.542 10.286 -16.287 1.00 82.19 369 ALA A C 1
ATOM 2977 O O . ALA A 1 369 ? 26.274 9.885 -17.194 1.00 82.19 369 ALA A O 1
ATOM 2978 N N . SER A 1 370 ? 24.481 11.068 -16.517 1.00 82.00 370 SER A N 1
ATOM 2979 C CA . SER A 1 370 ? 24.073 11.517 -17.854 1.00 82.00 370 SER A CA 1
ATOM 2980 C C . SER A 1 370 ? 25.135 12.422 -18.487 1.00 82.00 370 SER A C 1
ATOM 2982 O O . SER A 1 370 ? 25.491 12.232 -19.647 1.00 82.00 370 SER A O 1
ATOM 2984 N N . PHE A 1 371 ? 25.695 13.358 -17.711 1.00 82.62 371 PHE A N 1
ATOM 2985 C CA . PHE A 1 371 ? 26.767 14.243 -18.172 1.00 82.62 371 PHE A CA 1
ATOM 2986 C C . PHE A 1 371 ? 28.036 13.464 -18.541 1.00 82.62 371 PHE A C 1
ATOM 2988 O O . PHE A 1 371 ? 28.645 13.708 -19.584 1.00 82.62 371 PHE A O 1
ATOM 2995 N N . LYS A 1 372 ? 28.417 12.481 -17.717 1.00 82.81 372 LYS A N 1
ATOM 2996 C CA . LYS A 1 372 ? 29.590 11.645 -17.977 1.00 82.81 372 LYS A CA 1
ATOM 2997 C C . LYS A 1 372 ? 29.430 10.806 -19.247 1.00 82.81 372 LYS A C 1
ATOM 2999 O O . LYS A 1 372 ? 30.346 10.782 -20.067 1.00 82.81 372 LYS A O 1
ATOM 3004 N N . ALA A 1 373 ? 28.264 10.190 -19.446 1.00 78.88 373 ALA A N 1
ATOM 3005 C CA . ALA A 1 373 ? 27.971 9.406 -20.646 1.00 78.88 373 ALA A CA 1
ATOM 3006 C C . ALA A 1 373 ? 28.092 10.240 -21.934 1.00 78.88 373 ALA A C 1
ATOM 3008 O O . ALA A 1 373 ? 28.644 9.771 -22.930 1.00 78.88 373 ALA A O 1
ATOM 3009 N N . GLU A 1 374 ? 27.629 11.491 -21.904 1.00 80.31 374 GLU A N 1
ATOM 3010 C CA . GLU A 1 374 ? 27.747 12.406 -23.041 1.00 80.31 374 GLU A CA 1
ATOM 3011 C C . GLU A 1 374 ? 29.202 12.841 -23.288 1.00 80.31 374 GLU A C 1
ATOM 3013 O O . GLU A 1 374 ? 29.652 12.871 -24.436 1.00 80.31 374 GLU A O 1
ATOM 3018 N N . SER A 1 375 ? 29.984 13.077 -22.226 1.00 77.56 375 SER A N 1
ATOM 3019 C CA . SER A 1 375 ? 31.417 13.381 -22.357 1.00 77.56 375 SER A CA 1
ATOM 3020 C C . SER A 1 375 ? 32.234 12.218 -22.941 1.00 77.56 375 SER A C 1
ATOM 3022 O O . SER A 1 375 ? 33.060 12.442 -23.828 1.00 77.56 375 SER A O 1
ATOM 3024 N N . ASP A 1 376 ? 31.961 10.975 -22.529 1.00 75.38 376 ASP A N 1
ATOM 3025 C CA . ASP A 1 376 ? 32.652 9.781 -23.035 1.00 75.38 376 ASP A CA 1
ATOM 3026 C C . ASP A 1 376 ? 32.313 9.525 -24.518 1.00 75.38 376 ASP A C 1
ATOM 3028 O O . ASP A 1 376 ? 33.183 9.144 -25.312 1.00 75.38 376 ASP A O 1
ATOM 3032 N N . PHE A 1 377 ? 31.064 9.792 -24.923 1.00 74.44 377 PHE A N 1
ATOM 3033 C CA . PHE A 1 377 ? 30.638 9.731 -26.324 1.00 74.44 377 PHE A CA 1
ATOM 3034 C C . PHE A 1 377 ? 31.307 10.815 -27.188 1.00 74.44 377 PHE A C 1
ATOM 3036 O O . PHE A 1 377 ? 31.765 10.527 -28.296 1.00 74.44 377 PHE A O 1
ATOM 3043 N N . SER A 1 378 ? 31.432 12.045 -26.676 1.00 71.19 378 SER A N 1
ATOM 3044 C CA . SER A 1 378 ? 32.161 13.119 -27.368 1.00 71.19 378 SER A CA 1
ATOM 3045 C C . SER A 1 378 ? 33.630 12.744 -27.575 1.00 71.19 378 SER A C 1
ATOM 3047 O O . SER A 1 378 ? 34.129 12.808 -28.697 1.00 71.19 378 SER A O 1
ATOM 3049 N N . MET A 1 379 ? 34.310 12.255 -26.530 1.00 65.25 379 MET A N 1
ATOM 3050 C CA . MET A 1 379 ? 35.720 11.863 -26.636 1.00 65.25 379 MET A CA 1
ATOM 3051 C C . MET A 1 379 ? 35.939 10.694 -27.607 1.00 65.25 379 MET A C 1
ATOM 3053 O O . MET A 1 379 ? 36.966 10.657 -28.286 1.00 65.25 379 MET A O 1
ATOM 3057 N N . THR A 1 380 ? 34.998 9.748 -27.719 1.00 66.31 380 THR A N 1
ATOM 3058 C CA . THR A 1 380 ? 35.101 8.617 -28.665 1.00 66.31 380 THR A CA 1
ATOM 3059 C C . THR A 1 380 ? 34.821 8.997 -30.119 1.00 66.31 380 THR A C 1
ATOM 3061 O O . THR A 1 380 ? 35.414 8.399 -31.018 1.00 66.31 380 THR A O 1
ATOM 3064 N N . ASN A 1 381 ? 33.968 9.989 -30.381 1.00 63.28 381 ASN A N 1
ATOM 3065 C CA . ASN A 1 381 ? 33.778 10.507 -31.739 1.00 63.28 381 ASN A CA 1
ATOM 3066 C C . ASN A 1 381 ? 34.964 11.359 -32.196 1.00 63.28 381 ASN A C 1
ATOM 3068 O O . ASN A 1 381 ? 35.437 11.181 -33.319 1.00 63.28 381 ASN A O 1
ATOM 3072 N N . ASP A 1 382 ? 35.505 12.199 -31.314 1.00 63.00 382 ASP A N 1
ATOM 3073 C CA . ASP A 1 382 ? 36.669 13.025 -31.639 1.00 63.00 382 ASP A CA 1
ATOM 3074 C C . ASP A 1 382 ? 37.924 12.164 -31.853 1.00 63.00 382 ASP A C 1
ATOM 3076 O O . ASP A 1 382 ? 38.669 12.373 -32.807 1.00 63.00 382 ASP A O 1
ATOM 3080 N N . SER A 1 383 ? 38.129 11.113 -31.049 1.00 58.19 383 SER A N 1
ATOM 3081 C CA . SER A 1 383 ? 39.260 10.187 -31.236 1.00 58.19 383 SER A CA 1
ATOM 3082 C C . SER A 1 383 ? 39.146 9.291 -32.479 1.00 58.19 383 SER A C 1
ATOM 3084 O O . SER A 1 383 ? 40.172 8.845 -32.993 1.00 58.19 383 SER A O 1
ATOM 3086 N N . LYS A 1 384 ? 37.942 9.079 -33.031 1.00 53.22 384 LYS A N 1
ATOM 3087 C CA . LYS A 1 384 ? 37.760 8.433 -34.346 1.00 53.22 384 LYS A CA 1
ATOM 3088 C C . LYS A 1 384 ? 38.053 9.369 -35.521 1.00 53.22 384 LYS A C 1
ATOM 3090 O O . LYS A 1 384 ? 38.418 8.878 -36.585 1.00 53.22 384 LYS A O 1
ATOM 3095 N N . LEU A 1 385 ? 37.943 10.686 -35.334 1.00 54.50 385 LEU A N 1
ATOM 3096 C CA . LEU A 1 385 ? 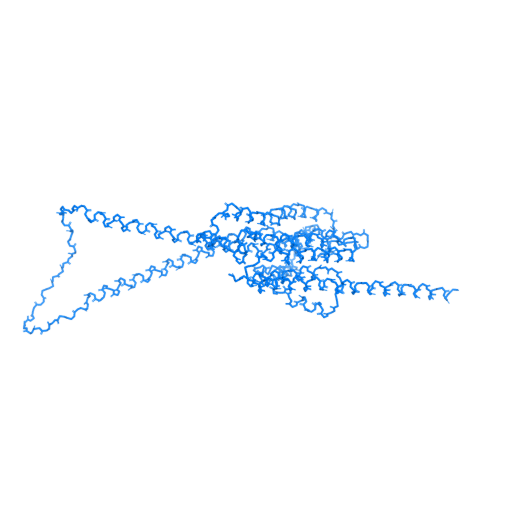38.277 11.680 -36.360 1.00 54.50 385 LEU A CA 1
ATOM 3097 C C . LEU A 1 385 ? 39.798 11.858 -36.545 1.00 54.50 385 LEU A C 1
ATOM 3099 O O . LEU A 1 385 ? 40.232 12.323 -37.590 1.00 54.50 385 LEU A O 1
ATOM 3103 N N . PHE A 1 386 ? 40.612 11.458 -35.560 1.00 53.34 386 PHE A N 1
ATOM 3104 C CA . PHE A 1 386 ? 42.081 11.519 -35.623 1.00 53.34 386 PHE A CA 1
ATOM 3105 C C . PHE A 1 386 ? 42.752 10.263 -36.217 1.00 53.34 386 PHE A C 1
ATOM 3107 O O . PHE A 1 386 ? 43.977 10.232 -36.325 1.00 53.34 386 PHE A O 1
ATOM 3114 N N . LEU A 1 387 ? 41.986 9.229 -36.592 1.00 51.28 387 LEU A N 1
ATOM 3115 C CA . LEU A 1 387 ? 42.511 7.955 -37.117 1.00 51.28 387 LEU A CA 1
ATOM 3116 C C . LEU A 1 387 ? 42.133 7.656 -38.582 1.00 51.28 387 LEU A C 1
ATOM 3118 O O . LEU A 1 387 ? 42.298 6.516 -39.018 1.00 51.28 387 LEU A O 1
ATOM 3122 N N . PHE A 1 388 ? 41.682 8.656 -39.346 1.00 44.41 388 PHE A N 1
ATOM 3123 C CA . PHE A 1 388 ? 41.491 8.555 -40.800 1.00 44.41 388 PHE A CA 1
ATOM 3124 C C . PHE A 1 388 ? 42.238 9.644 -41.560 1.00 44.41 388 PHE A C 1
ATOM 3126 O O . PHE A 1 388 ? 42.218 10.806 -41.094 1.00 44.41 388 PHE A O 1
#

Organism: Halteria grandinella (NCBI:txid5974)

Secondary structure (DSSP, 8-state):
--HHHHHHHHHHHHHHHHHTS-----HHHHHHHHHHHHHHHHTTGGG-HHHHHHHHHHHHTSSSSTTSS-TTHHHHTSHHHHHHHHHHHHHHHHHHHHHHHHHHHHHHHHHHHHHHHHHHHHHHHHHHT--PPP------------------------SHHHHHHHHHHHHHHHHHHHHHHHHHHHHHHHHHHHHHHHHHHHHHHHHHTT-EEEETTEEEESS-TTSBTTSHHHHHHIIIIIHHHIIIIIIHHHHHHHHHHHHTGGGTTSHHHHHHHHHHHTTB-TTTSTTHHHHHHHHHHHHHHHHHHTSTT-HHHHHHHHHHHHHHHHHHHHHH--BSSHHHHHHHHHHHHHHHHHHHHHHHHHHHHHHHHHHHHHHHHHHHHT--

Sequence (388 aa):
MTVFFRILMNHFQLLTLTASFDLEWPSQLQQFFSATKPVSEVSTQFLSVDCFLDKRTSNLNQGILSSLIDPDSNYVFRIFFQKLIILGFSPFMVVAGSFFIWNCIFFYQDWKNKDSLTDSQINDSARVAIIPGETDAETHKTTMVTQAPTLIKKGTFGGSLKQSFTVQKEQLIHAEKIQKDKKQGRIIATIIIVLFLVHPTITSTMFNAFSCQNIDGTERLYEDLQVICYQKSHQIIAYSVGIPSLILWGLGIPTYGLLLVYRNRKELMKFEVKEKYGFLYNGYRNPQAYFWEFIIMYRKIVIIFIQVFLAQSGKIVQALSTLLFLILCLSATAVKQPFQNLPLNSLESISLMSSAITVYCGLFYIADASFKAESDFSMTNDSKLFLF

pLDDT: mean 77.97, std 20.1, range [23.83, 97.81]

Foldseek 3Di:
DDLVVVLVLLLLLLLLLLVLQPLVDDPVSVVVNVVSVVVNCVLVVVCPVVVVLVVVVVVVPPDDPPPPDPPVVVLCSPPLLVVLVCLLCVLVVLLVVLVVVLVVVVVVVVVVVVVVVVVVVVVVVVVVVDDDDDDDDDDDDDDDDDDDDDDDDDDDDDDDVVVVVVVVVVVVVVVVVVVVLLSVLQSLQSSLSSLLSSLLVSLLSLLLLLQWDDDPNFTARPVDRVHTPPDPSSVCSSVVRSVVSCVCRVVVSLVVLLVLCVVCLVPCVPPSNCSNNVVQAPQFDPPQQSSVSSVSSVLSSVSSVLSRPCVHVDSLVSLVVNLVSLVVVLVVLVVRVGGPDPVSSVSSSVSSVVSSVSSVVSNVVSVVVVVVVVVVVVVVVVVVVVPD

Radius of gyration: 32.64 Å; chains: 1; bounding box: 90×69×115 Å